Protein AF-0000000080793550 (afdb_homodimer)

Organism: Encephalitozoon cuniculi (strain GB-M1) (NCBI:txid284813)

Radius of gyration: 29.86 Å; Cα contacts (8 Å, |Δi|>4): 762; chains: 2; bounding box: 80×101×61 Å

Solvent-accessible surface area (backbone atoms only — not comparable to full-atom values): 30898 Å² total; per-residue (Å²): 129,78,79,80,76,72,80,84,44,70,44,79,40,63,68,41,71,84,81,93,56,104,58,54,62,43,81,74,90,67,87,82,67,72,38,84,38,52,70,83,48,65,35,28,35,36,32,70,45,67,51,52,70,49,45,45,42,59,48,53,38,42,45,35,63,32,45,26,49,96,50,50,42,25,36,36,28,29,36,32,57,68,62,39,40,73,71,38,14,65,70,92,50,53,50,68,57,29,48,48,37,46,66,44,30,57,50,50,72,42,78,40,72,68,26,67,93,57,79,48,72,66,57,37,58,74,68,58,48,61,32,38,43,43,58,75,69,74,43,70,47,96,90,34,73,33,54,56,48,69,44,47,72,70,69,26,52,42,72,45,52,51,39,57,95,56,46,60,67,55,51,52,49,51,53,45,50,52,50,50,51,51,54,47,52,49,50,50,44,44,58,62,43,66,51,62,50,46,55,50,45,51,55,39,52,67,58,50,72,59,82,84,80,53,58,69,57,42,56,55,45,48,50,46,48,51,48,48,37,51,48,47,50,51,48,46,56,45,38,63,68,40,41,62,54,50,50,49,41,46,52,44,25,37,44,60,59,47,77,65,69,59,59,44,56,47,54,56,47,50,64,50,53,52,58,69,74,96,128,78,79,78,75,70,81,84,44,69,44,79,42,63,69,40,70,84,81,91,56,103,58,56,62,43,79,76,91,68,88,82,65,73,38,83,38,51,71,83,49,64,35,28,36,34,34,70,46,66,51,52,71,46,45,44,43,58,49,51,39,43,44,37,62,32,46,27,50,94,48,49,42,25,37,37,27,30,36,30,58,67,61,38,40,74,72,37,13,64,71,94,50,54,51,67,57,29,49,46,37,44,65,44,28,58,50,47,73,39,77,37,70,69,26,68,94,57,78,47,71,66,57,36,59,74,67,59,48,62,31,37,42,43,59,74,69,73,42,71,46,97,90,36,72,34,56,56,46,70,44,47,73,69,68,27,52,42,73,44,52,50,39,58,94,56,47,60,67,53,52,52,49,52,53,46,49,52,49,50,50,50,53,47,52,48,51,51,54,43,52,38,60,69,59,51,46,47,56,49,46,50,54,42,54,66,56,53,71,59,79,83,80,53,57,69,57,42,54,55,44,49,51,46,48,50,48,47,34,51,48,47,51,52,48,47,55,46,38,64,68,40,44,61,55,51,51,51,42,47,53,43,26,35,43,60,60,47,77,64,70,59,58,46,55,48,55,54,48,50,61,49,52,52,58,70,76,97

InterPro domains:
  IPR004821 Cytidyltransferase-like domain [PF01467] (46-173)
  IPR004821 Cytidyltransferase-like domain [TIGR00125] (44-111)
  IPR014729 Rossmann-like alpha/beta/alpha sandwich fold [G3DSA:3.40.50.620] (17-256)
  IPR041723 CTP:phosphocholine cytidylyltransferase domain [cd02174] (41-190)
  IPR045049 Choline-phosphate cytidylyltransferase Pcy1-like [PTHR10739] (30-257)

Secondary structure (DSSP, 8-state):
---------EEEEPPP-----SSPBPPP-S----EEEESSS-EEEEEEE--TT--HHHHHHHHHHHTSSSSEEEEEEEE-HHHHHHHT---SS-HHHHHHHHHTBTT-SEEEEEE-SS--HHHHHHTT--EEEEESS----SS-S-TTHHHHHTT-EEEEPPBTT--HHHHHHHHHHHHHHHHHHHHHHHHH-THHHHHHHHHHHHHHTS-TTHHHHHHHHHHHHHHHHHHHHHHHHHHHHHHHHHHHHHHHHHHH----THHHHHHHHHHHHHHHH-/---------EEEEPPP-----SSPBPPP-S----EEEESSS-EEEEEEE--TT--HHHHHHHHHHHTSSSSEEEEEEEE-HHHHHHHT---SS-HHHHHHHHHTBTT-SEEEEEE-SS--HHHHHHTT--EEEEESS----SS-S-TTHHHHHTT-EEEEPPBTT--HHHHHHHHHHHHHHHHHHHHHHHHSHHHHHHHHHHHHHHHHTS-TTHHHHHHHHHHHHHHHHHHHHHHHHHHHHHHHHHHHHHHHHHHH----THHHHHHHHHHHHHHHH-

Sequence (556 aa):
MKKDDASEEYRMMMPSYPDRNAFEYEDMTTDVGMYRVPVNRPVRIYCDGVYDLFHYGHARSLKQAKNLFPNVYLLVGVTDDDITVRLKGNLVMDENERAEGLIHCRYVDEVITSAPWELTLEFLQKHKIDFVAHDDIPYKGEDKDDIYKFVKDMGMFIPIRRTKGISTSGIITSIVKNYDMYVRRNLERGVSAKDLNISFLQMKRIKMSKKMNEMIKNVDIQREIDDIRREIRIAMRYWERVSNEIISGFIENFYHGKSSNRFIDRLVGLVKLKKENAMKKDDASEEYRMMMPSYPDRNAFEYEDMTTDVGMYRVPVNRPVRIYCDGVYDLFHYGHARSLKQAKNLFPNVYLLVGVTDDDITVRLKGNLVMDENERAEGLIHCRYVDEVITSAPWELTLEFLQKHKIDFVAHDDIPYKGEDKDDIYKFVKDMGMFIPIRRTKGISTSGIITSIVKNYDMYVRRNLERGVSAKDLNISFLQMKRIKMSKKMNEMIKNVDIQREIDDIRREIRIAMRYWERVSNEIISGFIENFYHGKSSNRFIDRLVGLVKLKKENA

pLDDT: mean 75.78, std 22.55, range [22.06, 98.88]

Nearest PDB structures (foldseek):
  4mvc-assembly1_A  TM=9.647E-01  e=3.412E-22  Rattus norvegicus
  4mvc-assembly1_B  TM=9.618E-01  e=1.988E-21  Rattus norvegicus
  3hl4-assembly1_A  TM=9.773E-01  e=3.378E-20  Rattus norvegicus
  4mvd-assembly2_G  TM=6.885E-01  e=7.071E-23  Rattus norvegicus
  4mvd-assembly1_C  TM=6.907E-01  e=9.096E-23  Rattus norvegicus

Foldseek 3Di:
DPDCPPDFDWDWDFFDFDDDDPFDWDDAPDDTGTDIATDVAAAEEEEEDQCAPPDVQNLNQLVSRLRGDDGHAYEYEHAAQVVQCVAWRAGPDHQVVSQVSQVPRPRHNYYHYNDDPADDPVNCVVVVHQAYEEAPDADDDPPDRHSCVVRVVVVRYDYTTTTPPDDPLNVLLVVLVVVLVVVLVVLLCVLPDCVCVVVVVVVCVVVPVDDDVSVVVVVVVVVVSNVVSVVSVVVSVVCVVCVVVVSVQVSCCRTRVDNPPVSVVVVVVVVVVVVVVD/DPPPPPPFDWDWDFFDFDDDDPFDWDDAPDDTGTDIATDVAAAEEEEEDQCAPPDVQNLNQLVSRLRGDDGHAYEYEHAAQVVQCVAWRAGPDHQVVSQVSQVPRPRHNYYHYNDDPADDPVNCVVVVHQAYEEAPDADDDPPDRHSCVVRVVVVRYDYTTTTPPDDPLNVQLVVLVVVLVVVLVVLLVVLDPDPCCVVVVVVCVVVVVDDDVVVVVVVVVVVVSNVVSVVSVVVSVVCVVCVVVVSVQVSCCRTRVDNPPVSVVVVVVVVVVVVVVD

Structure (mmCIF, N/CA/C/O backbone):
data_AF-0000000080793550-model_v1
#
loop_
_entity.id
_entity.type
_entity.pdbx_description
1 polymer 'choline-phosphate cytidylyltransferase'
#
loop_
_atom_site.group_PDB
_atom_site.id
_atom_site.type_symbol
_atom_site.label_atom_id
_atom_site.label_alt_id
_atom_site.label_comp_id
_atom_site.label_asym_id
_atom_site.label_entity_id
_atom_site.label_seq_id
_atom_site.pdbx_PDB_ins_code
_atom_site.Cartn_x
_atom_site.Cartn_y
_atom_site.Cartn_z
_atom_site.occupancy
_atom_site.B_iso_or_equiv
_atom_site.auth_seq_id
_atom_site.auth_comp_id
_atom_site.auth_asym_id
_atom_site.auth_atom_id
_atom_site.pdbx_PDB_model_num
ATOM 1 N N . MET A 1 1 ? -39.062 -19.312 -25.266 1 22.06 1 MET A N 1
ATOM 2 C CA . MET A 1 1 ? -38.688 -20.172 -24.141 1 22.06 1 MET A CA 1
ATOM 3 C C . MET A 1 1 ? -38.156 -19.344 -22.984 1 22.06 1 MET A C 1
ATOM 5 O O . MET A 1 1 ? -37.156 -18.641 -23.109 1 22.06 1 MET A O 1
ATOM 9 N N . LYS A 1 2 ? -39.062 -18.844 -22.094 1 32.66 2 LYS A N 1
ATOM 10 C CA . LYS A 1 2 ? -38.75 -18 -20.953 1 32.66 2 LYS A CA 1
ATOM 11 C C . LYS A 1 2 ? -37.562 -18.562 -20.188 1 32.66 2 LYS A C 1
ATOM 13 O O . LYS A 1 2 ? -37.406 -19.781 -20.031 1 32.66 2 LYS A O 1
ATOM 18 N N . LYS A 1 3 ? -36.438 -17.891 -20.188 1 36.5 3 LYS A N 1
ATOM 19 C CA . LYS A 1 3 ? -35.188 -18.25 -19.547 1 36.5 3 LYS A CA 1
ATOM 20 C C . LYS A 1 3 ? -35.438 -19.016 -18.25 1 36.5 3 LYS A C 1
ATOM 22 O O . LYS A 1 3 ? -36.25 -18.594 -17.422 1 36.5 3 LYS A O 1
ATOM 27 N N . ASP A 1 4 ? -35.406 -20.219 -18.062 1 37.62 4 ASP A N 1
ATOM 28 C CA . ASP A 1 4 ? -35.562 -21.203 -16.984 1 37.62 4 ASP A CA 1
ATOM 29 C C . ASP A 1 4 ? -34.906 -20.719 -15.703 1 37.62 4 ASP A C 1
ATOM 31 O O . ASP A 1 4 ? -33.688 -20.641 -15.617 1 37.62 4 ASP A O 1
ATOM 35 N N . ASP A 1 5 ? -35.312 -19.688 -14.945 1 44.94 5 ASP A N 1
ATOM 36 C CA . ASP A 1 5 ? -34.969 -19.141 -13.641 1 44.94 5 ASP A CA 1
ATOM 37 C C . ASP A 1 5 ? -34.781 -20.234 -12.602 1 44.94 5 ASP A C 1
ATOM 39 O O . ASP A 1 5 ? -35.781 -20.844 -12.148 1 44.94 5 ASP A O 1
ATOM 43 N N . ALA A 1 6 ? -34 -21.141 -12.758 1 48.94 6 ALA A N 1
ATOM 44 C CA . ALA A 1 6 ? -33.688 -22.203 -11.812 1 48.94 6 ALA A CA 1
ATOM 45 C C . ALA A 1 6 ? -33.875 -21.734 -10.375 1 48.94 6 ALA A C 1
ATOM 47 O O . ALA A 1 6 ? -33.469 -20.641 -10 1 48.94 6 ALA A O 1
ATOM 48 N N . SER A 1 7 ? -34.844 -22.234 -9.633 1 70.38 7 SER A N 1
ATOM 49 C CA . SER A 1 7 ? -35.25 -21.922 -8.273 1 70.38 7 SER A CA 1
ATOM 50 C C . SER A 1 7 ? -34.062 -21.875 -7.324 1 70.38 7 SER A C 1
ATOM 52 O O . SER A 1 7 ? -33.219 -22.797 -7.32 1 70.38 7 SER A O 1
ATOM 54 N N . GLU A 1 8 ? -33.625 -20.656 -6.906 1 81.19 8 GLU A N 1
ATOM 55 C CA . GLU A 1 8 ? -32.531 -20.484 -5.965 1 81.19 8 GLU A CA 1
ATOM 56 C C . GLU A 1 8 ? -32.812 -21.219 -4.656 1 81.19 8 GLU A C 1
ATOM 58 O O . GLU A 1 8 ? -33.906 -21.141 -4.117 1 81.19 8 GLU A O 1
ATOM 63 N N . GLU A 1 9 ? -31.922 -22.156 -4.371 1 92.25 9 GLU A N 1
ATOM 64 C CA . GLU A 1 9 ? -31.938 -22.844 -3.082 1 92.25 9 GLU A CA 1
ATOM 65 C C . GLU A 1 9 ? -31.094 -22.094 -2.047 1 92.25 9 GLU A C 1
ATOM 67 O O . GLU A 1 9 ? -30.031 -21.562 -2.371 1 92.25 9 GLU A O 1
ATOM 72 N N . TYR A 1 10 ? -31.672 -22.016 -0.861 1 94.81 10 TYR A N 1
ATOM 73 C CA . TYR A 1 10 ? -30.984 -21.281 0.202 1 94.81 10 TYR A CA 1
ATOM 74 C C . TYR A 1 10 ? -30.781 -22.172 1.423 1 94.81 10 TYR A C 1
ATOM 76 O O . TYR A 1 10 ? -31.531 -23.141 1.638 1 94.81 10 TYR A O 1
ATOM 84 N N . ARG A 1 11 ? -29.766 -21.875 2.168 1 95.88 11 ARG A N 1
ATOM 85 C CA . ARG A 1 11 ? -29.469 -22.469 3.465 1 95.88 11 ARG A CA 1
ATOM 86 C C . ARG A 1 11 ? -29.062 -21.406 4.48 1 95.88 11 ARG A C 1
ATOM 88 O O . ARG A 1 11 ? -28.406 -20.422 4.121 1 95.88 11 ARG A O 1
ATOM 95 N N . MET A 1 12 ? -29.453 -21.656 5.738 1 96.5 12 MET A N 1
ATOM 96 C CA . MET A 1 12 ? -28.969 -20.797 6.812 1 96.5 12 MET A CA 1
ATOM 97 C C . MET A 1 12 ? -27.547 -21.172 7.211 1 96.5 12 MET A C 1
ATOM 99 O O . MET A 1 12 ? -27.25 -22.344 7.484 1 96.5 12 MET A O 1
ATOM 103 N N . MET A 1 13 ? -26.656 -20.156 7.156 1 96.12 13 MET A N 1
ATOM 104 C CA . MET A 1 13 ? -25.25 -20.406 7.473 1 96.12 13 MET A CA 1
ATOM 105 C C . MET A 1 13 ? -24.688 -19.328 8.398 1 96.12 13 MET A C 1
ATOM 107 O O . MET A 1 13 ? -25.109 -18.172 8.32 1 96.12 13 MET A O 1
ATOM 111 N N . MET A 1 14 ? -23.781 -19.781 9.25 1 95.25 14 MET A N 1
ATOM 112 C CA . MET A 1 14 ? -23 -18.828 10.039 1 95.25 14 MET A CA 1
ATOM 113 C C . MET A 1 14 ? -21.734 -18.422 9.289 1 95.25 14 MET A C 1
ATOM 115 O O . MET A 1 14 ? -21.062 -19.266 8.695 1 95.25 14 MET A O 1
ATOM 119 N N . PRO A 1 15 ? -21.484 -17.156 9.297 1 95 15 PRO A N 1
ATOM 120 C CA . PRO A 1 15 ? -20.219 -16.766 8.672 1 95 15 PRO A CA 1
ATOM 121 C C . PRO A 1 15 ? -19 -17.375 9.344 1 95 15 PRO A C 1
ATOM 123 O O . PRO A 1 15 ? -19.031 -17.641 10.555 1 95 15 PRO A O 1
ATOM 126 N N . SER A 1 16 ? -17.969 -17.625 8.484 1 91.88 16 SER A N 1
ATOM 127 C CA . SER A 1 16 ? -16.703 -18.125 8.984 1 91.88 16 SER A CA 1
ATOM 128 C C . SER A 1 16 ? -15.641 -17.031 9.023 1 91.88 16 SER A C 1
ATOM 130 O O . SER A 1 16 ? -15.43 -16.328 8.039 1 91.88 16 SER A O 1
ATOM 132 N N . TYR A 1 17 ? -15.055 -16.797 10.188 1 87.88 17 TYR A N 1
ATOM 133 C CA . TYR A 1 17 ? -14.008 -15.789 10.336 1 87.88 17 TYR A CA 1
ATOM 134 C C . TYR A 1 17 ? -12.641 -16.453 10.492 1 87.88 17 TYR A C 1
ATOM 136 O O . TYR A 1 17 ? -12.508 -17.453 11.195 1 87.88 17 TYR A O 1
ATOM 144 N N . PRO A 1 18 ? -11.742 -15.914 9.68 1 75.06 18 PRO A N 1
ATOM 145 C CA . PRO A 1 18 ? -10.414 -16.516 9.766 1 75.06 18 PRO A CA 1
ATOM 146 C C . PRO A 1 18 ? -9.82 -16.453 11.172 1 75.06 18 PRO A C 1
ATOM 148 O O . PRO A 1 18 ? -10.047 -15.469 11.891 1 75.06 18 PRO A O 1
ATOM 151 N N . ASP A 1 19 ? -9.281 -17.594 11.805 1 62.88 19 ASP A N 1
ATOM 152 C CA . ASP A 1 19 ? -8.688 -17.703 13.133 1 62.88 19 ASP A CA 1
ATOM 153 C C . ASP A 1 19 ? -7.258 -17.156 13.141 1 62.88 19 ASP A C 1
ATOM 155 O O . ASP A 1 19 ? -6.883 -16.406 14.047 1 62.88 19 ASP A O 1
ATOM 159 N N . ARG A 1 20 ? -6.273 -17.969 12.438 1 58.53 20 ARG A N 1
ATOM 160 C CA . ARG A 1 20 ? -4.832 -17.859 12.633 1 58.53 20 ARG A CA 1
ATOM 161 C C . ARG A 1 20 ? -4.227 -16.844 11.672 1 58.53 20 ARG A C 1
ATOM 163 O O . ARG A 1 20 ? -4.441 -16.922 10.461 1 58.53 20 ARG A O 1
ATOM 170 N N . ASN A 1 21 ? -4.086 -15.375 12.219 1 63.06 21 ASN A N 1
ATOM 171 C CA . ASN A 1 21 ? -3.379 -14.531 11.266 1 63.06 21 ASN A CA 1
ATOM 172 C C . ASN A 1 21 ? -2.199 -13.812 11.914 1 63.06 21 ASN A C 1
ATOM 174 O O . ASN A 1 21 ? -2.105 -13.758 13.148 1 63.06 21 ASN A O 1
ATOM 178 N N . ALA A 1 22 ? -1.074 -13.766 11.18 1 69.56 22 ALA A N 1
ATOM 179 C CA . ALA A 1 22 ? 0.143 -13.07 11.586 1 69.56 22 ALA A CA 1
ATOM 180 C C . ALA A 1 22 ? -0.186 -11.773 12.328 1 69.56 22 ALA A C 1
ATOM 182 O O . ALA A 1 22 ? 0.624 -11.281 13.117 1 69.56 22 ALA A O 1
ATOM 183 N N . PHE A 1 23 ? -1.443 -11.258 12.227 1 83.88 23 PHE A N 1
ATOM 184 C CA . PHE A 1 23 ? -1.835 -10.008 12.852 1 83.88 23 PHE A CA 1
ATOM 185 C C . PHE A 1 23 ? -3.176 -10.148 13.562 1 83.88 23 PHE A C 1
ATOM 187 O O . PHE A 1 23 ? -4.016 -10.961 13.156 1 83.88 23 PHE A O 1
ATOM 194 N N . GLU A 1 24 ? -3.32 -9.383 14.609 1 84.31 24 GLU A N 1
ATOM 195 C CA . GLU A 1 24 ? -4.547 -9.438 15.398 1 84.31 24 GLU A CA 1
ATOM 196 C C . GLU A 1 24 ? -5.641 -8.57 14.781 1 84.31 24 GLU A C 1
ATOM 198 O O . GLU A 1 24 ? -5.352 -7.555 14.148 1 84.31 24 GLU A O 1
ATOM 203 N N . TYR A 1 25 ? -6.867 -9.117 14.914 1 85.69 25 TYR A N 1
ATOM 204 C CA . TYR A 1 25 ? -8.023 -8.32 14.523 1 85.69 25 TYR A CA 1
ATOM 205 C C . TYR A 1 25 ? -8.594 -7.555 15.711 1 85.69 25 TYR A C 1
ATOM 207 O O . TYR A 1 25 ? -8.422 -7.965 16.859 1 85.69 25 TYR A O 1
ATOM 215 N N . GLU A 1 26 ? -9.203 -6.434 15.383 1 82.75 26 GLU A N 1
ATOM 216 C CA . GLU A 1 26 ? -9.984 -5.738 16.406 1 82.75 26 GLU A CA 1
ATOM 217 C C . GLU A 1 26 ? -11.211 -6.547 16.812 1 82.75 26 GLU A C 1
ATOM 219 O O . GLU A 1 26 ? -11.703 -7.371 16.031 1 82.75 26 GLU A O 1
ATOM 224 N N . ASP A 1 27 ? -11.648 -6.34 17.984 1 79.5 27 ASP A N 1
ATOM 225 C CA . ASP A 1 27 ? -12.805 -7.074 18.484 1 79.5 27 ASP A CA 1
ATOM 226 C C . ASP A 1 27 ? -14.078 -6.668 17.75 1 79.5 27 ASP A C 1
ATOM 228 O O . ASP A 1 27 ? -14.242 -5.504 17.375 1 79.5 27 ASP A O 1
ATOM 232 N N . MET A 1 28 ? -14.906 -7.734 17.594 1 79.38 28 MET A N 1
ATOM 233 C CA . MET A 1 28 ? -16.219 -7.438 17 1 79.38 28 MET A CA 1
ATOM 234 C C . MET A 1 28 ? -17.156 -6.859 18.047 1 79.38 28 MET A C 1
ATOM 236 O O . MET A 1 28 ? -17.188 -7.32 19.188 1 79.38 28 MET A O 1
ATOM 240 N N . THR A 1 29 ? -17.859 -5.84 17.656 1 72.81 29 THR A N 1
ATOM 241 C CA . THR A 1 29 ? -18.766 -5.203 18.609 1 72.81 29 THR A CA 1
ATOM 242 C C . THR A 1 29 ? -20.172 -5.781 18.484 1 72.81 29 THR A C 1
ATOM 244 O O . THR A 1 29 ? -21 -5.594 19.375 1 72.81 29 THR A O 1
ATOM 247 N N . THR A 1 30 ? -20.438 -6.457 17.406 1 77.56 30 THR A N 1
ATOM 248 C CA . THR A 1 30 ? -21.797 -6.949 17.172 1 77.56 30 THR A CA 1
ATOM 249 C C . THR A 1 30 ? -21.812 -8.469 17.094 1 77.56 30 THR A C 1
ATOM 251 O O . THR A 1 30 ? -20.859 -9.078 16.578 1 77.56 30 THR A O 1
ATOM 254 N N . ASP A 1 31 ? -22.922 -9.062 17.562 1 79.75 31 ASP A N 1
ATOM 255 C CA . ASP A 1 31 ? -23.125 -10.508 17.422 1 79.75 31 ASP A CA 1
ATOM 256 C C . ASP A 1 31 ? -23.531 -10.875 16 1 79.75 31 ASP A C 1
ATOM 258 O O . ASP A 1 31 ? -24.297 -10.148 15.359 1 79.75 31 ASP A O 1
ATOM 262 N N . VAL A 1 32 ? -22.875 -11.922 15.602 1 86.81 32 VAL A N 1
ATOM 263 C CA . VAL A 1 32 ? -23.156 -12.383 14.242 1 86.81 32 VAL A CA 1
ATOM 264 C C . VAL A 1 32 ? -24.141 -13.547 14.289 1 86.81 32 VAL A C 1
ATOM 266 O O . VAL A 1 32 ? -24 -14.461 15.102 1 86.81 32 VAL A O 1
ATOM 269 N N . GLY A 1 33 ? -25.25 -13.445 13.523 1 89 33 GLY A N 1
ATOM 270 C CA . GLY A 1 33 ? -26.25 -14.508 13.445 1 89 33 GLY A CA 1
ATOM 271 C C . GLY A 1 33 ? -26.125 -15.336 12.18 1 89 33 GLY A C 1
ATOM 272 O O . GLY A 1 33 ? -25.047 -15.422 11.586 1 89 33 GLY A O 1
ATOM 273 N N . MET A 1 34 ? -27.188 -16.094 11.914 1 95.12 34 MET A N 1
ATOM 274 C CA . MET A 1 34 ? -27.25 -16.906 10.695 1 95.12 34 MET A CA 1
ATOM 275 C C . MET A 1 34 ? -27.766 -16.078 9.523 1 95.12 34 MET A C 1
ATOM 277 O O . MET A 1 34 ? -28.609 -15.195 9.703 1 95.12 34 MET A O 1
ATOM 281 N N . TYR A 1 35 ? -27.234 -16.422 8.414 1 96.56 35 TYR A N 1
ATOM 282 C CA . TYR A 1 35 ? -27.641 -15.727 7.191 1 96.56 35 TYR A CA 1
ATOM 283 C C . TYR A 1 35 ? -28.203 -16.703 6.172 1 96.56 35 TYR A C 1
ATOM 285 O O . TYR A 1 35 ? -27.812 -17.875 6.137 1 96.56 35 TYR A O 1
ATOM 293 N N . ARG A 1 36 ? -29.156 -16.203 5.41 1 96.12 36 ARG A N 1
ATOM 294 C CA . ARG A 1 36 ? -29.719 -16.984 4.316 1 96.12 36 ARG A CA 1
ATOM 295 C C . ARG A 1 36 ? -28.828 -16.922 3.082 1 96.12 36 ARG A C 1
ATOM 297 O O . ARG A 1 36 ? -28.797 -15.914 2.377 1 96.12 36 ARG A O 1
ATOM 304 N N . VAL A 1 37 ? -28.156 -18.047 2.76 1 97 37 VAL A N 1
ATOM 305 C CA . VAL A 1 37 ? -27.109 -18.047 1.742 1 97 37 VAL A CA 1
ATOM 306 C C . VAL A 1 37 ? -27.547 -18.922 0.567 1 97 37 VAL A C 1
ATOM 308 O O . VAL A 1 37 ? -28 -20.062 0.761 1 97 37 VAL A O 1
ATOM 311 N N . PRO A 1 38 ? -27.422 -18.406 -0.646 1 95.88 38 PRO A N 1
ATOM 312 C CA . PRO A 1 38 ? -27.672 -19.266 -1.797 1 95.88 38 PRO A CA 1
ATOM 313 C C . PRO A 1 38 ? -26.656 -20.406 -1.926 1 95.88 38 PRO A C 1
ATOM 315 O O . PRO A 1 38 ? -25.469 -20.188 -1.679 1 95.88 38 PRO A O 1
ATOM 318 N N . VAL A 1 39 ? -27.109 -21.578 -2.396 1 92.44 39 VAL A N 1
ATOM 319 C CA . VAL A 1 39 ? -26.188 -22.719 -2.426 1 92.44 39 VAL A CA 1
ATOM 320 C C . VAL A 1 39 ? -25.969 -23.172 -3.867 1 92.44 39 VAL A C 1
ATOM 322 O O . VAL A 1 39 ? -25.016 -23.906 -4.156 1 92.44 39 VAL A O 1
ATOM 325 N N . ASN A 1 40 ? -26.719 -22.781 -4.777 1 93.44 40 ASN A N 1
ATOM 326 C CA . ASN A 1 40 ? -26.562 -23.203 -6.164 1 93.44 40 ASN A CA 1
ATOM 327 C C . ASN A 1 40 ? -25.844 -22.156 -7 1 93.44 40 ASN A C 1
ATOM 329 O O . ASN A 1 40 ? -25.797 -22.25 -8.227 1 93.44 40 ASN A O 1
ATOM 333 N N . ARG A 1 41 ? -25.469 -21.141 -6.391 1 95.5 41 ARG A N 1
ATOM 334 C CA . ARG A 1 41 ? -24.656 -20.094 -6.996 1 95.5 41 ARG A CA 1
ATOM 335 C C . ARG A 1 41 ? -23.75 -19.453 -5.961 1 95.5 41 ARG A C 1
ATOM 337 O O . ARG A 1 41 ? -23.984 -19.562 -4.758 1 95.5 41 ARG A O 1
ATOM 344 N N . PRO A 1 42 ? -22.734 -18.75 -6.453 1 97.31 42 PRO A N 1
ATOM 345 C CA . PRO A 1 42 ? -21.906 -18 -5.496 1 97.31 42 PRO A CA 1
ATOM 346 C C . PRO A 1 42 ? -22.672 -16.906 -4.777 1 97.31 42 PRO A C 1
ATOM 348 O O . PRO A 1 42 ? -23.531 -16.25 -5.383 1 97.31 42 PRO A O 1
ATOM 351 N N . VAL A 1 43 ? -22.453 -16.859 -3.49 1 97.94 43 VAL A N 1
ATOM 352 C CA . VAL A 1 43 ? -23 -15.727 -2.738 1 97.94 43 VAL A CA 1
ATOM 353 C C . VAL A 1 43 ? -22.234 -14.453 -3.098 1 97.94 43 VAL A C 1
ATOM 355 O O . VAL A 1 43 ? -21 -14.438 -3.109 1 97.94 43 VAL A O 1
ATOM 358 N N . ARG A 1 44 ? -22.922 -13.383 -3.455 1 98.62 44 ARG A N 1
ATOM 359 C CA . ARG A 1 44 ? -22.312 -12.125 -3.863 1 98.62 44 ARG A CA 1
ATOM 360 C C . ARG A 1 44 ? -22.203 -11.156 -2.686 1 98.62 44 ARG A C 1
ATOM 362 O O . ARG A 1 44 ? -23.219 -10.672 -2.184 1 98.62 44 ARG A O 1
ATOM 369 N N . ILE A 1 45 ? -21 -10.93 -2.256 1 98.81 45 ILE A N 1
ATOM 370 C CA . ILE A 1 45 ? -20.719 -10.047 -1.131 1 98.81 45 ILE A CA 1
ATOM 371 C C . ILE A 1 45 ? -20.016 -8.781 -1.628 1 98.81 45 ILE A C 1
ATOM 373 O O . ILE A 1 45 ? -19.109 -8.859 -2.453 1 98.81 45 ILE A O 1
ATOM 377 N N . TYR A 1 46 ? -20.516 -7.652 -1.119 1 98.81 46 TYR A N 1
ATOM 378 C CA . TYR A 1 46 ? -19.984 -6.355 -1.524 1 98.81 46 TYR A CA 1
ATOM 379 C C . TYR A 1 46 ? -19.266 -5.672 -0.367 1 98.81 46 TYR A C 1
ATOM 381 O O . TYR A 1 46 ? -19.781 -5.633 0.754 1 98.81 46 TYR A O 1
ATOM 389 N N . CYS A 1 47 ? -18.031 -5.238 -0.64 1 98.56 47 CYS A N 1
ATOM 390 C CA . CYS A 1 47 ? -17.281 -4.359 0.24 1 98.56 47 CYS A CA 1
ATOM 391 C C . CYS A 1 47 ? -17 -3.023 -0.435 1 98.56 47 CYS A C 1
ATOM 393 O O . CYS A 1 47 ? -16.719 -2.975 -1.636 1 98.56 47 CYS A O 1
ATOM 395 N N . ASP A 1 48 ? -17.094 -1.978 0.337 1 97.25 48 ASP A N 1
ATOM 396 C CA . ASP A 1 48 ? -16.719 -0.688 -0.24 1 97.25 48 ASP A CA 1
ATOM 397 C C . ASP A 1 48 ? -15.773 0.073 0.677 1 97.25 48 ASP A C 1
ATOM 399 O O . ASP A 1 48 ? -15.625 -0.267 1.854 1 97.25 48 ASP A O 1
ATOM 403 N N . GLY A 1 49 ? -15.102 1.023 0.085 1 95.69 49 GLY A N 1
ATOM 404 C CA . GLY A 1 49 ? -14.172 1.87 0.811 1 95.69 49 GLY A CA 1
ATOM 405 C C . GLY A 1 49 ? -13.359 2.779 -0.094 1 95.69 49 GLY A C 1
ATOM 406 O O . GLY A 1 49 ? -13.57 2.799 -1.31 1 95.69 49 GLY A O 1
ATOM 407 N N . VAL A 1 50 ? -12.57 3.537 0.556 1 95.31 50 VAL A N 1
ATOM 408 C CA . VAL A 1 50 ? -11.656 4.414 -0.17 1 95.31 50 VAL A CA 1
ATOM 409 C C . VAL A 1 50 ? -10.461 3.615 -0.674 1 95.31 50 VAL A C 1
ATOM 411 O O . VAL A 1 50 ? -10.07 3.729 -1.841 1 95.31 50 VAL A O 1
ATOM 414 N N . TYR A 1 51 ? -9.898 2.803 0.218 1 97.25 51 TYR A N 1
ATOM 415 C CA . TYR A 1 51 ? -8.789 1.909 -0.077 1 97.25 51 TYR A CA 1
ATOM 416 C C . TYR A 1 51 ? -7.566 2.693 -0.547 1 97.25 51 TYR A C 1
ATOM 418 O O . TYR A 1 51 ? -6.891 2.291 -1.497 1 97.25 51 TYR A O 1
ATOM 426 N N . ASP A 1 52 ? -7.406 3.875 0.091 1 95.69 52 ASP A N 1
ATOM 427 C CA . ASP A 1 52 ? -6.199 4.656 -0.174 1 95.69 52 ASP A CA 1
ATOM 428 C C . ASP A 1 52 ? -4.961 3.959 0.382 1 95.69 52 ASP A C 1
ATOM 430 O O . ASP A 1 52 ? -4.992 3.422 1.491 1 95.69 52 ASP A O 1
ATOM 434 N N . LEU A 1 53 ? -3.855 4.012 -0.454 1 95.44 53 LEU A N 1
ATOM 435 C CA . LEU A 1 53 ? -2.656 3.285 -0.044 1 95.44 53 LEU A CA 1
ATOM 436 C C . LEU A 1 53 ? -3 1.859 0.372 1 95.44 53 LEU A C 1
ATOM 438 O O . LEU A 1 53 ? -2.746 1.461 1.511 1 95.44 53 LEU A O 1
ATOM 442 N N . PHE A 1 54 ? -3.566 1.146 -0.616 1 97.5 54 PHE A N 1
ATOM 443 C CA . PHE A 1 54 ? -3.973 -0.229 -0.348 1 97.5 54 PHE A CA 1
ATOM 444 C C . PHE A 1 54 ? -2.889 -0.971 0.426 1 97.5 54 PHE A C 1
ATOM 446 O O . PHE A 1 54 ? -1.725 -0.98 0.02 1 97.5 54 PHE A O 1
ATOM 453 N N . HIS A 1 55 ? -3.201 -1.544 1.567 1 96.25 55 HIS A N 1
ATOM 454 C CA . HIS A 1 55 ? -2.25 -2.221 2.441 1 96.25 55 HIS A CA 1
ATOM 455 C C . HIS A 1 55 ? -2.824 -3.529 2.973 1 96.25 55 HIS A C 1
ATOM 457 O O . HIS A 1 55 ? -3.977 -3.865 2.693 1 96.25 55 HIS A O 1
ATOM 463 N N . TYR A 1 56 ? -2.014 -4.246 3.773 1 95.56 56 TYR A N 1
ATOM 464 C CA . TYR A 1 56 ? -2.391 -5.594 4.184 1 95.56 56 TYR A CA 1
ATOM 465 C C . TYR A 1 56 ? -3.605 -5.562 5.102 1 95.56 56 TYR A C 1
ATOM 467 O O . TYR A 1 56 ? -4.34 -6.551 5.203 1 95.56 56 TYR A O 1
ATOM 475 N N . GLY A 1 57 ? -3.854 -4.441 5.844 1 94.94 57 GLY A N 1
ATOM 476 C CA . GLY A 1 57 ? -5.086 -4.309 6.602 1 94.94 57 GLY A CA 1
ATOM 477 C C . GLY A 1 57 ? -6.332 -4.43 5.746 1 94.94 57 GLY A C 1
ATOM 478 O O . GLY A 1 57 ? -7.285 -5.113 6.121 1 94.94 57 GLY A O 1
ATOM 479 N N . HIS A 1 58 ? -6.309 -3.686 4.613 1 97.19 58 HIS A N 1
ATOM 480 C CA . HIS A 1 58 ? -7.398 -3.801 3.65 1 97.19 58 HIS A CA 1
ATOM 481 C C . HIS A 1 58 ? -7.523 -5.227 3.129 1 97.19 58 HIS A C 1
ATOM 483 O O . HIS A 1 58 ? -8.625 -5.781 3.088 1 97.19 58 HIS A O 1
ATOM 489 N N . ALA A 1 59 ? -6.422 -5.82 2.768 1 96.75 59 ALA A N 1
ATOM 490 C CA . ALA A 1 59 ? -6.418 -7.16 2.191 1 96.75 59 ALA A CA 1
ATOM 491 C C . ALA A 1 59 ? -6.98 -8.18 3.178 1 96.75 59 ALA A C 1
ATOM 493 O O . ALA A 1 59 ? -7.734 -9.078 2.789 1 96.75 59 ALA A O 1
ATOM 494 N N . ARG A 1 60 ? -6.617 -8.047 4.387 1 95.38 60 ARG A N 1
ATOM 495 C CA . ARG A 1 60 ? -7.086 -8.969 5.414 1 95.38 60 ARG A CA 1
ATOM 496 C C . ARG A 1 60 ? -8.594 -8.844 5.621 1 95.38 60 ARG A C 1
ATOM 498 O O . ARG A 1 60 ? -9.273 -9.836 5.883 1 95.38 60 ARG A O 1
ATOM 505 N N . SER A 1 61 ? -9.047 -7.637 5.555 1 95.38 61 SER A N 1
ATOM 506 C CA . SER A 1 61 ? -10.492 -7.434 5.609 1 95.38 61 SER A CA 1
ATOM 507 C C . SER A 1 61 ? -11.195 -8.117 4.441 1 95.38 61 SER A C 1
ATOM 509 O O . SER A 1 61 ? -12.219 -8.781 4.625 1 95.38 61 SER A O 1
ATOM 511 N N . LEU A 1 62 ? -10.641 -8.016 3.277 1 97.31 62 LEU A N 1
ATOM 512 C CA . LEU A 1 62 ? -11.219 -8.617 2.08 1 97.31 62 LEU A CA 1
ATOM 513 C C . LEU A 1 62 ? -11.094 -10.133 2.123 1 97.31 62 LEU A C 1
ATOM 515 O O . LEU A 1 62 ? -11.969 -10.844 1.622 1 97.31 62 LEU A O 1
ATOM 519 N N . LYS A 1 63 ? -10.039 -10.602 2.738 1 96.38 63 LYS A N 1
ATOM 520 C CA . LYS A 1 63 ? -9.898 -12.039 2.973 1 96.38 63 LYS A CA 1
ATOM 521 C C . LYS A 1 63 ? -11.047 -12.57 3.828 1 96.38 63 LYS A C 1
ATOM 523 O O . LYS A 1 63 ? -11.617 -13.617 3.525 1 96.38 63 LYS A O 1
ATOM 528 N N . GLN A 1 64 ? -11.328 -11.828 4.871 1 95.88 64 GLN A N 1
ATOM 529 C CA . GLN A 1 64 ? -12.461 -12.211 5.703 1 95.88 64 GLN A CA 1
ATOM 530 C C . GLN A 1 64 ? -13.742 -12.289 4.879 1 95.88 64 GLN A C 1
ATOM 532 O O . GLN A 1 64 ? -14.461 -13.289 4.926 1 95.88 64 GLN A O 1
ATOM 537 N N . ALA A 1 65 ? -13.992 -11.266 4.105 1 97.5 65 ALA A N 1
ATOM 538 C CA . ALA A 1 65 ? -15.219 -11.188 3.314 1 97.5 65 ALA A CA 1
ATOM 539 C C . ALA A 1 65 ? -15.32 -12.352 2.336 1 97.5 65 ALA A C 1
ATOM 541 O O . ALA A 1 65 ? -16.391 -12.945 2.18 1 97.5 65 ALA A O 1
ATOM 542 N N . LYS A 1 66 ? -14.227 -12.688 1.741 1 97.69 66 LYS A N 1
ATOM 543 C CA . LYS A 1 66 ? -14.18 -13.75 0.745 1 97.69 66 LYS A CA 1
ATOM 544 C C . LYS A 1 66 ? -14.43 -15.117 1.384 1 97.69 66 LYS A C 1
ATOM 546 O O . LYS A 1 66 ? -14.945 -16.031 0.732 1 97.69 66 LYS A O 1
ATOM 551 N N . ASN A 1 67 ? -14.148 -15.227 2.635 1 96 67 ASN A N 1
ATOM 552 C CA . ASN A 1 67 ? -14.18 -16.531 3.285 1 96 67 ASN A CA 1
ATOM 553 C C . ASN A 1 67 ? -15.352 -16.656 4.254 1 96 67 ASN A C 1
ATOM 555 O O . ASN A 1 67 ? -15.414 -17.578 5.055 1 96 67 ASN A O 1
ATOM 559 N N . LEU A 1 68 ? -16.203 -15.727 4.211 1 96.75 68 LEU A N 1
ATOM 560 C CA . LEU A 1 68 ? -17.344 -15.75 5.109 1 96.75 68 LEU A CA 1
ATOM 561 C C . LEU A 1 68 ? -18.203 -16.984 4.859 1 96.75 68 LEU A C 1
ATOM 563 O O . LEU A 1 68 ? -18.781 -17.547 5.797 1 96.75 68 LEU A O 1
ATOM 567 N N . PHE A 1 69 ? -18.312 -17.375 3.594 1 97.25 69 PHE A N 1
ATOM 568 C CA . PHE A 1 69 ? -19.078 -18.547 3.18 1 97.25 69 PHE A CA 1
ATOM 569 C C . PHE A 1 69 ? -18.281 -19.375 2.17 1 97.25 69 PHE A C 1
ATOM 571 O O . PHE A 1 69 ? -17.266 -18.906 1.634 1 97.25 69 PHE A O 1
ATOM 578 N N . PRO A 1 70 ? -18.609 -20.594 1.835 1 95.06 70 PRO A N 1
ATOM 579 C CA . PRO A 1 70 ? -17.797 -21.484 1.009 1 95.06 70 PRO A CA 1
ATOM 580 C C . PRO A 1 70 ? -17.656 -21 -0.43 1 95.06 70 PRO A C 1
ATOM 582 O O . PRO A 1 70 ? -16.641 -21.25 -1.073 1 95.06 70 PRO A O 1
ATOM 585 N N . ASN A 1 71 ? -18.625 -20.406 -0.979 1 96.69 71 ASN A N 1
ATOM 586 C CA . ASN A 1 71 ? -18.609 -19.953 -2.367 1 96.69 71 ASN A CA 1
ATOM 587 C C . ASN A 1 71 ? -19.031 -18.5 -2.488 1 96.69 71 ASN A C 1
ATOM 589 O O . ASN A 1 71 ? -20.203 -18.203 -2.736 1 96.69 71 ASN A O 1
ATOM 593 N N . VAL A 1 72 ? -17.969 -17.656 -2.428 1 98.19 72 VAL A N 1
ATOM 594 C CA . VAL A 1 72 ? -18.266 -16.219 -2.398 1 98.19 72 VAL A CA 1
ATOM 595 C C . VAL A 1 72 ? -17.734 -15.562 -3.664 1 98.19 72 VAL A C 1
ATOM 597 O O . VAL A 1 72 ? -16.609 -15.828 -4.086 1 98.19 72 VAL A O 1
ATOM 600 N N . TYR A 1 73 ? -18.516 -14.82 -4.312 1 98.75 73 TYR A N 1
ATOM 601 C CA . TYR A 1 73 ? -18.094 -13.836 -5.309 1 98.75 73 TYR A CA 1
ATOM 602 C C . TYR A 1 73 ? -17.969 -12.453 -4.688 1 98.75 73 TYR A C 1
ATOM 604 O O . TYR A 1 73 ? -18.984 -11.82 -4.348 1 98.75 73 TYR A O 1
ATOM 612 N N . LEU A 1 74 ? -16.719 -11.922 -4.566 1 98.81 74 LEU A N 1
ATOM 613 C CA . LEU A 1 74 ? -16.484 -10.695 -3.809 1 98.81 74 LEU A CA 1
ATOM 614 C C . LEU A 1 74 ? -16.359 -9.5 -4.738 1 98.81 74 LEU A C 1
ATOM 616 O O . LEU A 1 74 ? -15.445 -9.422 -5.555 1 98.81 74 LEU A O 1
ATOM 620 N N . LEU A 1 75 ? -17.344 -8.562 -4.633 1 98.81 75 LEU A N 1
ATOM 621 C CA . LEU A 1 75 ? -17.297 -7.262 -5.289 1 98.81 75 LEU A CA 1
ATOM 622 C C . LEU A 1 75 ? -16.75 -6.191 -4.348 1 98.81 75 LEU A C 1
ATOM 624 O O . LEU A 1 75 ? -17.125 -6.145 -3.174 1 98.81 75 LEU A O 1
ATOM 628 N N . VAL A 1 76 ? -15.828 -5.441 -4.887 1 98.88 76 VAL A N 1
ATOM 629 C CA . VAL A 1 76 ? -15.266 -4.379 -4.062 1 98.88 76 VAL A CA 1
ATOM 630 C C . VAL A 1 76 ? -15.43 -3.035 -4.77 1 98.88 76 VAL A C 1
ATOM 632 O O . VAL A 1 76 ? -14.977 -2.863 -5.902 1 98.88 76 VAL A O 1
ATOM 635 N N . GLY A 1 77 ? -16.094 -2.129 -4.09 1 98.5 77 GLY A N 1
ATOM 636 C CA . GLY A 1 77 ? -16.297 -0.792 -4.629 1 98.5 77 GLY A CA 1
ATOM 637 C C . GLY A 1 77 ? -15.305 0.221 -4.105 1 98.5 77 GLY A C 1
ATOM 638 O O . GLY A 1 77 ? -15.062 0.298 -2.898 1 98.5 77 GLY A O 1
ATOM 639 N N . VAL A 1 78 ? -14.727 0.962 -5 1 97.81 78 VAL A N 1
ATOM 640 C CA . VAL A 1 78 ? -13.859 2.082 -4.652 1 97.81 78 VAL A CA 1
ATOM 641 C C . VAL A 1 78 ? -14.586 3.4 -4.91 1 97.81 78 VAL A C 1
ATOM 643 O O . VAL A 1 78 ? -15.086 3.639 -6.012 1 97.81 78 VAL A O 1
ATOM 646 N N . THR A 1 79 ? -14.648 4.25 -3.91 1 95.31 79 THR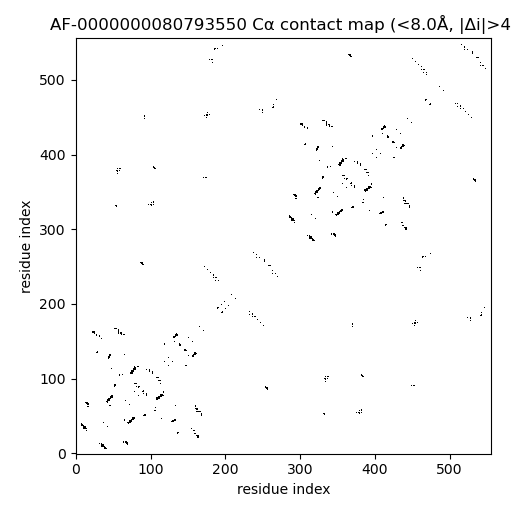 A N 1
ATOM 647 C CA . THR A 1 79 ? -15.398 5.5 -4.027 1 95.31 79 THR A CA 1
ATOM 648 C C . THR A 1 79 ? -14.695 6.461 -4.98 1 95.31 79 THR A C 1
ATOM 650 O O . THR A 1 79 ? -13.461 6.453 -5.082 1 95.31 79 THR A O 1
ATOM 653 N N . ASP A 1 80 ? -15.453 7.238 -5.586 1 93.44 80 ASP A N 1
ATOM 654 C CA . ASP A 1 80 ? -14.914 8.195 -6.547 1 93.44 80 ASP A CA 1
ATOM 655 C C . ASP A 1 80 ? -14.07 9.258 -5.844 1 93.44 80 ASP A C 1
ATOM 657 O O . ASP A 1 80 ? -14.258 9.523 -4.656 1 93.44 80 ASP A O 1
ATOM 661 N N . ASP A 1 81 ? -13.133 9.922 -6.648 1 93.38 81 ASP A N 1
ATOM 662 C CA . ASP A 1 81 ? -12.211 10.906 -6.09 1 93.38 81 ASP A CA 1
ATOM 663 C C . ASP A 1 81 ? -12.969 12.125 -5.559 1 93.38 81 ASP A C 1
ATOM 665 O O . ASP A 1 81 ? -12.711 12.586 -4.441 1 93.38 81 ASP A O 1
ATOM 669 N N . ASP A 1 82 ? -13.875 12.594 -6.324 1 91.31 82 ASP A N 1
ATOM 670 C CA . ASP A 1 82 ? -14.555 13.844 -6 1 91.31 82 ASP A CA 1
ATOM 671 C C . ASP A 1 82 ? -15.344 13.719 -4.703 1 91.31 82 ASP A C 1
ATOM 673 O O . ASP A 1 82 ? -15.211 14.547 -3.801 1 91.31 82 ASP A O 1
ATOM 677 N N . ILE A 1 83 ? -16.141 12.672 -4.633 1 88.31 83 ILE A N 1
ATOM 678 C CA . ILE A 1 83 ? -16.984 12.484 -3.455 1 88.31 83 ILE A CA 1
ATOM 679 C C . ILE A 1 83 ? -16.094 12.219 -2.234 1 88.31 83 ILE A C 1
ATOM 681 O O . ILE A 1 83 ? -16.406 12.664 -1.128 1 88.31 83 ILE A O 1
ATOM 685 N N . THR A 1 84 ? -15.023 11.477 -2.398 1 89.44 84 THR A N 1
ATOM 686 C CA . THR A 1 84 ? -14.125 11.125 -1.303 1 89.44 84 THR A CA 1
ATOM 687 C C . THR A 1 84 ? -13.445 12.375 -0.749 1 89.44 84 THR A C 1
ATOM 689 O O . THR A 1 84 ? -13.391 12.57 0.467 1 89.44 84 THR A O 1
ATOM 692 N N . VAL A 1 85 ? -12.992 13.18 -1.646 1 87.12 85 VAL A N 1
ATOM 693 C CA . VAL A 1 85 ? -12.328 14.406 -1.228 1 87.12 85 VAL A CA 1
ATOM 694 C C . VAL A 1 85 ? -13.32 15.305 -0.498 1 87.12 85 VAL A C 1
ATOM 696 O O . VAL A 1 85 ? -12.992 15.906 0.529 1 87.12 85 VAL A O 1
ATOM 699 N N . ARG A 1 86 ? -14.516 15.352 -0.983 1 84.56 86 ARG A N 1
ATOM 700 C CA . ARG A 1 86 ? -15.539 16.219 -0.417 1 84.56 86 ARG A CA 1
ATOM 701 C C . ARG A 1 86 ? -15.953 15.742 0.97 1 84.56 86 ARG A C 1
ATOM 703 O O . ARG A 1 86 ? -16.141 16.562 1.88 1 84.56 86 ARG A O 1
ATOM 710 N N . LEU A 1 87 ? -16.062 14.469 1.129 1 80.75 87 LEU A N 1
ATOM 711 C CA . LEU A 1 87 ? -16.703 13.953 2.334 1 80.75 87 LEU A CA 1
ATOM 712 C C . LEU A 1 87 ? -15.664 13.484 3.346 1 80.75 87 LEU A C 1
ATOM 714 O O . LEU A 1 87 ? -15.922 13.469 4.551 1 80.75 87 LEU A O 1
ATOM 718 N N . LYS A 1 88 ? -14.562 13.008 2.928 1 79.5 88 LYS A N 1
ATOM 719 C CA . LYS A 1 88 ? -13.562 12.461 3.834 1 79.5 88 LYS A CA 1
ATOM 720 C C . LYS A 1 88 ? -12.32 13.344 3.885 1 79.5 88 LYS A C 1
ATOM 722 O O . LYS A 1 88 ? -11.82 13.656 4.969 1 79.5 88 LYS A O 1
ATOM 727 N N . GLY A 1 89 ? -11.867 13.688 2.768 1 80.38 89 GLY A N 1
ATOM 728 C CA . GLY A 1 89 ? -10.648 14.469 2.734 1 80.38 89 GLY A CA 1
ATOM 729 C C . GLY A 1 89 ? -9.719 14.078 1.6 1 80.38 89 GLY A C 1
ATOM 730 O O . GLY A 1 89 ? -10.133 13.406 0.652 1 80.38 89 GLY A O 1
ATOM 731 N N . ASN A 1 90 ? -8.461 14.492 1.717 1 84.06 90 ASN A N 1
ATOM 732 C CA . ASN A 1 90 ? -7.516 14.359 0.616 1 84.06 90 ASN A CA 1
ATOM 733 C C . ASN A 1 90 ? -7.125 12.898 0.382 1 84.06 90 ASN A C 1
ATOM 735 O O . ASN A 1 90 ? -7.359 12.047 1.237 1 84.06 90 ASN A O 1
ATOM 739 N N . LEU A 1 91 ? -6.629 12.672 -0.787 1 91 91 LEU A N 1
ATOM 740 C CA . LEU A 1 91 ? -6.23 11.344 -1.243 1 91 91 LEU A CA 1
ATOM 741 C C . LEU A 1 91 ? -4.75 11.32 -1.609 1 91 91 LEU A C 1
ATOM 743 O O . LEU A 1 91 ? -4.23 12.281 -2.18 1 91 91 LEU A O 1
ATOM 747 N N . VAL A 1 92 ? -4.102 10.227 -1.218 1 91.12 92 VAL A N 1
ATOM 748 C CA . VAL A 1 92 ? -2.725 10.023 -1.659 1 91.12 92 VAL A CA 1
ATOM 749 C C . VAL A 1 92 ? -2.717 9.469 -3.084 1 91.12 92 VAL A C 1
ATOM 751 O O . VAL A 1 92 ? -1.879 9.859 -3.902 1 91.12 92 VAL A O 1
ATOM 754 N N . MET A 1 93 ? -3.648 8.594 -3.438 1 94.12 93 MET A N 1
ATOM 755 C CA . MET A 1 93 ? -3.746 7.941 -4.742 1 94.12 93 MET A CA 1
ATOM 756 C C . MET A 1 93 ? -5.09 8.242 -5.398 1 94.12 93 MET A C 1
ATOM 758 O O . MET A 1 93 ? -6.109 8.344 -4.715 1 94.12 93 MET A O 1
ATOM 762 N N . ASP A 1 94 ? -5.047 8.328 -6.688 1 94.44 94 ASP A N 1
ATOM 763 C CA . ASP A 1 94 ? -6.316 8.578 -7.363 1 94.44 94 ASP A CA 1
ATOM 764 C C . ASP A 1 94 ? -7.129 7.297 -7.508 1 94.44 94 ASP A C 1
ATOM 766 O O . ASP A 1 94 ? -6.668 6.219 -7.125 1 94.44 94 ASP A O 1
ATOM 770 N N . GLU A 1 95 ? -8.312 7.422 -8.062 1 96.19 95 GLU A N 1
ATOM 771 C CA . GLU A 1 95 ? -9.258 6.316 -8.109 1 96.19 95 GLU A CA 1
ATOM 772 C C . GLU A 1 95 ? -8.703 5.145 -8.914 1 96.19 95 GLU A C 1
ATOM 774 O O . GLU A 1 95 ? -8.844 3.986 -8.508 1 96.19 95 GLU A O 1
ATOM 779 N N . ASN A 1 96 ? -8.094 5.445 -10 1 95 96 ASN A N 1
ATOM 780 C CA . ASN A 1 96 ? -7.547 4.387 -10.852 1 95 96 ASN A CA 1
ATOM 781 C C . ASN A 1 96 ? -6.438 3.619 -10.141 1 95 96 ASN A C 1
ATOM 783 O O . ASN A 1 96 ? -6.359 2.395 -10.242 1 95 96 ASN A O 1
ATOM 787 N N . GLU A 1 97 ? -5.598 4.344 -9.477 1 95.19 97 GLU A N 1
ATOM 788 C CA . GLU A 1 97 ? -4.523 3.725 -8.711 1 95.19 97 GLU A CA 1
ATOM 789 C C . GLU A 1 97 ? -5.074 2.863 -7.578 1 95.19 97 GLU A C 1
ATOM 791 O O . GLU A 1 97 ? -4.586 1.758 -7.336 1 95.19 97 GLU A O 1
ATOM 796 N N . ARG A 1 98 ? -6.055 3.393 -6.93 1 97.06 98 ARG A N 1
ATOM 797 C CA . ARG A 1 98 ? -6.668 2.648 -5.836 1 97.06 98 ARG A CA 1
ATOM 798 C C . ARG A 1 98 ? -7.355 1.388 -6.352 1 97.06 98 ARG A C 1
ATOM 800 O O . ARG A 1 98 ? -7.23 0.316 -5.758 1 97.06 98 ARG A O 1
ATOM 807 N N . ALA A 1 99 ? -8.039 1.496 -7.48 1 97.12 99 ALA A N 1
ATOM 808 C CA . ALA A 1 99 ? -8.688 0.345 -8.102 1 97.12 99 ALA A CA 1
ATOM 809 C C . ALA A 1 99 ? -7.664 -0.71 -8.508 1 97.12 99 ALA A C 1
ATOM 811 O O . ALA A 1 99 ? -7.895 -1.908 -8.32 1 97.12 99 ALA A O 1
ATOM 812 N N . GLU A 1 100 ? -6.602 -0.218 -9 1 95.19 100 GLU A N 1
ATOM 813 C CA . GLU A 1 100 ? -5.551 -1.139 -9.43 1 95.19 100 GLU A CA 1
ATOM 814 C C . GLU A 1 100 ? -5 -1.927 -8.242 1 95.19 100 GLU A C 1
ATOM 816 O O . GLU A 1 100 ? -4.672 -3.109 -8.375 1 95.19 100 GLU A O 1
ATOM 821 N N . GLY A 1 101 ? -4.855 -1.265 -7.129 1 95 101 GLY A N 1
ATOM 822 C CA . GLY A 1 101 ? -4.43 -1.966 -5.93 1 95 101 GLY A CA 1
ATOM 823 C C . GLY A 1 101 ? -5.348 -3.113 -5.551 1 95 101 GLY A C 1
ATOM 824 O O . GLY A 1 101 ? -4.879 -4.168 -5.113 1 95 101 GLY A O 1
ATOM 825 N N . LEU A 1 102 ? -6.566 -2.996 -5.809 1 97.62 102 LEU A N 1
ATOM 826 C CA . LEU A 1 102 ? -7.578 -3.982 -5.441 1 97.62 102 LEU A CA 1
ATOM 827 C C . LEU A 1 102 ? -7.578 -5.152 -6.422 1 97.62 102 LEU A C 1
ATOM 829 O O . LEU A 1 102 ? -7.773 -6.301 -6.023 1 97.62 102 LEU A O 1
ATOM 833 N N . ILE A 1 103 ? -7.352 -4.855 -7.66 1 96.56 103 ILE A N 1
ATOM 834 C CA . ILE A 1 103 ? -7.441 -5.844 -8.734 1 96.56 103 ILE A CA 1
ATOM 835 C C . ILE A 1 103 ? -6.461 -6.984 -8.461 1 96.56 103 ILE A C 1
ATOM 837 O O . ILE A 1 103 ? -6.746 -8.141 -8.773 1 96.56 103 ILE A O 1
ATOM 841 N N . HIS A 1 104 ? -5.438 -6.66 -7.84 1 96.44 104 HIS A N 1
ATOM 842 C CA . HIS A 1 104 ? -4.367 -7.641 -7.668 1 96.44 104 HIS A CA 1
ATOM 843 C C . HIS A 1 104 ? -4.52 -8.398 -6.355 1 96.44 104 HIS A C 1
ATOM 845 O O . HIS A 1 104 ? -3.75 -9.32 -6.07 1 96.44 104 HIS A O 1
ATOM 851 N N . CYS A 1 105 ? -5.438 -8.047 -5.559 1 97.62 105 CYS A N 1
ATOM 852 C CA . CYS A 1 105 ? -5.727 -8.766 -4.324 1 97.62 105 CYS A CA 1
ATOM 853 C C . CYS A 1 105 ? -6.371 -10.117 -4.621 1 97.62 105 CYS A C 1
ATOM 855 O O . CYS A 1 105 ? -7.352 -10.188 -5.363 1 97.62 105 CYS A O 1
ATOM 857 N N . ARG A 1 106 ? -5.953 -11.188 -4.043 1 97.31 106 ARG A N 1
ATOM 858 C C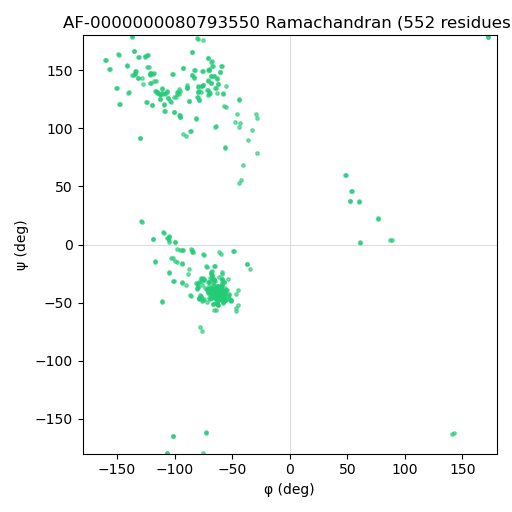A . ARG A 1 106 ? -6.305 -12.562 -4.363 1 97.31 106 ARG A CA 1
ATOM 859 C C . ARG A 1 106 ? -7.781 -12.828 -4.094 1 97.31 106 ARG A C 1
ATOM 861 O O . ARG A 1 106 ? -8.375 -13.734 -4.688 1 97.31 106 ARG A O 1
ATOM 868 N N . TYR A 1 107 ? -8.383 -12 -3.312 1 97.56 107 TYR A N 1
ATOM 869 C CA . TYR A 1 107 ? -9.727 -12.305 -2.832 1 97.56 107 TYR A CA 1
ATOM 870 C C . TYR A 1 107 ? -10.781 -11.555 -3.648 1 97.56 107 TYR A C 1
ATOM 872 O O . TYR A 1 107 ? -11.969 -11.883 -3.584 1 97.56 107 TYR A O 1
ATOM 880 N N . VAL A 1 108 ? -10.352 -10.578 -4.41 1 98.62 108 VAL A N 1
ATOM 881 C CA . VAL A 1 108 ? -11.266 -9.695 -5.117 1 98.62 108 VAL A CA 1
ATOM 882 C C . VAL A 1 108 ? -11.625 -10.297 -6.473 1 98.62 108 VAL A C 1
ATOM 884 O O . VAL A 1 108 ? -10.742 -10.602 -7.277 1 98.62 108 VAL A O 1
ATOM 887 N N . ASP A 1 109 ? -12.922 -10.484 -6.719 1 98.62 109 ASP A N 1
ATOM 888 C CA . ASP A 1 109 ? -13.367 -11.031 -7.992 1 98.62 109 ASP A CA 1
ATOM 889 C C . ASP A 1 109 ? -13.711 -9.922 -8.984 1 98.62 109 ASP A C 1
ATOM 891 O O . ASP A 1 109 ? -13.57 -10.094 -10.195 1 98.62 109 ASP A O 1
ATOM 895 N N . GLU A 1 110 ? -14.195 -8.852 -8.43 1 98.44 110 GLU A N 1
ATOM 896 C CA . GLU A 1 110 ? -14.633 -7.738 -9.266 1 98.44 110 GLU A CA 1
ATOM 897 C C . GLU A 1 110 ? -14.461 -6.406 -8.547 1 98.44 110 GLU A C 1
ATOM 899 O O . GLU A 1 110 ? -14.773 -6.293 -7.355 1 98.44 110 GLU A O 1
ATOM 904 N N . VAL A 1 111 ? -13.914 -5.438 -9.281 1 98.25 111 VAL A N 1
ATOM 905 C CA . VAL A 1 111 ? -13.766 -4.094 -8.734 1 98.25 111 VAL A CA 1
ATOM 906 C C . VAL A 1 111 ? -14.766 -3.15 -9.406 1 98.25 111 VAL A C 1
ATOM 908 O O . VAL A 1 111 ? -14.891 -3.143 -10.633 1 98.25 111 VAL A O 1
ATOM 911 N N . ILE A 1 112 ? -15.469 -2.42 -8.602 1 98 112 ILE A N 1
ATOM 912 C CA . ILE A 1 112 ? -16.406 -1.418 -9.086 1 98 112 ILE A CA 1
ATOM 913 C C . ILE A 1 112 ? -15.875 -0.018 -8.797 1 98 112 ILE A C 1
ATOM 915 O O . ILE A 1 112 ? -15.742 0.372 -7.637 1 98 112 ILE A O 1
ATOM 919 N N . THR A 1 113 ? -15.57 0.734 -9.82 1 96.81 113 THR A N 1
ATOM 920 C CA . THR A 1 113 ? -15.133 2.115 -9.648 1 96.81 113 THR A CA 1
ATOM 921 C C . THR A 1 113 ? -16.328 3.055 -9.547 1 96.81 113 THR A C 1
ATOM 923 O O . THR A 1 113 ? -17.469 2.656 -9.82 1 96.81 113 THR A O 1
ATOM 926 N N . SER A 1 114 ? -16.094 4.273 -9.109 1 96.12 114 SER A N 1
ATOM 927 C CA . SER A 1 114 ? -17.125 5.277 -8.898 1 96.12 114 SER A CA 1
ATOM 928 C C . SER A 1 114 ? -18.25 4.734 -8.016 1 96.12 114 SER A C 1
ATOM 930 O O . SER A 1 114 ? -19.438 4.918 -8.32 1 96.12 114 SER A O 1
ATOM 932 N N . ALA A 1 115 ? -17.875 3.945 -7.055 1 96.56 115 ALA A N 1
ATOM 933 C CA . ALA A 1 115 ? -18.844 3.426 -6.098 1 96.56 115 ALA A CA 1
ATOM 934 C C . ALA A 1 115 ? -19.484 4.555 -5.293 1 96.56 115 ALA A C 1
ATOM 936 O O . ALA A 1 115 ? -18.812 5.535 -4.953 1 96.56 115 ALA A O 1
ATOM 937 N N . PRO A 1 116 ? -20.734 4.422 -5.012 1 93.5 116 PRO A N 1
ATOM 938 C CA . PRO A 1 116 ? -21.406 5.469 -4.246 1 93.5 116 PRO A CA 1
ATOM 939 C C . PRO A 1 116 ? -20.953 5.52 -2.789 1 93.5 116 PRO A C 1
ATOM 941 O O . PRO A 1 116 ? -20.547 4.496 -2.227 1 93.5 116 PRO A O 1
ATOM 944 N N . TRP A 1 117 ? -21 6.707 -2.215 1 90.88 117 TRP A N 1
ATOM 945 C CA . TRP A 1 117 ? -20.672 6.871 -0.8 1 90.88 117 TRP A CA 1
ATOM 946 C C . TRP A 1 117 ? -21.719 6.176 0.076 1 90.88 117 TRP A C 1
ATOM 948 O O . TRP A 1 117 ? -21.375 5.562 1.087 1 90.88 117 TRP A O 1
ATOM 958 N N . GLU A 1 118 ? -22.938 6.32 -0.322 1 92.38 118 GLU A N 1
ATOM 959 C CA . GLU A 1 118 ? -24.062 5.66 0.338 1 92.38 118 GLU A CA 1
ATOM 960 C C . GLU A 1 118 ? -24.75 4.672 -0.599 1 92.38 118 GLU A C 1
ATOM 962 O O . GLU A 1 118 ? -25.078 5.012 -1.738 1 92.38 118 GLU A O 1
ATOM 967 N N . LEU A 1 119 ? -24.953 3.535 -0.085 1 94.75 119 LEU A N 1
ATOM 968 C CA . LEU A 1 119 ? -25.578 2.492 -0.897 1 94.75 119 LEU A CA 1
ATOM 969 C C . LEU A 1 119 ? -27.078 2.742 -1.053 1 94.75 119 LEU A C 1
ATOM 971 O O . LEU A 1 119 ? -27.703 3.312 -0.163 1 94.75 119 LEU A O 1
ATOM 975 N N . THR A 1 120 ? -27.609 2.299 -2.203 1 94.56 120 THR A N 1
ATOM 976 C CA . THR A 1 120 ? -29.047 2.334 -2.48 1 94.56 120 THR A CA 1
ATOM 977 C C . THR A 1 120 ? -29.562 0.948 -2.869 1 94.56 120 THR A C 1
ATOM 979 O O . THR A 1 120 ? -28.766 0.073 -3.238 1 94.56 120 THR A O 1
ATOM 982 N N . LEU A 1 121 ? -30.844 0.825 -2.766 1 95.19 121 LEU A N 1
ATOM 983 C CA . LEU A 1 121 ? -31.453 -0.431 -3.191 1 95.19 121 LEU A CA 1
ATOM 984 C C . LEU A 1 121 ? -31.203 -0.684 -4.672 1 95.19 121 LEU A C 1
ATOM 986 O O . LEU A 1 121 ? -30.953 -1.824 -5.082 1 95.19 121 LEU A O 1
ATOM 990 N N . GLU A 1 122 ? -31.203 0.362 -5.422 1 96.44 122 GLU A N 1
ATOM 991 C CA . GLU A 1 122 ? -30.953 0.256 -6.855 1 96.44 122 GLU A CA 1
ATOM 992 C C . GLU A 1 122 ? -29.547 -0.289 -7.125 1 96.44 122 GLU A C 1
ATOM 994 O O . GLU A 1 122 ? -29.359 -1.123 -8.008 1 96.44 122 GLU A O 1
ATOM 999 N N . PHE A 1 123 ? -28.609 0.203 -6.371 1 97.31 123 PHE A N 1
ATOM 1000 C CA . PHE A 1 123 ? -27.234 -0.25 -6.523 1 97.31 123 PHE A CA 1
ATOM 1001 C C . PHE A 1 123 ? -27.109 -1.729 -6.176 1 97.31 123 PHE A C 1
ATOM 1003 O O . PHE A 1 123 ? -26.469 -2.49 -6.906 1 97.31 123 PHE A O 1
ATOM 1010 N N . LEU A 1 124 ? -27.734 -2.164 -5.098 1 97.75 124 LEU A N 1
ATOM 1011 C CA . LEU A 1 124 ? -27.672 -3.551 -4.648 1 97.75 124 LEU A CA 1
ATOM 1012 C C . LEU A 1 124 ? -28.297 -4.484 -5.676 1 97.75 124 LEU A C 1
ATOM 1014 O O . LEU A 1 124 ? -27.75 -5.551 -5.969 1 97.75 124 LEU A O 1
ATOM 1018 N N . GLN A 1 125 ? -29.391 -4.035 -6.246 1 96.94 125 GLN A N 1
ATOM 1019 C CA . GLN A 1 125 ? -30.094 -4.84 -7.238 1 96.94 125 GLN A CA 1
ATOM 1020 C C . GLN A 1 125 ? -29.312 -4.918 -8.547 1 96.94 125 GLN A C 1
ATOM 1022 O O . GLN A 1 125 ? -29.188 -5.992 -9.133 1 96.94 125 GLN A O 1
ATOM 1027 N N . LYS A 1 126 ? -28.766 -3.795 -8.906 1 97.5 126 LYS A N 1
ATOM 1028 C CA . LYS A 1 126 ? -28.016 -3.717 -10.156 1 97.5 126 LYS A CA 1
ATOM 1029 C C . LYS A 1 126 ? -26.844 -4.699 -10.156 1 97.5 126 LYS A C 1
ATOM 1031 O O . LYS A 1 126 ? -26.562 -5.34 -11.172 1 97.5 126 LYS A O 1
ATOM 1036 N N . HIS A 1 127 ? -26.25 -4.855 -9.008 1 97.88 127 HIS A N 1
ATOM 1037 C CA . HIS A 1 127 ? -25.062 -5.68 -8.922 1 97.88 127 HIS A CA 1
ATOM 1038 C C . HIS A 1 127 ? -25.359 -7.031 -8.273 1 97.88 127 HIS A C 1
ATOM 1040 O O . HIS A 1 127 ? -24.453 -7.797 -7.973 1 97.88 127 HIS A O 1
ATOM 1046 N N . LYS A 1 128 ? -26.688 -7.289 -8.039 1 97.44 128 LYS A N 1
ATOM 1047 C CA . LYS A 1 128 ? -27.156 -8.562 -7.492 1 97.44 128 LYS A CA 1
ATOM 1048 C C . LYS A 1 128 ? -26.422 -8.898 -6.199 1 97.44 128 LYS A C 1
ATOM 1050 O O . LYS A 1 128 ? -25.922 -10.016 -6.039 1 97.44 128 LYS A O 1
ATOM 1055 N N . ILE A 1 129 ? -26.312 -7.938 -5.324 1 98.31 129 ILE A N 1
ATOM 1056 C CA . ILE A 1 129 ? -25.578 -8.094 -4.07 1 98.31 129 ILE A CA 1
ATOM 1057 C C . ILE A 1 129 ? -26.453 -8.812 -3.051 1 98.31 129 ILE A C 1
ATOM 1059 O O . ILE A 1 129 ? -27.594 -8.422 -2.816 1 98.31 129 ILE A O 1
ATOM 1063 N N . ASP A 1 130 ? -25.938 -9.867 -2.494 1 98.19 130 ASP A N 1
ATOM 1064 C CA . ASP A 1 130 ? -26.641 -10.586 -1.444 1 98.19 130 ASP A CA 1
ATOM 1065 C C . ASP A 1 130 ? -26.375 -9.969 -0.073 1 98.19 130 ASP A C 1
ATOM 1067 O O . ASP A 1 130 ? -27.281 -9.828 0.741 1 98.19 130 ASP A O 1
ATOM 1071 N N . PHE A 1 131 ? -25.094 -9.633 0.193 1 98.25 131 PHE A N 1
ATOM 1072 C CA . PHE A 1 131 ? -24.703 -9.078 1.483 1 98.25 131 PHE A CA 1
ATOM 1073 C C . PHE A 1 131 ? -23.656 -7.98 1.306 1 98.25 131 PHE A C 1
ATOM 1075 O O . PHE A 1 131 ? -22.922 -7.965 0.31 1 98.25 131 PHE A O 1
ATOM 1082 N N . VAL A 1 132 ? -23.625 -7.078 2.281 1 98.19 132 VAL A N 1
ATOM 1083 C CA . VAL A 1 132 ? -22.594 -6.051 2.408 1 98.19 132 VAL A CA 1
ATOM 1084 C C . VAL A 1 132 ? -21.75 -6.316 3.65 1 98.19 132 VAL A C 1
ATOM 1086 O O . VAL A 1 132 ? -22.281 -6.508 4.746 1 98.19 132 VAL A O 1
ATOM 1089 N N . ALA A 1 133 ? -20.469 -6.406 3.434 1 97.38 133 ALA A N 1
ATOM 1090 C CA . ALA A 1 133 ? -19.578 -6.645 4.559 1 97.38 133 ALA A CA 1
ATOM 1091 C C . ALA A 1 133 ? -18.719 -5.414 4.852 1 97.38 133 ALA A C 1
ATOM 1093 O O . ALA A 1 133 ? -18.125 -4.836 3.941 1 97.38 133 ALA A O 1
ATOM 1094 N N . HIS A 1 134 ? -18.672 -4.977 6.051 1 95.56 134 HIS A N 1
ATOM 1095 C CA . HIS A 1 134 ? -17.922 -3.822 6.527 1 95.56 134 HIS A CA 1
ATOM 1096 C C . HIS A 1 134 ? -17.688 -3.893 8.031 1 95.56 134 HIS A C 1
ATOM 1098 O O . HIS A 1 134 ? -18.297 -4.719 8.719 1 95.56 134 HIS A O 1
ATOM 1104 N N . ASP A 1 135 ? -16.703 -3.186 8.477 1 90.81 135 ASP A N 1
ATOM 1105 C CA . ASP A 1 135 ? -16.562 -3.15 9.93 1 90.81 135 ASP A CA 1
ATOM 1106 C C . ASP A 1 135 ? -17.828 -2.6 10.594 1 90.81 135 ASP A C 1
ATOM 1108 O O . ASP A 1 135 ? -18.547 -1.802 9.992 1 90.81 135 ASP A O 1
ATOM 1112 N N . ASP A 1 136 ? -18.141 -2.914 11.758 1 84.94 136 ASP A N 1
ATOM 1113 C CA . ASP A 1 136 ? -19.453 -2.713 12.375 1 84.94 136 ASP A CA 1
ATOM 1114 C C . ASP A 1 136 ? -19.562 -1.308 12.961 1 84.94 136 ASP A C 1
ATOM 1116 O O . ASP A 1 136 ? -20.641 -0.893 13.383 1 84.94 136 ASP A O 1
ATOM 1120 N N . ILE A 1 137 ? -18.625 -0.535 12.961 1 82.56 137 ILE A N 1
ATOM 1121 C CA . ILE A 1 137 ? -18.688 0.815 13.508 1 82.56 137 ILE A CA 1
ATOM 1122 C C . ILE A 1 137 ? -19.578 1.69 12.625 1 82.56 137 ILE A C 1
ATOM 1124 O O . ILE A 1 137 ? -19.438 1.668 11.398 1 82.56 137 ILE A O 1
ATOM 1128 N N . PRO A 1 138 ? -20.5 2.379 13.281 1 81.38 138 PRO A N 1
ATOM 1129 C CA . PRO A 1 138 ? -21.359 3.248 12.477 1 81.38 138 PRO A CA 1
ATOM 1130 C C . PRO A 1 138 ? -20.562 4.348 11.758 1 81.38 138 PRO A C 1
ATOM 1132 O O . PRO A 1 138 ? -19.641 4.922 12.336 1 81.38 138 PRO A O 1
ATOM 1135 N N . TYR A 1 139 ? -20.938 4.535 10.547 1 80.75 139 TYR A N 1
ATOM 1136 C CA . TYR A 1 139 ? -20.359 5.598 9.734 1 80.75 139 TYR A CA 1
ATOM 1137 C C . TYR A 1 139 ? -21.359 6.723 9.5 1 80.75 139 TYR A C 1
ATOM 1139 O O . TYR A 1 139 ? -22.406 6.512 8.883 1 80.75 139 TYR A O 1
ATOM 1147 N N . LYS A 1 140 ? -20.922 7.898 9.984 1 78 140 LYS A N 1
ATOM 1148 C CA . LYS A 1 140 ? -21.828 9.039 9.906 1 78 140 LYS A CA 1
ATOM 1149 C C . LYS A 1 140 ? -21.875 9.617 8.5 1 78 140 LYS A C 1
ATOM 1151 O O . LYS A 1 140 ? -20.844 9.688 7.82 1 78 140 LYS A O 1
ATOM 1156 N N . GLY A 1 141 ? -23.016 9.812 8.023 1 75.44 141 GLY A N 1
ATOM 1157 C CA . GLY A 1 141 ? -23.219 10.539 6.777 1 75.44 141 GLY A CA 1
ATOM 1158 C C . GLY A 1 141 ? -23.781 11.93 6.984 1 75.44 141 GLY A C 1
ATOM 1159 O O . GLY A 1 141 ? -23.828 12.422 8.117 1 75.44 141 GLY A O 1
ATOM 1160 N N . GLU A 1 142 ? -24.047 12.734 5.922 1 71.62 142 GLU A N 1
ATOM 1161 C CA . GLU A 1 142 ? -24.594 14.078 6.016 1 71.62 142 GLU A CA 1
ATOM 1162 C C . GLU A 1 142 ? -25.844 14.109 6.875 1 71.62 142 GLU A C 1
ATOM 1164 O O . GLU A 1 142 ? -25.969 14.93 7.789 1 71.62 142 GLU A O 1
ATOM 1169 N N . ASP A 1 143 ? -26.812 13.211 6.684 1 74.31 143 ASP A N 1
ATOM 1170 C CA . ASP A 1 143 ? -28.062 13.234 7.426 1 74.31 143 ASP A CA 1
ATOM 1171 C C . ASP A 1 143 ? -28.375 11.867 8.039 1 74.31 143 ASP A C 1
ATOM 1173 O O . ASP A 1 143 ? -29.531 11.531 8.273 1 74.31 143 ASP A O 1
ATOM 1177 N N . LYS A 1 144 ? -27.344 11.125 8.133 1 82.12 144 LYS A N 1
ATOM 1178 C CA . LYS A 1 144 ? -27.547 9.781 8.656 1 82.12 144 LYS A CA 1
ATOM 1179 C C . LYS A 1 144 ? -26.516 9.453 9.742 1 82.12 144 LYS A C 1
ATOM 1181 O O . LYS A 1 144 ? -25.359 9.836 9.633 1 82.12 144 LYS A O 1
ATOM 1186 N N . ASP A 1 145 ? -27 8.719 10.727 1 83.56 145 ASP A N 1
ATOM 1187 C CA . ASP A 1 145 ? -26.109 8.281 11.797 1 83.56 145 ASP A CA 1
ATOM 1188 C C . ASP A 1 145 ? -25.234 7.117 11.336 1 83.56 145 ASP A C 1
ATOM 1190 O O . ASP A 1 145 ? -24.125 6.922 11.852 1 83.56 145 ASP A O 1
ATOM 1194 N N . ASP A 1 146 ? -25.828 6.387 10.422 1 90 146 ASP A N 1
ATOM 1195 C CA . ASP A 1 146 ? -25.125 5.242 9.859 1 90 146 ASP A CA 1
ATOM 1196 C C . ASP A 1 146 ? -25.531 5.02 8.398 1 90 146 ASP A C 1
ATOM 1198 O O . ASP A 1 146 ? -26.672 4.699 8.109 1 90 146 ASP A O 1
ATOM 1202 N N . ILE A 1 147 ? -24.547 5.082 7.555 1 89.81 147 ILE A N 1
ATOM 1203 C CA . ILE A 1 147 ? -24.828 5.012 6.125 1 89.81 147 ILE A CA 1
ATOM 1204 C C . ILE A 1 147 ? -25.172 3.576 5.738 1 89.81 147 ILE A C 1
ATOM 1206 O O . ILE A 1 147 ? -25.672 3.326 4.645 1 89.81 147 ILE A O 1
ATOM 1210 N N . TYR A 1 148 ? -24.984 2.611 6.652 1 93.06 148 TYR A N 1
ATOM 1211 C CA . TYR A 1 148 ? -25.297 1.213 6.367 1 93.06 148 TYR A CA 1
ATOM 1212 C C . TYR A 1 148 ? -26.562 0.778 7.078 1 93.06 148 TYR A C 1
ATOM 1214 O O . TYR A 1 148 ? -26.922 -0.405 7.07 1 93.06 148 TYR A O 1
ATOM 1222 N N . LYS A 1 149 ? -27.266 1.662 7.738 1 91.38 149 LYS A N 1
ATOM 1223 C CA . LYS A 1 149 ? -28.422 1.324 8.562 1 91.38 149 LYS A CA 1
ATOM 1224 C C . LYS A 1 149 ? -29.469 0.56 7.762 1 91.38 149 LYS A C 1
ATOM 1226 O O . LYS A 1 149 ? -30 -0.446 8.227 1 91.38 149 LYS A O 1
ATOM 1231 N N . PHE A 1 150 ? -29.812 1.034 6.59 1 91.94 150 PHE A N 1
ATOM 1232 C CA . PHE A 1 150 ? -30.859 0.395 5.801 1 91.94 150 PHE A CA 1
ATOM 1233 C C . PHE A 1 150 ? -30.453 -1.022 5.41 1 91.94 150 PHE A C 1
ATOM 1235 O O . PHE A 1 150 ? -31.297 -1.924 5.371 1 91.94 150 PHE A O 1
ATOM 1242 N N . VAL A 1 151 ? -29.156 -1.263 5.113 1 94.75 151 VAL A N 1
ATOM 1243 C CA . VAL A 1 151 ? -28.656 -2.59 4.789 1 94.75 151 VAL A CA 1
ATOM 1244 C C . VAL A 1 151 ? -28.734 -3.494 6.016 1 94.75 151 VAL A C 1
ATOM 1246 O O . VAL A 1 151 ? -29.078 -4.672 5.906 1 94.75 151 VAL A O 1
ATOM 1249 N N . LYS A 1 152 ? -28.391 -2.959 7.152 1 92.25 152 LYS A N 1
ATOM 1250 C CA . LYS A 1 152 ? -28.5 -3.676 8.422 1 92.25 152 LYS A CA 1
ATOM 1251 C C . LYS A 1 152 ? -29.938 -4.059 8.711 1 92.25 152 LYS A C 1
ATOM 1253 O O . LYS A 1 152 ? -30.219 -5.191 9.109 1 92.25 152 LYS A O 1
ATOM 1258 N N . ASP A 1 153 ? -30.828 -3.131 8.398 1 93.25 153 ASP A N 1
ATOM 1259 C CA . ASP A 1 153 ? -32.25 -3.35 8.656 1 93.25 153 ASP A CA 1
ATOM 1260 C C . ASP A 1 153 ? -32.812 -4.465 7.77 1 93.25 153 ASP A C 1
ATOM 1262 O O . ASP A 1 153 ? -33.719 -5.195 8.172 1 93.25 153 ASP A O 1
ATOM 1266 N N . MET A 1 154 ? -32.25 -4.602 6.66 1 94.88 154 MET A N 1
ATOM 1267 C CA . MET A 1 154 ? -32.688 -5.613 5.707 1 94.88 154 MET A CA 1
ATOM 1268 C C . MET A 1 154 ? -32.031 -6.965 6.016 1 94.88 154 MET A C 1
ATOM 1270 O O . MET A 1 154 ? -32.312 -7.957 5.348 1 94.88 154 MET A O 1
ATOM 1274 N N . GLY A 1 155 ? -31.094 -7 6.965 1 93.31 155 GLY A N 1
ATOM 1275 C CA . GLY A 1 155 ? -30.406 -8.234 7.312 1 93.31 155 GLY A CA 1
ATOM 1276 C C . GLY A 1 155 ? -29.344 -8.625 6.309 1 93.31 155 GLY A C 1
ATOM 1277 O O . GLY A 1 155 ? -28.984 -9.797 6.203 1 93.31 155 GLY A O 1
ATOM 1278 N N . MET A 1 156 ? -28.875 -7.641 5.578 1 96.06 156 MET A N 1
ATOM 1279 C CA . MET A 1 156 ? -27.922 -7.914 4.504 1 96.06 156 MET A CA 1
ATOM 1280 C C . MET A 1 156 ? -26.516 -7.504 4.91 1 96.06 156 MET A C 1
ATOM 1282 O O . MET A 1 156 ? -25.578 -7.602 4.113 1 96.06 156 MET A O 1
ATOM 1286 N N . PHE A 1 157 ? -26.359 -7.023 6.16 1 96.06 157 PHE A N 1
ATOM 1287 C CA . PHE A 1 157 ? -25.047 -6.543 6.617 1 96.06 157 PHE A CA 1
ATOM 1288 C C . PHE A 1 157 ? -24.312 -7.629 7.391 1 96.06 157 PHE A C 1
ATOM 1290 O O . PHE A 1 157 ? -24.891 -8.258 8.289 1 96.06 157 PHE A O 1
ATOM 1297 N N . ILE A 1 158 ? -23.125 -7.875 7.043 1 96.31 158 ILE A N 1
ATOM 1298 C CA . ILE A 1 158 ? -22.266 -8.812 7.758 1 96.31 158 ILE A CA 1
ATOM 1299 C C . ILE A 1 158 ? -21.031 -8.086 8.289 1 96.31 158 ILE A C 1
ATOM 1301 O O . ILE A 1 158 ? -20.234 -7.566 7.516 1 96.31 158 ILE A O 1
ATOM 1305 N N . PRO A 1 159 ? -20.812 -8.07 9.594 1 94.69 159 PRO A N 1
ATOM 1306 C CA . PRO A 1 159 ? -19.656 -7.371 10.156 1 94.69 159 PRO A CA 1
ATOM 1307 C C . PRO A 1 159 ? -18.344 -8.125 9.938 1 94.69 159 PRO A C 1
ATOM 1309 O O . PRO A 1 159 ? -18.312 -9.359 10.016 1 94.69 159 PRO A O 1
ATOM 1312 N N . ILE A 1 160 ? -17.328 -7.402 9.578 1 94.19 160 ILE A N 1
ATOM 1313 C CA . ILE A 1 160 ? -15.969 -7.934 9.523 1 94.19 160 ILE A CA 1
ATOM 1314 C C . ILE A 1 160 ? -15.047 -7.082 10.398 1 94.19 160 ILE A C 1
ATOM 1316 O O . ILE A 1 160 ? -15.398 -5.957 10.766 1 94.19 160 ILE A O 1
ATOM 1320 N N . ARG A 1 161 ? -13.898 -7.668 10.688 1 90.88 161 ARG A N 1
ATOM 1321 C CA . ARG A 1 161 ? -13.031 -7.035 11.672 1 90.88 161 ARG A CA 1
ATOM 1322 C C . ARG A 1 161 ? -11.883 -6.293 10.992 1 90.88 161 ARG A C 1
ATOM 1324 O O . ARG A 1 161 ? -11.336 -6.766 9.992 1 90.88 161 ARG A O 1
ATOM 1331 N N . ARG A 1 162 ? -11.477 -5.184 11.625 1 90.56 162 ARG A N 1
ATOM 1332 C CA . ARG A 1 162 ? -10.297 -4.449 11.18 1 90.56 162 ARG A CA 1
ATOM 1333 C C . ARG A 1 162 ? -9.016 -5.07 11.734 1 90.56 162 ARG A C 1
ATOM 1335 O O . ARG A 1 162 ? -9.039 -5.68 12.805 1 90.56 162 ARG A O 1
ATOM 1342 N N . THR A 1 163 ? -8.008 -4.926 11.016 1 91.44 163 THR A N 1
ATOM 1343 C CA . THR A 1 163 ? -6.703 -5.391 11.477 1 91.44 163 THR A CA 1
ATOM 1344 C C . THR A 1 163 ? -6.086 -4.391 12.445 1 91.44 163 THR A C 1
ATOM 1346 O O . THR A 1 163 ? -6.066 -3.186 12.18 1 91.44 163 THR A O 1
ATOM 1349 N N . LYS A 1 164 ? -5.617 -4.844 13.547 1 88.94 164 LYS A N 1
ATOM 1350 C CA . LYS A 1 164 ? -5.004 -3.953 14.523 1 88.94 164 LYS A CA 1
ATOM 1351 C C . LYS A 1 164 ? -3.654 -3.439 14.039 1 88.94 164 LYS A C 1
ATOM 1353 O O . LYS A 1 164 ? -2.879 -4.188 13.438 1 88.94 164 LYS A O 1
ATOM 1358 N N . GLY A 1 165 ? -3.4 -2.154 14.32 1 86.38 165 GLY A N 1
ATOM 1359 C CA . GLY A 1 165 ? -2.047 -1.642 14.18 1 86.38 165 GLY A CA 1
ATOM 1360 C C . GLY A 1 165 ? -1.747 -1.119 12.789 1 86.38 165 GLY A C 1
ATOM 1361 O O . GLY A 1 165 ? -0.595 -0.82 12.469 1 86.38 165 GLY A O 1
ATOM 1362 N N . ILE A 1 166 ? -2.734 -1.118 11.922 1 91.75 166 ILE A N 1
ATOM 1363 C CA . ILE A 1 166 ? -2.469 -0.634 10.57 1 91.75 166 ILE A CA 1
ATOM 1364 C C . ILE A 1 166 ? -3.652 0.196 10.078 1 91.75 166 ILE A C 1
ATOM 1366 O O . ILE A 1 166 ? -4.809 -0.156 10.32 1 91.75 166 ILE A O 1
ATOM 1370 N N . SER A 1 167 ? -3.387 1.344 9.562 1 91.06 167 SER A N 1
ATOM 1371 C CA . SER A 1 167 ? -4.348 2.24 8.93 1 91.06 167 SER A CA 1
ATOM 1372 C C . SER A 1 167 ? -3.652 3.197 7.961 1 91.06 167 SER A C 1
ATOM 1374 O O . SER A 1 167 ? -2.443 3.42 8.062 1 91.06 167 SER A O 1
ATOM 1376 N N . THR A 1 168 ? -4.359 3.615 6.941 1 92.75 168 THR A N 1
ATOM 1377 C CA . THR A 1 168 ? -3.811 4.613 6.031 1 92.75 168 THR A CA 1
ATOM 1378 C C . THR A 1 168 ? -3.279 5.816 6.805 1 92.75 168 THR A C 1
ATOM 1380 O O . THR A 1 168 ? -2.148 6.254 6.582 1 92.75 168 THR A O 1
ATOM 1383 N N . SER A 1 169 ? -4.082 6.355 7.75 1 86.75 169 SER A N 1
ATOM 1384 C CA . SER A 1 169 ? -3.664 7.484 8.578 1 86.75 169 SER A CA 1
ATOM 1385 C C . SER A 1 169 ? -2.404 7.148 9.367 1 86.75 169 SER A C 1
ATOM 1387 O O . SER A 1 169 ? -1.523 7.996 9.531 1 86.75 169 SER A O 1
ATOM 1389 N N . GLY A 1 170 ? -2.4 5.93 9.844 1 88.31 170 GLY A N 1
ATOM 1390 C CA . GLY A 1 170 ? -1.216 5.504 10.57 1 88.31 170 GLY A CA 1
ATOM 1391 C C . GLY A 1 170 ? 0.037 5.492 9.711 1 88.31 170 GLY A C 1
ATOM 1392 O O . GLY A 1 170 ? 1.11 5.891 10.172 1 88.31 170 GLY A O 1
ATOM 1393 N N . ILE A 1 171 ? -0.011 5.062 8.516 1 93.06 171 ILE A N 1
ATOM 1394 C CA . ILE A 1 171 ? 1.104 5.02 7.574 1 93.06 171 ILE A CA 1
ATOM 1395 C C . ILE A 1 171 ? 1.589 6.438 7.281 1 93.06 171 ILE A C 1
ATOM 1397 O O . ILE A 1 171 ? 2.785 6.723 7.367 1 93.06 171 ILE A O 1
ATOM 1401 N N . ILE A 1 172 ? 0.66 7.281 6.922 1 90.25 172 ILE A N 1
ATOM 1402 C CA . ILE A 1 172 ? 0.979 8.672 6.602 1 90.25 172 ILE A CA 1
ATOM 1403 C C . ILE A 1 172 ? 1.65 9.336 7.805 1 90.25 172 ILE A C 1
ATOM 1405 O O . ILE A 1 172 ? 2.668 10.016 7.656 1 90.25 172 ILE A O 1
ATOM 1409 N N . THR A 1 173 ? 1.05 9.117 8.992 1 86.62 173 THR A N 1
ATOM 1410 C CA . THR A 1 173 ? 1.594 9.68 10.219 1 86.62 173 THR A CA 1
ATOM 1411 C C . THR A 1 173 ? 3.041 9.242 10.422 1 86.62 173 THR A C 1
ATOM 1413 O O . THR A 1 173 ? 3.904 10.062 10.75 1 86.62 173 THR A O 1
ATOM 1416 N N . SER A 1 174 ? 3.256 7.996 10.227 1 88.38 174 SER A N 1
ATOM 1417 C CA . SER A 1 174 ? 4.602 7.461 10.406 1 88.38 174 SER A CA 1
ATOM 1418 C C . SER A 1 174 ? 5.59 8.117 9.453 1 88.38 174 SER A C 1
ATOM 1420 O O . SER A 1 174 ? 6.688 8.516 9.859 1 88.38 174 SER A O 1
ATOM 1422 N N . ILE A 1 175 ? 5.254 8.258 8.234 1 90.19 175 ILE A N 1
ATOM 1423 C CA . ILE A 1 175 ? 6.105 8.852 7.207 1 90.19 175 ILE A CA 1
ATOM 1424 C C . ILE A 1 175 ? 6.387 10.312 7.551 1 90.19 175 ILE A C 1
ATOM 1426 O O . ILE A 1 175 ? 7.535 10.758 7.5 1 90.19 175 ILE A O 1
ATOM 1430 N N . VAL A 1 176 ? 5.379 11.016 7.922 1 86.88 176 VAL A N 1
ATOM 1431 C CA . VAL A 1 176 ? 5.496 12.445 8.219 1 86.88 176 VAL A CA 1
ATOM 1432 C C . VAL A 1 176 ? 6.344 12.641 9.477 1 86.88 176 VAL A C 1
ATOM 1434 O O . VAL A 1 176 ? 7.133 13.578 9.562 1 86.88 176 VAL A O 1
ATOM 1437 N N . LYS A 1 177 ? 6.113 11.789 10.438 1 83.75 177 LYS A N 1
ATOM 1438 C CA . LYS A 1 177 ? 6.918 11.859 11.656 1 83.75 177 LYS A CA 1
ATOM 1439 C C . LYS A 1 177 ? 8.398 11.664 11.352 1 83.75 177 LYS A C 1
ATOM 1441 O O . LYS A 1 177 ? 9.25 12.367 11.906 1 83.75 177 LYS A O 1
ATOM 1446 N N . ASN A 1 178 ? 8.703 10.703 10.539 1 82.62 178 ASN A N 1
ATOM 1447 C CA . ASN A 1 178 ? 10.086 10.461 10.141 1 82.62 178 ASN A CA 1
ATOM 1448 C C . ASN A 1 178 ? 10.672 11.664 9.414 1 82.62 178 ASN A C 1
ATOM 1450 O O . ASN A 1 178 ? 11.828 12.023 9.633 1 82.62 178 ASN A O 1
ATOM 1454 N N . TYR A 1 179 ? 9.867 12.203 8.57 1 82.94 179 TYR A N 1
ATOM 1455 C CA . TYR A 1 179 ? 10.297 13.398 7.848 1 82.94 179 TYR A CA 1
ATOM 1456 C C . TYR A 1 179 ? 10.57 14.547 8.812 1 82.94 179 TYR A C 1
ATOM 1458 O O . TYR A 1 179 ? 11.578 15.242 8.68 1 82.94 179 TYR A O 1
ATOM 1466 N N . ASP A 1 180 ? 9.672 14.703 9.695 1 76.88 180 ASP A N 1
ATOM 1467 C CA . ASP A 1 180 ? 9.812 15.758 10.688 1 76.88 180 ASP A CA 1
ATOM 1468 C C . ASP A 1 180 ? 11.094 15.594 11.5 1 76.88 180 ASP A C 1
ATOM 1470 O O . ASP A 1 180 ? 11.812 16.562 11.742 1 76.88 180 ASP A O 1
ATOM 1474 N N . MET A 1 181 ? 11.344 14.43 11.906 1 76 181 MET A N 1
ATOM 1475 C CA . MET A 1 181 ? 12.547 14.133 12.672 1 76 181 MET A CA 1
ATOM 1476 C C . MET A 1 181 ? 13.797 14.422 11.852 1 76 181 MET A C 1
ATOM 1478 O O . MET A 1 181 ? 14.781 14.961 12.375 1 76 181 MET A O 1
ATOM 1482 N N . TYR A 1 182 ? 13.812 14.078 10.664 1 77.25 182 TYR A N 1
ATOM 1483 C CA . TYR A 1 182 ? 14.914 14.352 9.742 1 77.25 182 TYR A CA 1
ATOM 1484 C C . TYR A 1 182 ? 15.18 15.852 9.648 1 77.25 182 TYR A C 1
ATOM 1486 O O . TYR A 1 182 ? 16.328 16.281 9.719 1 77.25 182 TYR A O 1
ATOM 1494 N N . VAL A 1 183 ? 14.109 16.594 9.422 1 72.81 183 VAL A N 1
ATOM 1495 C CA . VAL A 1 183 ? 14.219 18.031 9.289 1 72.81 183 VAL A CA 1
ATOM 1496 C C . VAL A 1 183 ? 14.797 18.625 10.578 1 72.81 183 VAL A C 1
ATOM 1498 O O . VAL A 1 183 ? 15.703 19.453 10.531 1 72.81 183 VAL A O 1
ATOM 1501 N N . ARG A 1 184 ? 14.352 18.125 11.617 1 68.88 184 ARG A N 1
ATOM 1502 C CA . ARG A 1 184 ? 14.789 18.625 12.914 1 68.88 184 ARG A CA 1
ATOM 1503 C C . ARG A 1 184 ? 16.266 18.312 13.148 1 68.88 184 ARG A C 1
ATOM 1505 O O . ARG A 1 184 ? 17.031 19.188 13.586 1 68.88 184 ARG A O 1
ATOM 1512 N N . ARG A 1 185 ? 16.594 17.109 12.969 1 68.31 185 ARG A N 1
ATOM 1513 C CA . ARG A 1 185 ? 17.969 16.688 13.172 1 68.31 185 ARG A CA 1
ATOM 1514 C C . ARG A 1 185 ? 18.922 17.5 12.297 1 68.31 185 ARG A C 1
ATOM 1516 O O . ARG A 1 185 ? 20.016 17.875 12.734 1 68.31 185 ARG A O 1
ATOM 1523 N N . ASN A 1 186 ? 18.562 17.75 11.078 1 64.06 186 ASN A N 1
ATOM 1524 C CA . ASN A 1 186 ? 19.391 18.5 10.156 1 64.06 186 ASN A CA 1
ATOM 1525 C C . ASN A 1 186 ? 19.484 19.969 10.562 1 64.06 186 ASN A C 1
ATOM 1527 O O . ASN A 1 186 ? 20.531 20.609 10.406 1 64.06 186 ASN A O 1
ATOM 1531 N N . LEU A 1 187 ? 18.359 20.453 11.055 1 62.31 187 LEU A N 1
ATOM 1532 C CA . LEU A 1 187 ? 18.359 21.828 11.547 1 62.31 187 LEU A CA 1
ATOM 1533 C C . LEU A 1 187 ? 19.234 21.953 12.789 1 62.31 187 LEU A C 1
ATOM 1535 O O . LEU A 1 187 ? 19.953 22.938 12.953 1 62.31 187 LEU A O 1
ATOM 1539 N N . GLU A 1 188 ? 19.094 20.969 13.656 1 61.69 188 GLU A N 1
ATOM 1540 C CA . GLU A 1 188 ? 19.891 20.953 14.883 1 61.69 188 GLU A CA 1
ATOM 1541 C C . GLU A 1 188 ? 21.391 20.844 14.562 1 61.69 188 GLU A C 1
ATOM 1543 O O . GLU A 1 188 ? 22.219 21.484 15.211 1 61.69 188 GLU A O 1
ATOM 1548 N N . ARG A 1 189 ? 21.703 19.938 13.688 1 57.94 189 ARG A N 1
ATOM 1549 C CA . ARG A 1 189 ? 23.094 19.75 13.273 1 57.94 189 ARG A CA 1
ATOM 1550 C C . ARG A 1 189 ? 23.641 21.016 12.617 1 57.94 189 ARG A C 1
ATOM 1552 O O . ARG A 1 189 ? 24.812 21.344 12.766 1 57.94 189 ARG A O 1
ATOM 1559 N N . GLY A 1 190 ? 22.812 21.484 11.719 1 50.38 190 GLY A N 1
ATOM 1560 C CA . GLY A 1 190 ? 23.219 22.734 11.102 1 50.38 190 GLY A CA 1
ATOM 1561 C C . GLY A 1 190 ? 23.469 23.844 12.109 1 50.38 190 GLY A C 1
ATOM 1562 O O . GLY A 1 190 ? 24.312 24.719 11.898 1 50.38 190 GLY A O 1
ATOM 1563 N N . VAL A 1 191 ? 22.609 23.828 13.141 1 50.06 191 VAL A N 1
ATOM 1564 C CA . VAL A 1 191 ? 22.781 24.828 14.18 1 50.06 191 VAL A CA 1
ATOM 1565 C C . VAL A 1 191 ? 24.031 24.531 14.992 1 50.06 191 VAL A C 1
ATOM 1567 O O . VAL A 1 191 ? 24.75 25.438 15.422 1 50.06 191 VAL A O 1
ATOM 1570 N N . SER A 1 192 ? 24.172 23.203 15.195 1 43.97 192 SER A N 1
ATOM 1571 C CA . SER A 1 192 ? 25.359 22.844 15.977 1 43.97 192 SER A CA 1
ATOM 1572 C C . SER A 1 192 ? 26.625 23.031 15.164 1 43.97 192 SER A C 1
ATOM 1574 O O . SER A 1 192 ? 27.734 23.062 15.719 1 43.97 192 SER A O 1
ATOM 1576 N N . ALA A 1 193 ? 26.609 22.469 13.93 1 39.12 193 ALA A N 1
ATOM 1577 C CA . ALA A 1 193 ? 27.906 22.453 13.258 1 39.12 193 ALA A CA 1
ATOM 1578 C C . ALA A 1 193 ? 28.5 23.859 13.172 1 39.12 193 ALA A C 1
ATOM 1580 O O . ALA A 1 193 ? 27.797 24.812 12.859 1 39.12 193 ALA A O 1
ATOM 1581 N N . LYS A 1 194 ? 29.844 23.969 13.469 1 39.75 194 LYS A N 1
ATOM 1582 C CA . LYS A 1 194 ? 31.047 24.734 13.148 1 39.75 194 LYS A CA 1
ATOM 1583 C C . LYS A 1 194 ? 31.047 25.156 11.68 1 39.75 194 LYS A C 1
ATOM 1585 O O . LYS A 1 194 ? 31.828 26.016 11.281 1 39.75 194 LYS A O 1
ATOM 1590 N N . ASP A 1 195 ? 30.375 24.562 10.922 1 37.5 195 ASP A N 1
ATOM 1591 C CA . ASP A 1 195 ? 30.375 24.656 9.461 1 37.5 195 ASP A CA 1
ATOM 1592 C C . ASP A 1 195 ? 29.656 25.922 8.984 1 37.5 195 ASP A C 1
ATOM 1594 O O . ASP A 1 195 ? 29.938 26.406 7.895 1 37.5 195 ASP A O 1
ATOM 1598 N N . LEU A 1 196 ? 28.625 26.344 9.656 1 39 196 LEU A N 1
ATOM 1599 C CA . LEU A 1 196 ? 28.312 27.734 9.375 1 39 196 LEU A CA 1
ATOM 1600 C C . LEU A 1 196 ? 29.531 28.625 9.578 1 39 196 LEU A C 1
ATOM 1602 O O . LEU A 1 196 ? 29.703 29.609 8.859 1 39 196 LEU A O 1
ATOM 1606 N N . ASN A 1 197 ? 30.328 28.188 10.461 1 38.25 197 ASN A N 1
ATOM 1607 C CA . ASN A 1 197 ? 31.578 28.906 10.664 1 38.25 197 ASN A CA 1
ATOM 1608 C C . ASN A 1 197 ? 32.531 28.75 9.477 1 38.25 197 ASN A C 1
ATOM 1610 O O . ASN A 1 197 ? 33.156 29.703 9.062 1 38.25 197 ASN A O 1
ATOM 1614 N N . ILE A 1 198 ? 32.656 27.531 8.953 1 38.28 198 ILE A N 1
ATOM 1615 C CA . ILE A 1 198 ? 33.688 27.312 7.922 1 38.28 198 ILE A CA 1
ATOM 1616 C C . ILE A 1 198 ? 33.188 27.906 6.598 1 38.28 198 ILE A C 1
ATOM 1618 O O . ILE A 1 198 ? 33.969 28.594 5.906 1 38.28 198 ILE A O 1
ATOM 1622 N N . SER A 1 199 ? 32 27.625 6.176 1 37.97 199 SER A N 1
ATOM 1623 C CA . SER A 1 199 ? 31.562 28.172 4.898 1 37.97 199 SER A CA 1
ATOM 1624 C C . SER A 1 199 ? 31.391 29.688 4.969 1 37.97 199 SER A C 1
ATOM 1626 O O . SER A 1 199 ? 31.766 30.391 4.039 1 37.97 199 SER A O 1
ATOM 1628 N N . PHE A 1 200 ? 30.906 30.188 6.062 1 37.41 200 PHE A N 1
ATOM 1629 C CA . PHE A 1 200 ? 30.922 31.625 6.277 1 37.41 200 PHE A CA 1
ATOM 1630 C C . PHE A 1 200 ? 32.344 32.156 6.363 1 37.41 200 PHE A C 1
ATOM 1632 O O . PHE A 1 200 ? 32.688 33.188 5.777 1 37.41 200 PHE A O 1
ATOM 1639 N N . LEU A 1 201 ? 33.156 31.375 7.062 1 37.59 201 LEU A N 1
ATOM 1640 C CA . LEU A 1 201 ? 34.562 31.781 7.129 1 37.59 201 LEU A CA 1
ATOM 1641 C C . LEU A 1 201 ? 35.219 31.688 5.762 1 37.59 201 LEU A C 1
ATOM 1643 O O . LEU A 1 201 ? 36 32.562 5.383 1 37.59 201 LEU A O 1
ATOM 1647 N N . GLN A 1 202 ? 34.938 30.641 4.996 1 39.34 202 GLN A N 1
ATOM 1648 C CA . GLN A 1 202 ? 35.531 30.531 3.664 1 39.34 202 GLN A CA 1
ATOM 1649 C C . GLN A 1 202 ? 34.969 31.594 2.727 1 39.34 202 GLN A C 1
ATOM 1651 O O . GLN A 1 202 ? 35.688 32.188 1.943 1 39.34 202 GLN A O 1
ATOM 1656 N N . MET A 1 203 ? 33.656 31.812 2.805 1 36.75 203 MET A N 1
ATOM 1657 C CA . MET A 1 203 ? 33.094 32.906 2.008 1 36.75 203 MET A CA 1
ATOM 1658 C C . MET A 1 203 ? 33.656 34.25 2.438 1 36.75 203 MET A C 1
ATOM 1660 O O . MET A 1 203 ? 33.938 35.094 1.596 1 36.75 203 MET A O 1
ATOM 1664 N N . LYS A 1 204 ? 33.812 34.312 3.701 1 35.72 204 LYS A N 1
ATOM 1665 C CA . LYS A 1 204 ? 34.406 35.562 4.191 1 35.72 204 LYS A CA 1
ATOM 1666 C C . LYS A 1 204 ? 35.875 35.656 3.826 1 35.72 204 LYS A C 1
ATOM 1668 O O . LYS A 1 204 ? 36.375 36.75 3.514 1 35.72 204 LYS A O 1
ATOM 1673 N N . ARG A 1 205 ? 36.625 34.562 3.871 1 37.22 205 ARG A N 1
ATOM 1674 C CA . ARG A 1 205 ? 38 34.625 3.457 1 37.22 205 ARG A CA 1
ATOM 1675 C C . ARG A 1 205 ? 38.125 35.125 2.021 1 37.22 205 ARG A C 1
ATOM 1677 O O . ARG A 1 205 ? 39 35.938 1.711 1 37.22 205 ARG A O 1
ATOM 1684 N N . ILE A 1 206 ? 37.312 34.656 1.18 1 38.66 206 ILE A N 1
ATOM 1685 C CA . ILE A 1 206 ? 37.406 35.125 -0.197 1 38.66 206 ILE A CA 1
ATOM 1686 C C . ILE A 1 206 ? 37.062 36.594 -0.266 1 38.66 206 ILE A C 1
ATOM 1688 O O . ILE A 1 206 ? 37.781 37.375 -0.937 1 38.66 206 ILE A O 1
ATOM 1692 N N . LYS A 1 207 ? 36.062 36.938 0.534 1 35.09 207 LYS A N 1
ATOM 1693 C CA . LYS A 1 207 ? 35.75 38.375 0.424 1 35.09 207 LYS A CA 1
ATOM 1694 C C . LYS A 1 207 ? 36.75 39.219 1.241 1 35.09 207 LYS A C 1
ATOM 1696 O O . LYS A 1 207 ? 36.906 40.406 0.988 1 35.09 207 LYS A O 1
ATOM 1701 N N . MET A 1 208 ? 37.188 38.656 2.32 1 36.25 208 MET A N 1
ATOM 1702 C CA . MET A 1 208 ? 38.094 39.438 3.145 1 36.25 208 MET A CA 1
ATOM 1703 C C . MET A 1 208 ? 39.375 39.781 2.377 1 36.25 208 MET A C 1
ATOM 1705 O O . MET A 1 208 ? 40.219 40.562 2.857 1 36.25 208 MET A O 1
ATOM 1709 N N . SER A 1 209 ? 39.844 39.125 1.484 1 36.22 209 SER A N 1
ATOM 1710 C CA . SER A 1 209 ? 41.031 39.781 0.982 1 36.22 209 SER A CA 1
ATOM 1711 C C . SER A 1 209 ? 40.812 41.281 0.792 1 36.22 209 SER A C 1
ATOM 1713 O O . SER A 1 209 ? 41.781 42.062 0.749 1 36.22 209 SER A O 1
ATOM 1715 N N . LYS A 1 210 ? 39.719 41.844 0.333 1 36.78 210 LYS A N 1
ATOM 1716 C CA . LYS A 1 210 ? 39.812 43.281 0.147 1 36.78 210 LYS A CA 1
ATOM 1717 C C . LYS A 1 210 ? 39.812 44 1.487 1 36.78 210 LYS A C 1
ATOM 1719 O O . LYS A 1 210 ? 39.375 43.438 2.496 1 36.78 210 LYS A O 1
ATOM 1724 N N . LYS A 1 211 ? 39.531 45.438 1.934 1 36.34 211 LYS A N 1
ATOM 1725 C CA . LYS A 1 211 ? 40 46.5 2.809 1 36.34 211 LYS A CA 1
ATOM 1726 C C . LYS A 1 211 ? 39.625 46.219 4.266 1 36.34 211 LYS A C 1
ATOM 1728 O O . LYS A 1 211 ? 38.719 45.438 4.543 1 36.34 211 LYS A O 1
ATOM 1733 N N . MET A 1 212 ? 39.969 47.188 5.461 1 36.53 212 MET A N 1
ATOM 1734 C CA . MET A 1 212 ? 39.969 47.625 6.855 1 36.53 212 MET A CA 1
ATOM 1735 C C . MET A 1 212 ? 38.562 47.5 7.469 1 36.53 212 MET A C 1
ATOM 1737 O O . MET A 1 212 ? 38.438 47.062 8.602 1 36.53 212 MET A O 1
ATOM 1741 N N . ASN A 1 213 ? 37.531 48.125 6.82 1 34.22 213 ASN A N 1
ATOM 1742 C CA . ASN A 1 213 ? 36.156 48.344 7.266 1 34.22 213 ASN A CA 1
ATOM 1743 C C . ASN A 1 213 ? 35.406 47.062 7.512 1 34.22 213 ASN A C 1
ATOM 1745 O O . ASN A 1 213 ? 34.25 47.062 7.938 1 34.22 213 ASN A O 1
ATOM 1749 N N . GLU A 1 214 ? 35.812 45.875 7.266 1 37.41 214 GLU A N 1
ATOM 1750 C CA . GLU A 1 214 ? 35.219 44.562 7.121 1 37.41 214 GLU A CA 1
ATOM 1751 C C . GLU A 1 214 ? 35.125 43.844 8.469 1 37.41 214 GLU A C 1
ATOM 1753 O O . GLU A 1 214 ? 34.344 42.906 8.625 1 37.41 214 GLU A O 1
ATOM 1758 N N . MET A 1 215 ? 35.938 44.156 9.43 1 38.06 215 MET A N 1
ATOM 1759 C CA . MET A 1 215 ? 35.906 43.562 10.758 1 38.06 215 MET A CA 1
ATOM 1760 C C . MET A 1 215 ? 34.625 43.875 11.492 1 38.06 215 MET A C 1
ATOM 1762 O O . MET A 1 215 ? 34.062 43.031 12.203 1 38.06 215 MET A O 1
ATOM 1766 N N . ILE A 1 216 ? 34.312 45.188 11.641 1 37.91 216 ILE A N 1
ATOM 1767 C CA . ILE A 1 216 ? 33.125 45.625 12.367 1 37.91 216 ILE A CA 1
ATOM 1768 C C . ILE A 1 216 ? 31.875 44.906 11.82 1 37.91 216 ILE A C 1
ATOM 1770 O O . ILE A 1 216 ? 31.031 44.469 12.586 1 37.91 216 ILE A O 1
ATOM 1774 N N . LYS A 1 217 ? 31.812 44.812 10.547 1 42.34 217 LYS A N 1
ATOM 1775 C CA . LYS A 1 217 ? 30.656 44.219 9.891 1 42.34 217 LYS A CA 1
ATOM 1776 C C . LYS A 1 217 ? 30.594 42.719 10.172 1 42.34 217 LYS A C 1
ATOM 1778 O O . LYS A 1 217 ? 29.5 42.156 10.289 1 42.34 217 LYS A O 1
ATOM 1783 N N . ASN A 1 218 ? 31.719 42.125 10.484 1 43.47 218 ASN A N 1
ATOM 1784 C CA . ASN A 1 218 ? 31.797 40.688 10.742 1 43.47 218 ASN A CA 1
ATOM 1785 C C . ASN A 1 218 ? 31.203 40.344 12.102 1 43.47 218 ASN A C 1
ATOM 1787 O O . ASN A 1 218 ? 30.531 39.312 12.25 1 43.47 218 ASN A O 1
ATOM 1791 N N . VAL A 1 219 ? 31.609 41.125 13.133 1 48.19 219 VAL A N 1
ATOM 1792 C CA . VAL A 1 219 ? 31.094 40.875 14.469 1 48.19 219 VAL A CA 1
ATOM 1793 C C . VAL A 1 219 ? 29.562 40.969 14.461 1 48.19 219 VAL A C 1
ATOM 1795 O O . VAL A 1 219 ? 28.891 40.125 15.078 1 48.19 219 VAL A O 1
ATOM 1798 N N . ASP A 1 220 ? 29.062 41.969 13.734 1 48.5 220 ASP A N 1
ATOM 1799 C CA . ASP A 1 220 ? 27.625 42.125 13.641 1 48.5 220 ASP A CA 1
ATOM 1800 C C . ASP A 1 220 ? 26.969 40.969 12.906 1 48.5 220 ASP A C 1
ATOM 1802 O O . ASP A 1 220 ? 25.922 40.469 13.32 1 48.5 220 ASP A O 1
ATOM 1806 N N . ILE A 1 221 ? 27.812 40.469 11.992 1 47.75 221 ILE A N 1
ATOM 1807 C CA . ILE A 1 221 ? 27.25 39.375 11.211 1 47.75 221 ILE A CA 1
ATOM 1808 C C . ILE A 1 221 ? 27.281 38.094 12.039 1 47.75 221 ILE A C 1
ATOM 1810 O O . ILE A 1 221 ? 26.312 37.312 12.047 1 47.75 221 ILE A O 1
ATOM 1814 N N . GLN A 1 222 ? 28.453 37.875 12.734 1 49.06 222 GLN A N 1
ATOM 1815 C CA . GLN A 1 222 ? 28.531 36.719 13.594 1 49.06 222 GLN A CA 1
ATOM 1816 C C . GLN A 1 222 ? 27.453 36.719 14.672 1 49.06 222 GLN A C 1
ATOM 1818 O O . GLN A 1 222 ? 26.859 35.688 14.969 1 49.06 222 GLN A O 1
ATOM 1823 N N . ARG A 1 223 ? 27.328 37.875 15.281 1 51.81 223 ARG A N 1
ATOM 1824 C CA . ARG A 1 223 ? 26.281 38 16.281 1 51.81 223 ARG A CA 1
ATOM 1825 C C . ARG A 1 223 ? 24.906 37.719 15.68 1 51.81 223 ARG A C 1
ATOM 1827 O O . ARG A 1 223 ? 24.062 37.062 16.312 1 51.81 223 ARG A O 1
ATOM 1834 N N . GLU A 1 224 ? 24.797 38.188 14.531 1 48.41 224 GLU A N 1
ATOM 1835 C CA . GLU A 1 224 ? 23.516 37.969 13.852 1 48.41 224 GLU A CA 1
ATOM 1836 C C . GLU A 1 224 ? 23.312 36.469 13.547 1 48.41 224 GLU A C 1
ATOM 1838 O O . GLU A 1 224 ? 22.203 35.969 13.719 1 48.41 224 GLU A O 1
ATOM 1843 N N . ILE A 1 225 ? 24.406 35.938 13.141 1 50.09 225 ILE A N 1
ATOM 1844 C CA . ILE A 1 225 ? 24.344 34.5 12.859 1 50.09 225 ILE A CA 1
ATOM 1845 C C . ILE A 1 225 ? 24.047 33.75 14.141 1 50.09 225 ILE A C 1
ATOM 1847 O O . ILE A 1 225 ? 23.219 32.812 14.148 1 50.09 225 ILE A O 1
ATOM 1851 N N . ASP A 1 226 ? 24.766 34.125 15.156 1 51.72 226 ASP A N 1
ATOM 1852 C CA . ASP A 1 226 ? 24.531 33.469 16.438 1 51.72 226 ASP A CA 1
ATOM 1853 C C . ASP A 1 226 ? 23.094 33.656 16.891 1 51.72 226 ASP A C 1
ATOM 1855 O O . ASP A 1 226 ? 22.484 32.75 17.469 1 51.72 226 ASP A O 1
ATOM 1859 N N . ASP A 1 227 ? 22.609 34.812 16.672 1 50 227 ASP A N 1
ATOM 1860 C CA . ASP A 1 227 ? 21.234 35.094 17.031 1 50 227 ASP A CA 1
ATOM 1861 C C . ASP A 1 227 ? 20.266 34.219 16.203 1 50 227 ASP A C 1
ATOM 1863 O O . ASP A 1 227 ? 19.297 33.688 16.734 1 50 227 ASP A O 1
ATOM 1867 N N . ILE A 1 228 ? 20.656 34.125 15.008 1 49.12 228 ILE A N 1
ATOM 1868 C CA . ILE A 1 228 ? 19.812 33.344 14.117 1 49.12 228 ILE A CA 1
ATOM 1869 C C . ILE A 1 228 ? 19.844 31.875 14.555 1 49.12 228 ILE A C 1
ATOM 1871 O O . ILE A 1 228 ? 18.797 31.219 14.625 1 49.12 228 ILE A O 1
ATOM 1875 N N . ARG A 1 229 ? 21 31.531 14.922 1 52.28 229 ARG A N 1
ATOM 1876 C CA . ARG A 1 229 ? 21.156 30.156 15.406 1 52.28 229 ARG A CA 1
ATOM 1877 C C . ARG A 1 229 ? 20.297 29.922 16.656 1 52.28 229 ARG A C 1
ATOM 1879 O O . ARG A 1 229 ? 19.672 28.875 16.781 1 52.28 229 ARG A O 1
ATOM 1886 N N . ARG A 1 230 ? 20.516 30.812 17.516 1 52.16 230 ARG A N 1
ATOM 1887 C CA . ARG A 1 230 ? 19.75 30.688 18.75 1 52.16 230 ARG A CA 1
ATOM 1888 C C . ARG A 1 230 ? 18.25 30.641 18.453 1 52.16 230 ARG A C 1
ATOM 1890 O O . ARG A 1 230 ? 17.516 29.859 19.047 1 52.16 230 ARG A O 1
ATOM 1897 N N . GLU A 1 231 ? 17.984 31.438 17.531 1 47.78 231 GLU A N 1
ATOM 1898 C CA . GLU A 1 231 ? 16.562 31.5 17.188 1 47.78 231 GLU A CA 1
ATOM 1899 C C . GLU A 1 231 ? 16.094 30.219 16.531 1 47.78 231 GLU A C 1
ATOM 1901 O O . GLU A 1 231 ? 14.992 29.734 16.812 1 47.78 231 GLU A O 1
ATOM 1906 N N . ILE A 1 232 ? 16.906 29.719 15.742 1 51.19 232 ILE A N 1
ATOM 1907 C CA . ILE A 1 232 ? 16.547 28.469 15.07 1 51.19 232 ILE A CA 1
ATOM 1908 C C . ILE A 1 232 ? 16.438 27.344 16.094 1 51.19 232 ILE A C 1
ATOM 1910 O O . ILE A 1 232 ? 15.523 26.516 16.016 1 51.19 232 ILE A O 1
ATOM 1914 N N . ARG A 1 233 ? 17.375 27.391 16.984 1 54.59 233 ARG A N 1
ATOM 1915 C CA . ARG A 1 233 ? 17.344 26.375 18.031 1 54.59 233 ARG A CA 1
ATOM 1916 C C . ARG A 1 233 ? 16.0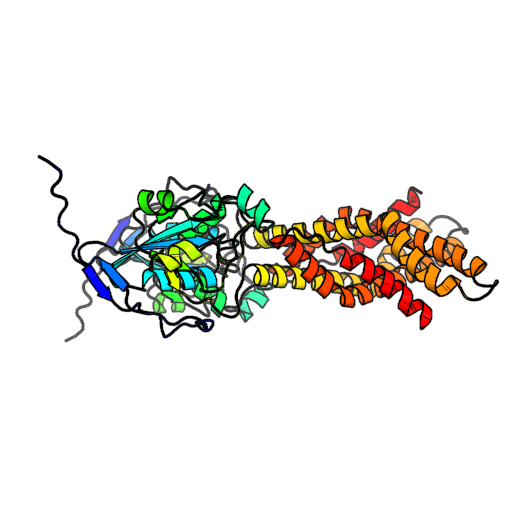47 26.453 18.828 1 54.59 233 ARG A C 1
ATOM 1918 O O . ARG A 1 233 ? 15.453 25.422 19.156 1 54.59 233 ARG A O 1
ATOM 1925 N N . ILE A 1 234 ? 15.719 27.703 19.125 1 49 234 ILE A N 1
ATOM 1926 C CA . ILE A 1 234 ? 14.477 27.891 19.875 1 49 234 ILE A CA 1
ATOM 1927 C C . ILE A 1 234 ? 13.289 27.406 19.031 1 49 234 ILE A C 1
ATOM 1929 O O . ILE A 1 234 ? 12.414 26.703 19.547 1 49 234 ILE A O 1
ATOM 1933 N N . ALA A 1 235 ? 13.383 27.734 17.828 1 51.12 235 ALA A N 1
ATOM 1934 C CA . ALA A 1 235 ? 12.305 27.328 16.922 1 51.12 235 ALA A CA 1
ATOM 1935 C C . ALA A 1 235 ? 12.219 25.812 16.812 1 51.12 235 ALA A C 1
ATOM 1937 O O . ALA A 1 235 ? 11.125 25.25 16.797 1 51.12 235 ALA A O 1
ATOM 1938 N N . MET A 1 236 ? 13.32 25.281 16.812 1 55.81 236 MET A N 1
ATOM 1939 C CA . MET A 1 236 ? 13.383 23.828 16.688 1 55.81 236 MET A CA 1
ATOM 1940 C C . MET A 1 236 ? 12.836 23.156 17.938 1 55.81 236 MET A C 1
ATOM 1942 O O . MET A 1 236 ? 12.164 22.125 17.859 1 55.81 236 MET A O 1
ATOM 1946 N N . ARG A 1 237 ? 13.273 23.672 19.062 1 55.25 237 ARG A N 1
ATOM 1947 C CA . ARG A 1 237 ? 12.75 23.141 20.312 1 55.25 237 ARG A CA 1
ATOM 1948 C C . ARG A 1 237 ? 11.227 23.234 20.344 1 55.25 237 ARG A C 1
ATOM 1950 O O . ARG A 1 237 ? 10.555 22.297 20.797 1 55.25 237 ARG A O 1
ATOM 1957 N N . TYR A 1 238 ? 10.844 24.297 19.844 1 50.25 238 TYR A N 1
ATOM 1958 C CA . TYR A 1 238 ? 9.398 24.484 19.781 1 50.25 238 TYR A CA 1
ATOM 1959 C C . TYR A 1 238 ? 8.766 23.531 18.781 1 50.25 238 TYR A C 1
ATOM 1961 O O . TYR A 1 238 ? 7.707 22.953 19.047 1 50.25 238 TYR A O 1
ATOM 1969 N N . TRP A 1 239 ? 9.422 23.391 17.781 1 57.78 239 TRP A N 1
ATOM 1970 C CA . TRP A 1 239 ? 8.938 22.484 16.75 1 57.78 239 TRP A CA 1
ATOM 1971 C C . TRP A 1 239 ? 8.766 21.078 17.312 1 57.78 239 TRP A C 1
ATOM 1973 O O . TRP A 1 239 ? 7.77 20.406 17.047 1 57.78 239 TRP A O 1
ATOM 1983 N N . GLU A 1 240 ? 9.711 20.781 18.094 1 60.44 240 GLU A N 1
ATOM 1984 C CA . GLU A 1 240 ? 9.648 19.469 18.703 1 60.44 240 GLU A CA 1
ATOM 1985 C C . GLU A 1 240 ? 8.375 19.297 19.547 1 60.44 240 GLU A C 1
ATOM 1987 O O . GLU A 1 240 ? 7.766 18.234 19.547 1 60.44 240 GLU A O 1
ATOM 1992 N N . ARG A 1 241 ? 8.062 20.438 20.172 1 55.59 241 ARG A N 1
ATOM 1993 C CA . ARG A 1 241 ? 6.891 20.406 21.031 1 55.59 241 ARG A CA 1
ATOM 1994 C C . ARG A 1 241 ? 5.602 20.391 20.219 1 55.59 241 ARG A C 1
ATOM 1996 O O . ARG A 1 241 ? 4.641 19.703 20.578 1 55.59 241 ARG A O 1
ATOM 2003 N N . VAL A 1 242 ? 5.758 21.016 19.078 1 57.78 242 VAL A N 1
ATOM 2004 C CA . VAL A 1 242 ? 4.508 21.234 18.344 1 57.78 242 VAL A CA 1
ATOM 2005 C C . VAL A 1 242 ? 4.391 20.234 17.203 1 57.78 242 VAL A C 1
ATOM 2007 O O . VAL A 1 242 ? 3.307 20.031 16.656 1 57.78 242 VAL A O 1
ATOM 2010 N N . SER A 1 243 ? 5.449 19.578 16.953 1 64.88 243 SER A N 1
ATOM 2011 C CA . SER A 1 243 ? 5.492 18.672 15.812 1 64.88 243 SER A CA 1
ATOM 2012 C C . SER A 1 243 ? 4.336 17.672 15.844 1 64.88 243 SER A C 1
ATOM 2014 O O . SER A 1 243 ? 3.674 17.453 14.828 1 64.88 243 SER A O 1
ATOM 2016 N N . ASN A 1 244 ? 4.125 17.141 17.016 1 68.88 244 ASN A N 1
ATOM 2017 C CA . ASN A 1 244 ? 3.039 16.172 17.125 1 68.88 244 ASN A CA 1
ATOM 2018 C C . ASN A 1 244 ? 1.688 16.812 16.812 1 68.88 244 ASN A C 1
ATOM 2020 O O . ASN A 1 244 ? 0.823 16.172 16.203 1 68.88 244 ASN A O 1
ATOM 2024 N N . GLU A 1 245 ? 1.607 18.016 17.234 1 68.5 245 GLU A N 1
ATOM 2025 C CA . GLU A 1 245 ? 0.364 18.734 16.969 1 68.5 245 GLU A CA 1
ATOM 2026 C C . GLU A 1 245 ? 0.21 19.047 15.484 1 68.5 245 GLU A C 1
ATOM 2028 O O . GLU A 1 245 ? -0.887 18.938 14.938 1 68.5 245 GLU A O 1
ATOM 2033 N N . ILE A 1 246 ? 1.286 19.422 14.906 1 68 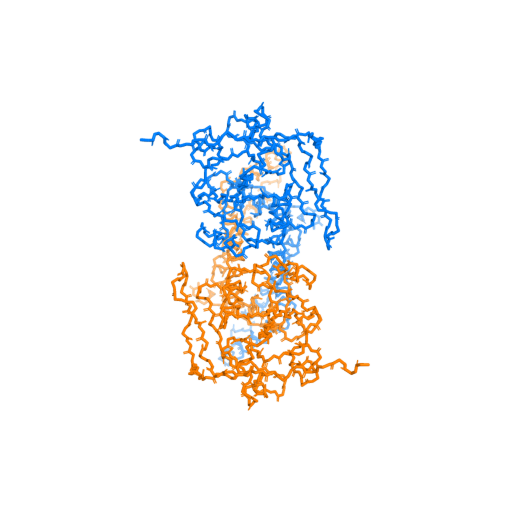246 ILE A N 1
ATOM 2034 C CA . ILE A 1 246 ? 1.273 19.719 13.484 1 68 246 ILE A CA 1
ATOM 2035 C C . ILE A 1 246 ? 0.945 18.469 12.68 1 68 246 ILE A C 1
ATOM 2037 O O . ILE A 1 246 ? 0.104 18.5 11.781 1 68 246 ILE A O 1
ATOM 2041 N N . ILE A 1 247 ? 1.54 17.453 13.062 1 71.62 247 ILE A N 1
ATOM 2042 C CA . ILE A 1 247 ? 1.324 16.188 12.367 1 71.62 247 ILE A CA 1
ATOM 2043 C C . ILE A 1 247 ? -0.126 15.75 12.539 1 71.62 247 ILE A C 1
ATOM 2045 O O . ILE A 1 247 ? -0.775 15.336 11.578 1 71.62 247 ILE A O 1
ATOM 2049 N N . SER A 1 248 ? -0.596 15.859 13.773 1 72.69 248 SER A N 1
ATOM 2050 C CA . SER A 1 248 ? -1.992 15.516 14.023 1 72.69 248 SER A CA 1
ATOM 2051 C C . SER A 1 248 ? -2.932 16.406 13.211 1 72.69 248 SER A C 1
ATOM 2053 O O . SER A 1 248 ? -3.924 15.914 12.656 1 72.69 248 SER A O 1
ATOM 2055 N N . GLY A 1 249 ? -2.617 17.703 13.211 1 73.25 249 GLY A N 1
ATOM 2056 C CA . GLY A 1 249 ? -3.396 18.641 12.406 1 73.25 249 GLY A CA 1
ATOM 2057 C C . GLY A 1 249 ? -3.387 18.297 10.93 1 73.25 249 GLY A C 1
ATOM 2058 O O . GLY A 1 249 ? -4.414 18.406 10.25 1 73.25 249 GLY A O 1
ATOM 2059 N N . PHE A 1 250 ? -2.266 17.922 10.539 1 74.31 250 PHE A N 1
ATOM 2060 C CA . PHE A 1 250 ? -2.135 17.516 9.141 1 74.31 250 PHE A CA 1
ATOM 2061 C C . PHE A 1 250 ? -3.016 16.312 8.836 1 74.31 250 PHE A C 1
ATOM 2063 O O . PHE A 1 250 ? -3.752 16.312 7.848 1 74.31 250 PHE A O 1
ATOM 2070 N N . ILE A 1 251 ? -2.965 15.328 9.664 1 74.69 251 ILE A N 1
ATOM 2071 C CA . ILE A 1 251 ? -3.727 14.102 9.445 1 74.69 251 ILE A CA 1
ATOM 2072 C C . ILE A 1 251 ? -5.223 14.414 9.469 1 74.69 251 ILE A C 1
ATOM 2074 O O . ILE A 1 251 ? -5.98 13.906 8.648 1 74.69 251 ILE A O 1
ATOM 2078 N N . GLU A 1 252 ? -5.602 15.227 10.43 1 72.88 252 GLU A N 1
ATOM 2079 C CA . GLU A 1 252 ? -7 15.633 10.516 1 72.88 252 GLU A CA 1
ATOM 2080 C C . GLU A 1 252 ? -7.438 16.375 9.258 1 72.88 252 GLU A C 1
ATOM 2082 O O . GLU A 1 252 ? -8.516 16.125 8.727 1 72.88 252 GLU A O 1
ATOM 2087 N N . ASN A 1 253 ? -6.578 17.297 8.875 1 70.19 253 ASN A N 1
ATOM 2088 C CA . ASN A 1 253 ? -6.855 18.062 7.664 1 70.19 253 ASN A CA 1
ATOM 2089 C C . ASN A 1 253 ? -6.887 17.156 6.43 1 70.19 253 ASN A C 1
ATOM 2091 O O . ASN A 1 253 ? -7.711 17.359 5.535 1 70.19 253 ASN A O 1
ATOM 2095 N N . PHE A 1 254 ? -6.016 16.344 6.457 1 68.19 254 PHE A N 1
ATOM 2096 C CA . PHE A 1 254 ? -5.906 15.422 5.328 1 68.19 254 PHE A CA 1
ATOM 2097 C C . PHE A 1 254 ? -7.168 14.578 5.188 1 68.19 254 PHE A C 1
ATOM 2099 O O . PHE A 1 254 ? -7.668 14.383 4.082 1 68.19 254 PHE A O 1
ATOM 2106 N N . TYR A 1 255 ? -7.77 14.125 6.223 1 67.62 255 TYR A N 1
ATOM 2107 C CA . TYR A 1 255 ? -8.883 13.188 6.133 1 67.62 255 TYR A CA 1
ATOM 2108 C C . TYR A 1 255 ? -10.211 13.891 6.418 1 67.62 255 TYR A C 1
ATOM 2110 O O . TYR A 1 255 ? -11.273 13.375 6.078 1 67.62 255 TYR A O 1
ATOM 2118 N N . HIS A 1 256 ? -10.18 14.984 7.129 1 64.56 256 HIS A N 1
ATOM 2119 C CA . HIS A 1 256 ? -11.461 15.594 7.469 1 64.56 256 HIS A CA 1
ATOM 2120 C C . HIS A 1 256 ? -11.57 17 6.887 1 64.56 256 HIS A C 1
ATOM 2122 O O . HIS A 1 256 ? -12.641 17.609 6.934 1 64.56 256 HIS A O 1
ATOM 2128 N N . GLY A 1 257 ? -10.625 17.406 6.148 1 55.22 257 GLY A N 1
ATOM 2129 C CA . GLY A 1 257 ? -10.672 18.719 5.523 1 55.22 257 GLY A CA 1
ATOM 2130 C C . GLY A 1 257 ? -10.742 19.859 6.523 1 55.22 257 GLY A C 1
ATOM 2131 O O . GLY A 1 257 ? -11.062 21 6.164 1 55.22 257 GLY A O 1
ATOM 2132 N N . LYS A 1 258 ? -10.734 19.641 7.887 1 51.25 258 LYS A N 1
ATOM 2133 C CA . LYS A 1 258 ? -10.93 20.672 8.898 1 51.25 258 LYS A CA 1
ATOM 2134 C C . LYS A 1 258 ? -9.609 21.375 9.234 1 51.25 258 LYS A C 1
ATOM 2136 O O . LYS A 1 258 ? -8.594 20.703 9.445 1 51.25 258 LYS A O 1
ATOM 2141 N N . SER A 1 259 ? -9.383 22.422 8.68 1 47.97 259 SER A N 1
ATOM 2142 C CA . SER A 1 259 ? -8.211 23.25 8.992 1 47.97 259 SER A CA 1
ATOM 2143 C C . SER A 1 259 ? -8.172 23.609 10.469 1 47.97 259 SER A C 1
ATOM 2145 O O . SER A 1 259 ? -9.125 24.188 10.992 1 47.97 259 SER A O 1
ATOM 2147 N N . SER A 1 260 ? -7.672 22.781 11.328 1 44.41 260 SER A N 1
ATOM 2148 C CA . SER A 1 260 ? -7.641 23.172 12.734 1 44.41 260 SER A CA 1
ATOM 2149 C C . SER A 1 260 ? -6.73 24.375 12.945 1 44.41 260 SER A C 1
ATOM 2151 O O . SER A 1 260 ? -5.566 24.359 12.555 1 44.41 260 SER A O 1
ATOM 2153 N N . ASN A 1 261 ? -7.293 25.484 13.07 1 44.69 261 ASN A N 1
ATOM 2154 C CA . ASN A 1 261 ? -6.707 26.766 13.453 1 44.69 261 ASN A CA 1
ATOM 2155 C C . ASN A 1 261 ? -5.855 26.641 14.711 1 44.69 261 ASN A C 1
ATOM 2157 O O . ASN A 1 261 ? -5.32 27.625 15.211 1 44.69 261 ASN A O 1
ATOM 2161 N N . ARG A 1 262 ? -5.891 25.516 15.25 1 47.91 262 ARG A N 1
ATOM 2162 C CA . ARG A 1 262 ? -5.344 25.406 16.594 1 47.91 262 ARG A CA 1
ATOM 2163 C C . ARG A 1 262 ? -3.822 25.516 16.578 1 47.91 262 ARG A C 1
ATOM 2165 O O . ARG A 1 262 ? -3.205 25.844 17.594 1 47.91 262 ARG A O 1
ATOM 2172 N N . PHE A 1 263 ? -3.199 25.328 15.555 1 46.75 263 PHE A N 1
ATOM 2173 C CA . PHE A 1 263 ? -1.743 25.266 15.508 1 46.75 263 PHE A CA 1
ATOM 2174 C C . PHE A 1 263 ? -1.132 26.625 15.766 1 46.75 263 PHE A C 1
ATOM 2176 O O . PHE A 1 263 ? -0.215 26.766 16.578 1 46.75 263 PHE A O 1
ATOM 2183 N N . ILE A 1 264 ? -1.617 27.578 15.148 1 44.16 264 ILE A N 1
ATOM 2184 C CA . ILE A 1 264 ? -1.067 28.922 15.281 1 44.16 264 ILE A CA 1
ATOM 2185 C C . ILE A 1 264 ? -1.299 29.438 16.703 1 44.16 264 ILE A C 1
ATOM 2187 O O . ILE A 1 264 ? -0.415 30.062 17.297 1 44.16 264 ILE A O 1
ATOM 2191 N N . ASP A 1 265 ? -2.479 29.047 17.094 1 44.69 265 ASP A N 1
ATOM 2192 C CA . ASP A 1 265 ? -2.775 29.531 18.438 1 44.69 265 ASP A CA 1
ATOM 2193 C C . ASP A 1 265 ? -1.748 29.031 19.453 1 44.69 265 ASP A C 1
ATOM 2195 O O . ASP A 1 265 ? -1.316 29.766 20.344 1 44.69 265 ASP A O 1
ATOM 2199 N N . ARG A 1 266 ? -1.346 27.906 19.188 1 45.91 266 ARG A N 1
ATOM 2200 C CA . ARG A 1 266 ? -0.421 27.312 20.141 1 45.91 266 ARG A CA 1
ATOM 2201 C C . ARG A 1 266 ? 1 27.828 19.922 1 45.91 266 ARG A C 1
ATOM 2203 O O . ARG A 1 266 ? 1.731 28.078 20.875 1 45.91 266 ARG A O 1
ATOM 2210 N N . LEU A 1 267 ? 1.297 28.062 18.688 1 45.09 267 LEU A N 1
ATOM 2211 C CA . LEU A 1 267 ? 2.611 28.625 18.391 1 45.09 267 LEU A CA 1
ATOM 2212 C C . LEU A 1 267 ? 2.76 30 19.031 1 45.09 267 LEU A C 1
ATOM 2214 O O . LEU A 1 267 ? 3.793 30.297 19.625 1 45.09 267 LEU A O 1
ATOM 2218 N N . VAL A 1 268 ? 1.742 30.766 18.953 1 43.16 268 VAL A N 1
ATOM 2219 C CA . VAL A 1 268 ? 1.733 32.094 19.531 1 43.16 268 VAL A CA 1
ATOM 2220 C C . VAL A 1 268 ? 1.777 32.031 21.047 1 43.16 268 VAL A C 1
ATOM 2222 O O . VAL A 1 268 ? 2.484 32.781 21.703 1 43.16 268 VAL A O 1
ATOM 2225 N N . GLY A 1 269 ? 0.99 31.016 21.5 1 41.72 269 GLY A N 1
ATOM 2226 C CA . GLY A 1 269 ? 0.963 30.859 22.953 1 41.72 269 GLY A CA 1
ATOM 2227 C C . GLY A 1 269 ? 2.316 30.5 23.531 1 41.72 269 GLY A C 1
ATOM 2228 O O . GLY A 1 269 ? 2.688 31 24.609 1 41.72 269 GLY A O 1
ATOM 2229 N N . LEU A 1 270 ? 2.938 29.734 22.891 1 42.5 270 LEU A N 1
ATOM 2230 C CA . LEU A 1 270 ? 4.215 29.25 23.406 1 42.5 270 LEU A CA 1
ATOM 2231 C C . LEU A 1 270 ? 5.277 30.344 23.344 1 42.5 270 LEU A C 1
ATOM 2233 O O . LEU A 1 270 ? 6.109 30.469 24.234 1 42.5 270 LEU A O 1
ATOM 2237 N N . VAL A 1 271 ? 5.242 31.109 22.281 1 40.5 271 VAL A N 1
ATOM 2238 C CA . VAL A 1 271 ? 6.137 32.25 22.219 1 40.5 271 VAL A CA 1
ATOM 2239 C C . VAL A 1 271 ? 5.879 33.188 23.391 1 40.5 271 VAL A C 1
ATOM 2241 O O . VAL A 1 271 ? 6.816 33.75 23.969 1 40.5 271 VAL A O 1
ATOM 2244 N N . LYS A 1 272 ? 4.73 33.125 23.906 1 40.47 272 LYS A N 1
ATOM 2245 C CA . LYS A 1 272 ? 4.359 33.938 25.031 1 40.47 272 LYS A CA 1
ATOM 2246 C C . LYS A 1 272 ? 4.898 33.375 26.344 1 40.47 272 LYS A C 1
ATOM 2248 O O . LYS A 1 272 ? 5.348 34.125 27.219 1 40.47 272 LYS A O 1
ATOM 2253 N N . LEU A 1 273 ? 4.734 32.125 26.516 1 39.47 273 LEU A N 1
ATOM 2254 C CA . LEU A 1 273 ? 5.105 31.531 27.797 1 39.47 273 LEU A CA 1
ATOM 2255 C C . LEU A 1 273 ? 6.602 31.672 28.047 1 39.47 273 LEU A C 1
ATOM 2257 O O . LEU A 1 273 ? 7.035 31.859 29.188 1 39.47 273 LEU A O 1
ATOM 2261 N N . LYS A 1 274 ? 7.387 31.562 27.203 1 39.91 274 LYS A N 1
ATOM 2262 C CA . LYS A 1 274 ? 8.82 31.656 27.484 1 39.91 274 LYS A CA 1
ATOM 2263 C C . LYS A 1 274 ? 9.219 33.062 27.859 1 39.91 274 LYS A C 1
ATOM 2265 O O . LYS A 1 274 ? 10.242 33.281 28.5 1 39.91 274 LYS A O 1
ATOM 2270 N N . LYS A 1 275 ? 8.539 34.062 27.375 1 39.22 275 LYS A N 1
ATOM 2271 C CA . LYS A 1 275 ? 8.914 35.406 27.797 1 39.22 275 LYS A CA 1
ATOM 2272 C C . LYS A 1 275 ? 8.617 35.625 29.281 1 39.22 275 LYS A C 1
ATOM 2274 O O . LYS A 1 275 ? 9.336 36.344 29.969 1 39.22 275 LYS A O 1
ATOM 2279 N N . GLU A 1 276 ? 7.633 34.875 29.672 1 38.97 276 GLU A N 1
ATOM 2280 C CA . GLU A 1 276 ? 7.367 35.094 31.094 1 38.97 276 GLU A CA 1
ATOM 2281 C C . GLU A 1 276 ? 8.414 34.406 31.953 1 38.97 276 GLU A C 1
ATOM 2283 O O . GLU A 1 276 ? 8.719 34.844 33.062 1 38.97 276 GLU A O 1
ATOM 2288 N N . ASN A 1 277 ? 8.914 33.312 31.469 1 37.09 277 ASN A N 1
ATOM 2289 C CA . ASN A 1 277 ? 9.844 32.625 32.344 1 37.09 277 ASN A CA 1
ATOM 2290 C C . ASN A 1 277 ? 11.289 33 32.031 1 37.09 277 ASN A C 1
ATOM 2292 O O . ASN A 1 277 ? 12.227 32.406 32.562 1 37.09 277 ASN A O 1
ATOM 2296 N N . ALA A 1 278 ? 11.547 33.781 31 1 36.72 278 ALA A N 1
ATOM 2297 C CA . ALA A 1 278 ? 12.898 34.312 30.922 1 36.72 278 ALA A CA 1
ATOM 2298 C C . ALA A 1 278 ? 12.984 35.656 31.625 1 36.72 278 ALA A C 1
ATOM 2300 O O . ALA A 1 278 ? 12.008 36.406 31.688 1 36.72 278 ALA A O 1
ATOM 2301 N N . MET B 1 1 ? 11.453 -48.5 -2.4 1 27.72 1 MET B N 1
ATOM 2302 C CA . MET B 1 1 ? 11.016 -48 -3.703 1 27.72 1 MET B CA 1
ATOM 2303 C C . MET B 1 1 ? 11.516 -46.594 -3.943 1 27.72 1 MET B C 1
ATOM 2305 O O . MET B 1 1 ? 11.227 -45.688 -3.156 1 27.72 1 MET B O 1
ATOM 2309 N N . LYS B 1 2 ? 12.742 -46.5 -4.477 1 32.38 2 LYS B N 1
ATOM 2310 C CA . LYS B 1 2 ? 13.383 -45.25 -4.84 1 32.38 2 LYS B CA 1
ATOM 2311 C C . LYS B 1 2 ? 12.414 -44.312 -5.574 1 32.38 2 LYS B C 1
ATOM 2313 O O . LYS B 1 2 ? 11.672 -44.781 -6.457 1 32.38 2 LYS B O 1
ATOM 2318 N N . LYS B 1 3 ? 11.93 -43.406 -4.906 1 42.94 3 LYS B N 1
ATOM 2319 C CA . LYS B 1 3 ? 10.984 -42.438 -5.449 1 42.94 3 LYS B CA 1
ATOM 2320 C C . LYS B 1 3 ? 11.32 -42.094 -6.902 1 42.94 3 LYS B C 1
ATOM 2322 O O . LYS B 1 3 ? 12.461 -41.781 -7.223 1 42.94 3 LYS B O 1
ATOM 2327 N N . ASP B 1 4 ? 10.836 -42.75 -7.902 1 36.47 4 ASP B N 1
ATOM 2328 C CA . ASP B 1 4 ? 10.859 -42.656 -9.359 1 36.47 4 ASP B CA 1
ATOM 2329 C C . ASP B 1 4 ? 11.016 -41.188 -9.812 1 36.47 4 ASP B C 1
ATOM 2331 O O . ASP B 1 4 ? 10.117 -40.375 -9.609 1 36.47 4 ASP B O 1
ATOM 2335 N N . ASP B 1 5 ? 12.164 -40.531 -9.82 1 45.19 5 ASP B N 1
ATOM 2336 C CA . ASP B 1 5 ? 12.586 -39.25 -10.359 1 45.19 5 ASP B CA 1
ATOM 2337 C C . ASP B 1 5 ? 12.055 -39.031 -11.781 1 45.19 5 ASP B C 1
ATOM 2339 O O . ASP B 1 5 ? 12.547 -39.656 -12.727 1 45.19 5 ASP B O 1
ATOM 2343 N N . ALA B 1 6 ? 10.836 -39.156 -12 1 50.22 6 ALA B N 1
ATOM 2344 C CA . ALA B 1 6 ? 10.211 -38.938 -13.305 1 50.22 6 ALA B CA 1
ATOM 2345 C C . ALA B 1 6 ? 10.992 -37.938 -14.141 1 50.22 6 ALA B C 1
ATOM 2347 O O . ALA B 1 6 ? 11.422 -36.906 -13.633 1 50.22 6 ALA B O 1
ATOM 2348 N N . SER B 1 7 ? 11.703 -38.312 -15.219 1 71.12 7 SER B N 1
ATOM 2349 C CA . SER B 1 7 ? 12.531 -37.562 -16.141 1 71.12 7 SER B CA 1
ATOM 2350 C C . SER B 1 7 ? 11.867 -36.25 -16.531 1 71.12 7 SER B C 1
ATOM 2352 O O . SER B 1 7 ? 10.688 -36.219 -16.891 1 71.12 7 SER B O 1
ATOM 2354 N N . GLU B 1 8 ? 12.391 -35.094 -15.945 1 81.56 8 GLU B N 1
ATOM 2355 C CA . GLU B 1 8 ? 11.883 -33.75 -16.281 1 81.56 8 GLU B CA 1
ATOM 2356 C C . GLU B 1 8 ? 11.961 -33.5 -17.781 1 81.56 8 GLU B C 1
ATOM 2358 O O . GLU B 1 8 ? 12.969 -33.812 -18.406 1 81.56 8 GLU B O 1
ATOM 2363 N N . GLU B 1 9 ? 10.812 -33.281 -18.359 1 92 9 GLU B N 1
ATOM 2364 C CA . GLU B 1 9 ? 10.727 -32.875 -19.75 1 92 9 GLU B CA 1
ATOM 2365 C C . GLU B 1 9 ? 10.781 -31.344 -19.875 1 92 9 GLU B C 1
ATOM 2367 O O . GLU B 1 9 ? 10.211 -30.625 -19.031 1 92 9 GLU B O 1
ATOM 2372 N N . TYR B 1 10 ? 11.57 -30.906 -20.828 1 94.75 10 TYR B N 1
ATOM 2373 C CA . TYR B 1 10 ? 11.742 -29.469 -21.016 1 94.75 10 TYR B CA 1
ATOM 2374 C C . TYR B 1 10 ? 11.344 -29.047 -22.422 1 94.75 10 TYR B C 1
ATOM 2376 O O . TYR B 1 10 ? 11.391 -29.859 -23.359 1 94.75 10 TYR B O 1
ATOM 2384 N N . ARG B 1 11 ? 10.938 -27.828 -22.562 1 95.81 11 ARG B N 1
ATOM 2385 C CA . ARG B 1 11 ? 10.672 -27.172 -23.844 1 95.81 11 ARG B CA 1
ATOM 2386 C C . ARG B 1 11 ? 11.227 -25.75 -23.844 1 95.81 11 ARG B C 1
ATOM 2388 O O . ARG B 1 11 ? 11.227 -25.078 -22.812 1 95.81 11 ARG B O 1
ATOM 2395 N N . MET B 1 12 ? 11.68 -25.344 -25.031 1 96.5 12 MET B N 1
ATOM 2396 C CA . MET B 1 12 ? 12.086 -23.953 -25.188 1 96.5 12 MET B CA 1
ATOM 2397 C C . MET B 1 12 ? 10.875 -23.047 -25.375 1 96.5 12 MET B C 1
ATOM 2399 O O . MET B 1 12 ? 10.023 -23.297 -26.234 1 96.5 12 MET B O 1
ATOM 2403 N N . MET B 1 13 ? 10.781 -22.031 -24.484 1 96.06 13 MET B N 1
ATOM 2404 C CA . MET B 1 13 ? 9.633 -21.125 -24.547 1 96.06 13 MET B CA 1
ATOM 2405 C C . MET B 1 13 ? 10.078 -19.672 -24.438 1 96.06 13 MET B C 1
ATOM 2407 O O . MET B 1 13 ? 11.07 -19.375 -23.766 1 96.06 13 MET B O 1
ATOM 2411 N N . MET B 1 14 ? 9.328 -18.828 -25.125 1 95.19 14 MET B N 1
ATOM 2412 C CA . MET B 1 14 ? 9.484 -17.391 -24.938 1 95.19 14 MET B CA 1
ATOM 2413 C C . MET B 1 14 ? 8.57 -16.891 -23.828 1 95.19 14 MET B C 1
ATOM 2415 O O . MET B 1 14 ? 7.406 -17.297 -23.734 1 95.19 14 MET B O 1
ATOM 2419 N N . PRO B 1 15 ? 9.148 -16.078 -22.984 1 94.88 15 PRO B N 1
ATOM 2420 C CA . PRO B 1 15 ? 8.258 -15.508 -21.969 1 94.88 15 PRO B CA 1
ATOM 2421 C C . PRO B 1 15 ? 7.121 -14.68 -22.578 1 94.88 15 PRO B C 1
ATOM 2423 O O . PRO B 1 15 ? 7.281 -14.094 -23.641 1 94.88 15 PRO B O 1
ATOM 2426 N N . SER B 1 16 ? 5.988 -14.734 -21.828 1 91.88 16 SER B N 1
ATOM 2427 C CA . SER B 1 16 ? 4.828 -13.938 -22.203 1 91.88 16 SER B CA 1
ATOM 2428 C C . SER B 1 16 ? 4.684 -12.703 -21.312 1 91.88 16 SER B C 1
ATOM 2430 O O . SER B 1 16 ? 4.699 -12.82 -20.094 1 91.88 16 SER B O 1
ATOM 2432 N N . TYR B 1 17 ? 4.672 -11.516 -21.906 1 87.94 17 TYR B N 1
ATOM 2433 C CA . TYR B 1 17 ? 4.504 -10.273 -21.141 1 87.94 17 TYR B CA 1
ATOM 2434 C C . TYR B 1 17 ? 3.111 -9.695 -21.359 1 87.94 17 TYR B C 1
ATOM 2436 O O . TYR B 1 17 ? 2.562 -9.758 -22.453 1 87.94 17 TYR B O 1
ATOM 2444 N N . PRO B 1 18 ? 2.549 -9.359 -20.188 1 75.19 18 PRO B N 1
ATOM 2445 C CA . PRO B 1 18 ? 1.192 -8.82 -20.328 1 75.19 18 PRO B CA 1
ATOM 2446 C C . PRO B 1 18 ? 1.131 -7.586 -21.219 1 75.19 18 PRO B C 1
ATOM 2448 O O . PRO B 1 18 ? 2.066 -6.781 -21.234 1 75.19 18 PRO B O 1
ATOM 2451 N N . ASP B 1 19 ? 0.209 -7.473 -22.266 1 62.44 19 ASP B N 1
ATOM 2452 C CA . ASP B 1 19 ? 0.019 -6.379 -23.219 1 62.44 19 ASP B CA 1
ATOM 2453 C C . ASP B 1 19 ? -0.702 -5.203 -22.562 1 62.44 19 ASP B C 1
ATOM 2455 O O . ASP B 1 19 ? -0.281 -4.051 -22.703 1 62.44 19 ASP B O 1
ATOM 2459 N N . ARG B 1 20 ? -2.119 -5.406 -22.344 1 58.44 20 ARG B N 1
ATOM 2460 C CA . ARG B 1 20 ? -3.068 -4.328 -22.094 1 58.44 20 ARG B CA 1
ATOM 2461 C C . ARG B 1 20 ? -3.252 -4.09 -20.609 1 58.44 20 ARG B C 1
ATOM 2463 O O . ARG B 1 20 ? -3.494 -5.035 -19.844 1 58.44 20 ARG B O 1
ATOM 2470 N N . ASN B 1 21 ? -2.367 -2.967 -19.953 1 63.06 21 ASN B N 1
ATOM 2471 C CA . ASN B 1 21 ? -2.76 -2.729 -18.562 1 63.06 21 ASN B CA 1
ATOM 2472 C C . ASN B 1 21 ? -3.025 -1.249 -18.297 1 63.06 21 ASN B C 1
ATOM 2474 O O . ASN B 1 21 ? -2.693 -0.399 -19.125 1 63.06 21 ASN B O 1
ATOM 2478 N N . ALA B 1 22 ? -4.02 -0.979 -17.469 1 69.31 22 ALA B N 1
ATOM 2479 C CA . ALA B 1 22 ? -4.434 0.356 -17.047 1 69.31 22 ALA B CA 1
ATOM 2480 C C . ALA B 1 22 ? -3.229 1.272 -16.859 1 69.31 22 ALA B C 1
ATOM 2482 O O . ALA B 1 22 ? -3.354 2.496 -16.938 1 69.31 22 ALA B O 1
ATOM 2483 N N . PHE B 1 23 ? -1.994 0.694 -16.75 1 84.06 23 PHE B N 1
ATOM 2484 C CA . PHE B 1 23 ? -0.791 1.486 -16.531 1 84.06 23 PHE B CA 1
ATOM 2485 C C . PHE B 1 23 ? 0.326 1.05 -17.469 1 84.06 23 PHE B C 1
ATOM 2487 O O . PHE B 1 23 ? 0.387 -0.114 -17.875 1 84.06 23 PHE B O 1
ATOM 2494 N N . GLU B 1 24 ? 1.148 2.01 -17.812 1 84.38 24 GLU B N 1
ATOM 2495 C CA . GLU B 1 24 ? 2.248 1.741 -18.734 1 84.38 24 GLU B CA 1
ATOM 2496 C C . GLU B 1 24 ? 3.449 1.149 -18 1 84.38 24 GLU B C 1
ATOM 2498 O O . GLU B 1 24 ? 3.674 1.448 -16.828 1 84.38 24 GLU B O 1
ATOM 2503 N N . TYR B 1 25 ? 4.105 0.224 -18.734 1 85.81 25 TYR B N 1
ATOM 2504 C CA . TYR B 1 25 ? 5.371 -0.3 -18.234 1 85.81 25 TYR B CA 1
ATOM 2505 C C . TYR B 1 25 ? 6.547 0.489 -18.781 1 85.81 25 TYR B C 1
ATOM 2507 O O . TYR B 1 25 ? 6.449 1.089 -19.859 1 85.81 25 TYR B O 1
ATOM 2515 N N . GLU B 1 26 ? 7.605 0.502 -18 1 83 26 GLU B N 1
ATOM 2516 C CA . GLU B 1 26 ? 8.859 1.024 -18.531 1 83 26 GLU B CA 1
ATOM 2517 C C . GLU B 1 26 ? 9.422 0.124 -19.625 1 83 26 GLU B C 1
ATOM 2519 O O . GLU B 1 26 ? 9.109 -1.069 -19.672 1 83 26 GLU B O 1
ATOM 2524 N N . ASP B 1 27 ? 10.172 0.69 -20.484 1 79.94 27 ASP B N 1
ATOM 2525 C CA . ASP B 1 27 ? 10.742 -0.069 -21.594 1 79.94 27 ASP B CA 1
ATOM 2526 C C . ASP B 1 27 ? 11.773 -1.073 -21.094 1 79.94 27 ASP B C 1
ATOM 2528 O O . ASP B 1 27 ? 12.508 -0.799 -20.141 1 79.94 27 ASP B O 1
ATOM 2532 N N . MET B 1 28 ? 11.742 -2.207 -21.828 1 80 28 MET B N 1
ATOM 2533 C CA . MET B 1 28 ? 12.781 -3.193 -21.531 1 80 28 MET B CA 1
ATOM 2534 C C . MET B 1 28 ? 14.102 -2.818 -22.203 1 80 28 MET B C 1
ATOM 2536 O O . MET B 1 28 ? 14.109 -2.383 -23.344 1 80 28 MET B O 1
ATOM 2540 N N . THR B 1 29 ? 15.148 -2.941 -21.453 1 72.81 29 THR B N 1
ATOM 2541 C CA . THR B 1 29 ? 16.438 -2.568 -22 1 72.81 29 THR B CA 1
ATOM 2542 C C . THR B 1 29 ? 17.141 -3.779 -22.609 1 72.81 29 THR B C 1
ATOM 2544 O O . THR B 1 29 ? 18.094 -3.629 -23.375 1 72.81 29 THR B O 1
ATOM 2547 N N . THR B 1 30 ? 16.688 -4.953 -22.266 1 77.69 30 THR B N 1
ATOM 2548 C CA . THR B 1 30 ? 17.375 -6.156 -22.719 1 77.69 30 THR B CA 1
ATOM 2549 C C . THR B 1 30 ? 16.453 -7.004 -23.594 1 77.69 30 THR B C 1
ATOM 2551 O O . THR B 1 30 ? 15.25 -7.066 -23.359 1 77.69 30 THR B O 1
ATOM 2554 N N . ASP B 1 31 ? 17.062 -7.684 -24.562 1 79.81 31 ASP B N 1
ATOM 2555 C CA . ASP B 1 31 ? 16.328 -8.633 -25.391 1 79.81 31 ASP B CA 1
ATOM 2556 C C . ASP B 1 31 ? 16.078 -9.945 -24.641 1 79.81 31 ASP B C 1
ATOM 2558 O O . ASP B 1 31 ? 16.938 -10.414 -23.906 1 79.81 31 ASP B O 1
ATOM 2562 N N . VAL B 1 32 ? 14.859 -10.344 -24.844 1 87.06 32 VAL B N 1
ATOM 2563 C CA . VAL B 1 32 ? 14.477 -11.586 -24.172 1 87.06 32 VAL B CA 1
ATOM 2564 C C . VAL B 1 32 ? 14.539 -12.75 -25.156 1 87.06 32 VAL B C 1
ATOM 2566 O O . VAL B 1 32 ? 14.078 -12.625 -26.297 1 87.06 32 VAL B O 1
ATOM 2569 N N . GLY B 1 33 ? 15.266 -13.828 -24.797 1 89.06 33 GLY B N 1
ATOM 2570 C CA . GLY B 1 33 ? 15.359 -15.016 -25.625 1 89.06 33 GLY B CA 1
ATOM 2571 C C . GLY B 1 33 ? 14.469 -16.141 -25.156 1 89.06 33 GLY B C 1
ATOM 2572 O O . GLY B 1 33 ? 13.453 -15.914 -24.5 1 89.06 33 GLY B O 1
ATOM 2573 N N . MET B 1 34 ? 14.773 -17.344 -25.703 1 95.19 34 MET B N 1
ATOM 2574 C CA . MET B 1 34 ? 14.047 -18.547 -25.297 1 95.19 34 MET B CA 1
ATOM 2575 C C . MET B 1 34 ? 14.656 -19.156 -24.031 1 95.19 34 MET B C 1
ATOM 2577 O O . MET B 1 34 ? 15.867 -19.078 -23.828 1 95.19 34 MET B O 1
ATOM 2581 N N . TYR B 1 35 ? 13.773 -19.688 -23.281 1 96.62 35 TYR B N 1
ATOM 2582 C CA . TYR B 1 35 ? 14.195 -20.312 -22.031 1 96.62 35 TYR B CA 1
ATOM 2583 C C . TYR B 1 35 ? 13.805 -21.781 -22 1 96.62 35 TYR B C 1
ATOM 2585 O O . TYR B 1 35 ? 12.789 -22.172 -22.594 1 96.62 35 TYR B O 1
ATOM 2593 N N . ARG B 1 36 ? 14.641 -22.562 -21.344 1 96.12 36 ARG B N 1
ATOM 2594 C CA . ARG B 1 36 ? 14.352 -23.969 -21.141 1 96.12 36 ARG B CA 1
ATOM 2595 C C . ARG B 1 36 ? 13.398 -24.172 -19.969 1 96.12 36 ARG B C 1
ATOM 2597 O O . ARG B 1 36 ? 13.812 -24.062 -18.812 1 96.12 36 ARG B O 1
ATOM 2604 N N . VAL B 1 37 ? 12.141 -24.547 -20.25 1 96.94 37 VAL B N 1
ATOM 2605 C CA . VAL B 1 37 ? 11.094 -24.547 -19.234 1 96.94 37 VAL B CA 1
ATOM 2606 C C . VAL B 1 37 ? 10.617 -25.984 -19 1 96.94 37 VAL B C 1
ATOM 2608 O O . VAL B 1 37 ? 10.328 -26.719 -19.953 1 96.94 37 VAL B O 1
ATOM 2611 N N . PRO B 1 38 ? 10.547 -26.375 -17.734 1 95.88 38 PRO B N 1
ATOM 2612 C CA . PRO B 1 38 ? 9.953 -27.688 -17.469 1 95.88 38 PRO B CA 1
ATOM 2613 C C . PRO B 1 38 ? 8.469 -27.75 -17.812 1 95.88 38 PRO B C 1
ATOM 2615 O O . PRO B 1 38 ? 7.738 -26.766 -17.594 1 95.88 38 PRO B O 1
ATOM 2618 N N . VAL B 1 39 ? 7.977 -28.891 -18.297 1 92.31 39 VAL B N 1
ATOM 2619 C CA . VAL B 1 39 ? 6.59 -28.953 -18.75 1 92.31 39 VAL B CA 1
ATOM 2620 C C . VAL B 1 39 ? 5.809 -29.938 -17.891 1 92.31 39 VAL B C 1
ATOM 2622 O O . VAL B 1 39 ? 4.574 -29.938 -17.906 1 92.31 39 VAL B O 1
ATOM 2625 N N . ASN B 1 40 ? 6.398 -30.75 -17.156 1 93.38 40 ASN B N 1
ATOM 2626 C CA . ASN B 1 40 ? 5.695 -31.734 -16.344 1 93.38 40 ASN B CA 1
ATOM 2627 C C . ASN B 1 40 ? 5.57 -31.281 -14.891 1 93.38 40 ASN B C 1
ATOM 2629 O O . ASN B 1 40 ? 5.184 -32.062 -14.023 1 93.38 40 ASN B O 1
ATOM 2633 N N . ARG B 1 41 ? 6.027 -30.156 -14.641 1 95.5 41 ARG B N 1
ATOM 2634 C CA . ARG B 1 41 ? 5.875 -29.516 -13.344 1 95.5 41 ARG B CA 1
ATOM 2635 C C . ARG B 1 41 ? 5.82 -28 -13.5 1 95.5 41 ARG B C 1
ATOM 2637 O O . ARG B 1 41 ? 6.23 -27.453 -14.523 1 95.5 41 ARG B O 1
ATOM 2644 N N . PRO B 1 42 ? 5.348 -27.344 -12.438 1 97.31 42 PRO B N 1
ATOM 2645 C CA . PRO B 1 42 ? 5.383 -25.875 -12.508 1 97.31 42 PRO B CA 1
ATOM 2646 C C . PRO B 1 42 ? 6.805 -25.328 -12.555 1 97.31 42 PRO B C 1
ATOM 2648 O O . PRO B 1 42 ? 7.699 -25.859 -11.891 1 97.31 42 PRO B O 1
ATOM 2651 N N . VAL B 1 43 ? 6.984 -24.391 -13.445 1 97.94 43 VAL B N 1
ATOM 2652 C CA . VAL B 1 43 ? 8.258 -23.672 -13.445 1 97.94 43 VAL B CA 1
ATOM 2653 C C . VAL B 1 43 ? 8.344 -22.781 -12.211 1 97.94 43 VAL B C 1
ATOM 2655 O O . VAL B 1 43 ? 7.406 -22.047 -11.898 1 97.94 43 VAL B O 1
ATOM 2658 N N . ARG B 1 44 ? 9.414 -22.844 -11.445 1 98.62 44 ARG B N 1
ATOM 2659 C CA . ARG B 1 44 ? 9.602 -22.078 -10.219 1 98.62 44 ARG B CA 1
ATOM 2660 C C . ARG B 1 44 ? 10.375 -20.797 -10.484 1 98.62 44 ARG B C 1
ATOM 2662 O O . ARG B 1 44 ? 11.562 -20.828 -10.805 1 98.62 44 ARG B O 1
ATOM 2669 N N . ILE B 1 45 ? 9.695 -19.688 -10.383 1 98.81 45 ILE B N 1
ATOM 2670 C CA . ILE B 1 45 ? 10.289 -18.375 -10.617 1 98.81 45 ILE B CA 1
ATOM 2671 C C . ILE B 1 45 ? 10.375 -17.609 -9.297 1 98.81 45 ILE B C 1
ATOM 2673 O O . ILE B 1 45 ? 9.43 -17.609 -8.508 1 98.81 45 ILE B O 1
ATOM 2677 N N . TYR B 1 46 ? 11.547 -17.016 -9.102 1 98.81 46 TYR B N 1
ATOM 2678 C CA . TYR B 1 46 ? 11.812 -16.281 -7.875 1 98.81 46 TYR B CA 1
ATOM 2679 C C . TYR B 1 46 ? 11.945 -14.789 -8.148 1 98.81 46 TYR B C 1
ATOM 2681 O O . TYR B 1 46 ? 12.633 -14.383 -9.086 1 98.81 46 TYR B O 1
ATOM 2689 N N . CYS B 1 47 ? 11.211 -14 -7.367 1 98.56 47 CYS B N 1
ATOM 2690 C CA . CYS B 1 47 ? 11.359 -12.547 -7.305 1 98.56 47 CYS B CA 1
ATOM 2691 C C . CYS B 1 47 ? 11.781 -12.102 -5.906 1 98.56 47 CYS B C 1
ATOM 2693 O O . CYS B 1 47 ? 11.312 -12.656 -4.91 1 98.56 47 CYS B O 1
ATOM 2695 N N . ASP B 1 48 ? 12.648 -11.148 -5.867 1 97.31 48 ASP B N 1
ATOM 2696 C CA . ASP B 1 48 ? 13 -10.617 -4.555 1 97.31 48 ASP B CA 1
ATOM 2697 C C . ASP B 1 48 ? 12.945 -9.086 -4.547 1 97.31 48 ASP B C 1
ATOM 2699 O O . ASP B 1 48 ? 12.922 -8.461 -5.609 1 97.31 48 ASP B O 1
ATOM 2703 N N . GLY B 1 49 ? 12.859 -8.555 -3.367 1 95.69 49 GLY B N 1
ATOM 2704 C CA . GLY B 1 49 ? 12.82 -7.117 -3.168 1 95.69 49 GLY B CA 1
ATOM 2705 C C . GLY B 1 49 ? 12.523 -6.719 -1.735 1 95.69 49 GLY B C 1
ATOM 2706 O O . GLY B 1 49 ? 12.398 -7.578 -0.86 1 95.69 49 GLY B O 1
ATOM 2707 N N . VAL B 1 50 ? 12.523 -5.457 -1.562 1 95.31 50 VAL B N 1
ATOM 2708 C CA . VAL B 1 50 ? 12.172 -4.906 -0.256 1 95.31 50 VAL B CA 1
ATOM 2709 C C . VAL B 1 50 ? 10.656 -4.914 -0.08 1 95.31 50 VAL B C 1
ATOM 2711 O O . VAL B 1 50 ? 10.148 -5.355 0.953 1 95.31 50 VAL B O 1
ATOM 2714 N N . TYR B 1 51 ? 9.977 -4.457 -1.116 1 97.25 51 TYR B N 1
ATOM 2715 C CA . TYR B 1 51 ? 8.516 -4.438 -1.175 1 97.25 51 TYR B CA 1
ATOM 2716 C C . TYR B 1 51 ? 7.938 -3.594 -0.046 1 97.25 51 TYR B C 1
ATOM 2718 O O . TYR B 1 51 ? 6.949 -3.984 0.584 1 97.25 51 TYR B O 1
ATOM 2726 N N . ASP B 1 52 ? 8.656 -2.492 0.246 1 95.75 52 ASP B N 1
ATOM 2727 C CA . ASP B 1 52 ? 8.141 -1.533 1.216 1 95.75 52 ASP B CA 1
ATOM 2728 C C . ASP B 1 52 ? 6.906 -0.814 0.67 1 95.75 52 ASP B C 1
ATOM 2730 O O . ASP B 1 52 ? 6.871 -0.442 -0.505 1 95.75 52 ASP B O 1
ATOM 2734 N N . LEU B 1 53 ? 5.887 -0.636 1.599 1 95.44 53 LEU B N 1
ATOM 2735 C CA . LEU B 1 53 ? 4.637 -0.047 1.134 1 95.44 53 LEU B CA 1
ATOM 2736 C C . LEU B 1 53 ? 4.152 -0.734 -0.139 1 95.44 53 LEU B C 1
ATOM 2738 O O . LEU B 1 53 ? 3.994 -0.087 -1.177 1 95.44 53 LEU B O 1
ATOM 2742 N N . PHE B 1 54 ? 3.939 -2.039 0.021 1 97.5 54 PHE B N 1
ATOM 2743 C CA . PHE B 1 54 ? 3.498 -2.828 -1.123 1 97.5 54 PHE B CA 1
ATOM 2744 C C . PHE B 1 54 ? 2.41 -2.096 -1.898 1 97.5 54 PHE B C 1
ATOM 2746 O O . PHE B 1 54 ? 1.418 -1.651 -1.317 1 97.5 54 PHE B O 1
ATOM 2753 N N . HIS B 1 55 ? 2.564 -1.869 -3.193 1 96.25 55 HIS B N 1
ATOM 2754 C CA . HIS B 1 55 ? 1.641 -1.12 -4.039 1 96.25 55 HIS B CA 1
ATOM 2755 C C . HIS B 1 55 ? 1.433 -1.816 -5.379 1 96.25 55 HIS B C 1
ATOM 2757 O O . HIS B 1 55 ? 2.051 -2.848 -5.648 1 96.25 55 HIS B O 1
ATOM 2763 N N . TYR B 1 56 ? 0.588 -1.217 -6.219 1 95.5 56 TYR B N 1
ATOM 2764 C CA . TYR B 1 56 ? 0.177 -1.887 -7.445 1 95.5 56 TYR B CA 1
ATOM 2765 C C . TYR B 1 56 ? 1.352 -2.031 -8.406 1 95.5 56 TYR B C 1
ATOM 2767 O O . TYR B 1 56 ? 1.359 -2.924 -9.258 1 95.5 56 TYR B O 1
ATOM 2775 N N . GLY B 1 57 ? 2.371 -1.142 -8.336 1 94.94 57 GLY B N 1
ATOM 2776 C CA . GLY B 1 57 ? 3.578 -1.339 -9.125 1 94.94 57 GLY B CA 1
ATOM 2777 C C . GLY B 1 57 ? 4.258 -2.668 -8.859 1 94.94 57 GLY B C 1
ATOM 2778 O O . GLY B 1 57 ? 4.672 -3.361 -9.789 1 94.94 57 GLY B O 1
ATOM 2779 N N . HIS B 1 58 ? 4.41 -2.967 -7.543 1 97.19 58 HIS B N 1
ATOM 2780 C CA . HIS B 1 58 ? 4.945 -4.266 -7.152 1 97.19 58 HIS B CA 1
ATOM 2781 C C . HIS B 1 58 ? 4.07 -5.402 -7.668 1 97.19 58 HIS B C 1
ATOM 2783 O O . HIS B 1 58 ? 4.574 -6.371 -8.242 1 97.19 58 HIS B O 1
ATOM 2789 N N . ALA B 1 59 ? 2.783 -5.273 -7.488 1 96.69 59 ALA B N 1
ATOM 2790 C CA . ALA B 1 59 ? 1.842 -6.32 -7.875 1 96.69 59 ALA B CA 1
ATOM 2791 C C . ALA B 1 59 ? 1.901 -6.578 -9.375 1 96.69 59 ALA B C 1
ATOM 2793 O O . ALA B 1 59 ? 1.853 -7.73 -9.82 1 96.69 59 ALA B O 1
ATOM 2794 N N . ARG B 1 60 ? 1.995 -5.551 -10.125 1 95.38 60 ARG B N 1
ATOM 2795 C CA . ARG B 1 60 ? 2.051 -5.68 -11.578 1 95.38 60 ARG B CA 1
ATOM 2796 C C . ARG B 1 60 ? 3.33 -6.383 -12.016 1 95.38 60 ARG B C 1
ATOM 2798 O O . ARG B 1 60 ? 3.324 -7.148 -12.984 1 95.38 60 ARG B O 1
ATOM 2805 N N . SER B 1 61 ? 4.387 -6.078 -11.336 1 95.31 61 SER B N 1
ATOM 2806 C CA . SER B 1 61 ? 5.629 -6.793 -11.602 1 95.31 61 SER B CA 1
ATOM 2807 C C . SER B 1 61 ? 5.48 -8.281 -11.312 1 95.31 61 SER B C 1
ATOM 2809 O O . SER B 1 61 ? 5.918 -9.125 -12.109 1 95.31 61 SER B O 1
ATOM 2811 N N . LEU B 1 62 ? 4.84 -8.602 -10.234 1 97.25 62 LEU B N 1
ATOM 2812 C CA . LEU B 1 62 ? 4.637 -9.992 -9.844 1 97.25 62 LEU B CA 1
ATOM 2813 C C . LEU B 1 62 ? 3.648 -10.68 -10.781 1 97.25 62 LEU B C 1
ATOM 2815 O O . LEU B 1 62 ? 3.775 -11.875 -11.055 1 97.25 62 LEU B O 1
ATOM 2819 N N . LYS B 1 63 ? 2.709 -9.93 -11.281 1 96.31 63 LYS B N 1
ATOM 2820 C CA . LYS B 1 63 ? 1.803 -10.453 -12.297 1 96.31 63 LYS B CA 1
ATOM 2821 C C . LYS B 1 63 ? 2.57 -10.883 -13.547 1 96.31 63 LYS B C 1
ATOM 2823 O O . LYS B 1 63 ? 2.311 -11.953 -14.102 1 96.31 63 LYS B O 1
ATOM 2828 N N . GLN B 1 64 ? 3.471 -10.023 -13.945 1 95.81 64 GLN B N 1
ATOM 2829 C CA . GLN B 1 64 ? 4.312 -10.391 -15.086 1 95.81 64 GLN B CA 1
ATOM 2830 C C . GLN B 1 64 ? 5.047 -11.703 -14.82 1 95.81 64 GLN B C 1
ATOM 2832 O O . GLN B 1 64 ? 5.012 -12.617 -15.641 1 95.81 64 GLN B O 1
ATOM 2837 N N . ALA B 1 65 ? 5.664 -11.789 -13.672 1 97.44 65 ALA B N 1
ATOM 2838 C CA . ALA B 1 65 ? 6.461 -12.961 -13.328 1 97.44 65 ALA B CA 1
ATOM 2839 C C . ALA B 1 65 ? 5.609 -14.227 -13.328 1 97.44 65 ALA B C 1
ATOM 2841 O O . ALA B 1 65 ? 6.031 -15.266 -13.836 1 97.44 65 ALA B O 1
ATOM 2842 N N . LYS B 1 66 ? 4.43 -14.109 -12.828 1 97.62 66 LYS B N 1
ATOM 2843 C CA . LYS B 1 66 ? 3.52 -15.25 -12.719 1 97.62 66 LYS B CA 1
ATOM 2844 C C . LYS B 1 66 ? 3.051 -15.711 -14.094 1 97.62 66 LYS B C 1
ATOM 2846 O O . LYS B 1 66 ? 2.734 -16.891 -14.289 1 97.62 66 LYS B O 1
ATOM 2851 N N . ASN B 1 67 ? 3.08 -14.828 -15.047 1 95.94 67 ASN B N 1
ATOM 2852 C CA . ASN B 1 67 ? 2.482 -15.125 -16.344 1 95.94 67 ASN B CA 1
ATOM 2853 C C . ASN B 1 67 ? 3.545 -15.289 -17.422 1 95.94 67 ASN B C 1
ATOM 2855 O O . ASN B 1 67 ? 3.225 -15.328 -18.609 1 95.94 67 ASN B O 1
ATOM 2859 N N . LEU B 1 68 ? 4.734 -15.352 -17.031 1 96.75 68 LEU B N 1
ATOM 2860 C CA . LEU B 1 68 ? 5.816 -15.492 -18 1 96.75 68 LEU B CA 1
ATOM 2861 C C . LEU B 1 68 ? 5.676 -16.797 -18.781 1 96.75 68 LEU B C 1
ATOM 2863 O O . LEU B 1 68 ? 6.016 -16.844 -19.969 1 96.75 68 LEU B O 1
ATOM 2867 N N . PHE B 1 69 ? 5.227 -17.844 -18.109 1 97.25 69 PHE B N 1
ATOM 2868 C CA . PHE B 1 69 ? 5 -19.156 -18.703 1 97.25 69 PHE B CA 1
ATOM 2869 C C . PHE B 1 69 ? 3.662 -19.734 -18.25 1 97.25 69 PHE B C 1
ATOM 2871 O O . PHE B 1 69 ? 3.039 -19.219 -17.328 1 97.25 69 PHE B O 1
ATOM 2878 N N . PRO B 1 70 ? 3.113 -20.75 -18.828 1 95 70 PRO B N 1
ATOM 2879 C CA . PRO B 1 70 ? 1.759 -21.25 -18.562 1 95 70 PRO B CA 1
ATOM 2880 C C . PRO B 1 70 ? 1.591 -21.797 -17.156 1 95 70 PRO B C 1
ATOM 2882 O O . PRO B 1 70 ? 0.5 -21.703 -16.578 1 95 70 PRO B O 1
ATOM 2885 N N . ASN B 1 71 ? 2.533 -22.391 -16.609 1 96.62 71 ASN B N 1
ATOM 2886 C CA . ASN B 1 71 ? 2.455 -23 -15.289 1 96.62 71 ASN B CA 1
ATOM 2887 C C . ASN B 1 71 ? 3.619 -22.578 -14.398 1 96.62 71 ASN B C 1
ATOM 2889 O O . ASN B 1 71 ? 4.637 -23.266 -14.328 1 96.62 71 ASN B O 1
ATOM 2893 N N . VAL B 1 72 ? 3.318 -21.469 -13.664 1 98.19 72 VAL B N 1
ATOM 2894 C CA . VAL B 1 72 ? 4.402 -20.891 -12.875 1 98.19 72 VAL B CA 1
ATOM 2895 C C . VAL B 1 72 ? 4.082 -21 -11.391 1 98.19 72 VAL B C 1
ATOM 2897 O O . VAL B 1 72 ? 2.957 -20.719 -10.969 1 98.19 72 VAL B O 1
ATOM 2900 N N . TYR B 1 73 ? 4.98 -21.484 -10.633 1 98.75 73 TYR B N 1
ATOM 2901 C CA . TYR B 1 73 ? 5.004 -21.344 -9.18 1 98.75 73 TYR B CA 1
ATOM 2902 C C . TYR B 1 73 ? 5.887 -20.172 -8.766 1 98.75 73 TYR B C 1
ATOM 2904 O O . TYR B 1 73 ? 7.113 -20.234 -8.875 1 98.75 73 TYR B O 1
ATOM 2912 N N . LEU B 1 74 ? 5.262 -19.078 -8.219 1 98.81 74 LEU B N 1
ATOM 2913 C CA . LEU B 1 74 ? 5.992 -17.844 -7.977 1 98.81 74 LEU B CA 1
ATOM 2914 C C . LEU B 1 74 ? 6.395 -17.719 -6.512 1 98.81 74 LEU B C 1
ATOM 2916 O O . LEU B 1 74 ? 5.531 -17.641 -5.633 1 98.81 74 LEU B O 1
ATOM 2920 N N . LEU B 1 75 ? 7.719 -17.75 -6.254 1 98.81 75 LEU B N 1
ATOM 2921 C CA . LEU B 1 75 ? 8.297 -17.469 -4.949 1 98.81 75 LEU B CA 1
ATOM 2922 C C . LEU B 1 75 ? 8.742 -16 -4.867 1 98.81 75 LEU B C 1
ATOM 2924 O O . 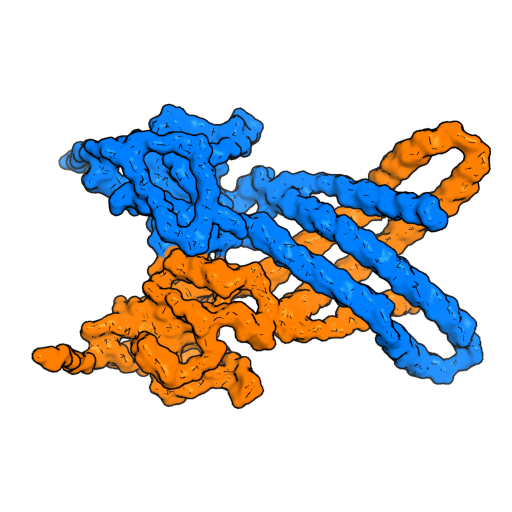LEU B 1 75 ? 9.336 -15.484 -5.809 1 98.81 75 LEU B O 1
ATOM 2928 N N . VAL B 1 76 ? 8.367 -15.398 -3.764 1 98.88 76 VAL B N 1
ATOM 2929 C CA . VAL B 1 76 ? 8.766 -14.008 -3.594 1 98.88 76 VAL B CA 1
ATOM 2930 C C . VAL B 1 76 ? 9.523 -13.844 -2.277 1 98.88 76 VAL B C 1
ATOM 2932 O O . VAL B 1 76 ? 9 -14.172 -1.21 1 98.88 76 VAL B O 1
ATOM 2935 N N . GLY B 1 77 ? 10.727 -13.359 -2.396 1 98.56 77 GLY B N 1
ATOM 2936 C CA . GLY B 1 77 ? 11.555 -13.117 -1.222 1 98.56 77 GLY B CA 1
ATOM 2937 C C . GLY B 1 77 ? 11.516 -11.672 -0.751 1 98.56 77 GLY B C 1
ATOM 2938 O O . GLY B 1 77 ? 11.664 -10.75 -1.553 1 98.56 77 GLY B O 1
ATOM 2939 N N . VAL B 1 78 ? 11.297 -11.5 0.519 1 97.81 78 VAL B N 1
ATOM 2940 C CA . VAL B 1 78 ? 11.383 -10.188 1.155 1 97.81 78 VAL B CA 1
ATOM 2941 C C . VAL B 1 78 ? 12.664 -10.094 1.979 1 97.81 78 VAL B C 1
ATOM 2943 O O . VAL B 1 78 ? 12.922 -10.945 2.832 1 97.81 78 VAL B O 1
ATOM 2946 N N . THR B 1 79 ? 13.453 -9.078 1.731 1 95.38 79 THR B N 1
ATOM 2947 C CA . THR B 1 79 ? 14.742 -8.945 2.406 1 95.38 79 THR B CA 1
ATOM 2948 C C . THR B 1 79 ? 14.547 -8.617 3.883 1 95.38 79 THR B C 1
ATOM 2950 O O . THR B 1 79 ? 13.578 -7.957 4.254 1 95.38 79 THR B O 1
ATOM 2953 N N . ASP B 1 80 ? 15.461 -9.031 4.633 1 93.56 80 ASP B N 1
ATOM 2954 C CA . ASP B 1 80 ? 15.391 -8.812 6.07 1 93.56 80 ASP B CA 1
ATOM 2955 C C . ASP B 1 80 ? 15.539 -7.324 6.402 1 93.56 80 ASP B C 1
ATOM 2957 O O . ASP B 1 80 ? 16.125 -6.566 5.633 1 93.56 80 ASP B O 1
ATOM 2961 N N . ASP B 1 81 ? 15.008 -6.93 7.637 1 93.44 81 ASP B N 1
ATOM 2962 C CA . ASP B 1 81 ? 15.023 -5.527 8.047 1 93.44 81 ASP B CA 1
ATOM 2963 C C . ASP B 1 81 ? 16.453 -5.023 8.219 1 93.44 81 ASP B C 1
ATOM 2965 O O . ASP B 1 81 ? 16.797 -3.943 7.738 1 93.44 81 ASP B O 1
ATOM 2969 N N . ASP B 1 82 ? 17.25 -5.805 8.859 1 91.31 82 ASP B N 1
ATOM 2970 C CA . ASP B 1 82 ? 18.594 -5.359 9.227 1 91.31 82 ASP B CA 1
ATOM 2971 C C . ASP B 1 82 ? 19.438 -5.102 7.98 1 91.31 82 ASP B C 1
ATOM 2973 O O . ASP B 1 82 ? 20.047 -4.039 7.852 1 91.31 82 ASP B O 1
ATOM 2977 N N . ILE B 1 83 ? 19.453 -6.059 7.102 1 88.56 83 ILE B N 1
ATOM 2978 C CA . ILE B 1 83 ? 20.266 -5.934 5.898 1 88.56 83 ILE B CA 1
ATOM 2979 C C . ILE B 1 83 ? 19.719 -4.797 5.027 1 88.56 83 ILE B C 1
ATOM 2981 O O . ILE B 1 83 ? 20.5 -4.074 4.398 1 88.56 83 ILE B O 1
ATOM 2985 N N . THR B 1 84 ? 18.422 -4.648 4.949 1 89.56 84 THR B N 1
ATOM 2986 C CA . THR B 1 84 ? 17.797 -3.613 4.133 1 89.56 84 THR B CA 1
ATOM 2987 C C . THR B 1 84 ? 18.156 -2.223 4.648 1 89.56 84 THR B C 1
ATOM 2989 O O . THR B 1 84 ? 18.531 -1.342 3.873 1 89.56 84 THR B O 1
ATOM 2992 N N . VAL B 1 85 ? 18.062 -2.102 5.926 1 87.19 85 VAL B N 1
ATOM 2993 C CA . VAL B 1 85 ? 18.391 -0.814 6.531 1 87.19 85 VAL B CA 1
ATOM 2994 C C . VAL B 1 85 ? 19.859 -0.497 6.301 1 87.19 85 VAL B C 1
ATOM 2996 O O . VAL B 1 85 ? 20.219 0.64 5.98 1 87.19 85 VAL B O 1
ATOM 2999 N N . ARG B 1 86 ? 20.688 -1.477 6.398 1 84.56 86 ARG B N 1
ATOM 3000 C CA . ARG B 1 86 ? 22.125 -1.293 6.262 1 84.56 86 ARG B CA 1
ATOM 3001 C C . ARG B 1 86 ? 22.5 -0.936 4.828 1 84.56 86 ARG B C 1
ATOM 3003 O O . ARG B 1 86 ? 23.344 -0.071 4.598 1 84.56 86 ARG B O 1
ATOM 3010 N N . LEU B 1 87 ? 21.859 -1.559 3.898 1 80.94 87 LEU B N 1
ATOM 3011 C CA . LEU B 1 87 ? 22.344 -1.468 2.523 1 80.94 87 LEU B CA 1
ATOM 3012 C C . LEU B 1 87 ? 21.516 -0.467 1.724 1 80.94 87 LEU B C 1
ATOM 3014 O O . LEU B 1 87 ? 22 0.108 0.748 1 80.94 87 LEU B O 1
ATOM 3018 N N . LYS B 1 88 ? 20.281 -0.307 2.008 1 79.44 88 LYS B N 1
ATOM 3019 C CA . LYS B 1 88 ? 19.406 0.565 1.229 1 79.44 88 LYS B CA 1
ATOM 3020 C C . LYS B 1 88 ? 19 1.796 2.033 1 79.44 88 LYS B C 1
ATOM 3022 O O . LYS B 1 88 ? 19.094 2.922 1.54 1 79.44 88 LYS B O 1
ATOM 3027 N N . GLY B 1 89 ? 18.562 1.558 3.191 1 80.38 89 GLY B N 1
ATOM 3028 C CA . GLY B 1 89 ? 18.094 2.672 3.996 1 80.38 89 GLY B CA 1
ATOM 3029 C C . GLY B 1 89 ? 16.875 2.322 4.836 1 80.38 89 GLY B C 1
ATOM 3030 O O . GLY B 1 89 ? 16.578 1.146 5.039 1 80.38 89 GLY B O 1
ATOM 3031 N N . ASN B 1 90 ? 16.188 3.35 5.285 1 84.25 90 ASN B N 1
ATOM 3032 C CA . ASN B 1 90 ? 15.117 3.176 6.262 1 84.25 90 ASN B CA 1
ATOM 3033 C C . ASN B 1 90 ? 13.898 2.506 5.641 1 84.25 90 ASN B C 1
ATOM 3035 O O . ASN B 1 90 ? 13.773 2.445 4.418 1 84.25 90 ASN B O 1
ATOM 3039 N N . LEU B 1 91 ? 13.094 1.969 6.496 1 91.06 91 LEU B N 1
ATOM 3040 C CA . LEU B 1 91 ? 11.891 1.238 6.121 1 91.06 91 LEU B CA 1
ATOM 3041 C C . LEU B 1 91 ? 10.648 1.883 6.738 1 91.06 91 LEU B C 1
ATOM 3043 O O . LEU B 1 91 ? 10.688 2.342 7.883 1 91.06 91 LEU B O 1
ATOM 3047 N N . VAL B 1 92 ? 9.594 1.945 5.93 1 91.25 92 VAL B N 1
ATOM 3048 C CA . VAL B 1 92 ? 8.312 2.387 6.469 1 91.25 92 VAL B CA 1
ATOM 3049 C C . VAL B 1 92 ? 7.633 1.229 7.199 1 91.25 92 VAL B C 1
ATOM 3051 O O . VAL B 1 92 ? 7.023 1.427 8.25 1 91.25 92 VAL B O 1
ATOM 3054 N N . MET B 1 93 ? 7.734 -0.002 6.691 1 94.19 93 MET B N 1
ATOM 3055 C CA . MET B 1 93 ? 7.105 -1.199 7.242 1 94.19 93 MET B CA 1
ATOM 3056 C C . MET B 1 93 ? 8.156 -2.25 7.594 1 94.19 93 MET B C 1
ATOM 3058 O O . MET B 1 93 ? 9.156 -2.387 6.898 1 94.19 93 MET B O 1
ATOM 3062 N N . ASP B 1 94 ? 7.863 -2.965 8.625 1 94.56 94 ASP B N 1
ATOM 3063 C CA . ASP B 1 94 ? 8.82 -4.004 8.992 1 94.56 94 ASP B CA 1
ATOM 3064 C C . ASP B 1 94 ? 8.648 -5.242 8.117 1 94.56 94 ASP B C 1
ATOM 3066 O O . ASP B 1 94 ? 7.742 -5.293 7.277 1 94.56 94 ASP B O 1
ATOM 3070 N N . GLU B 1 95 ? 9.5 -6.219 8.328 1 96.25 95 GLU B N 1
ATOM 3071 C CA . GLU B 1 95 ? 9.555 -7.387 7.457 1 96.25 95 GLU B CA 1
ATOM 3072 C C . GLU B 1 95 ? 8.234 -8.156 7.477 1 96.25 95 GLU B C 1
ATOM 3074 O O . GLU B 1 95 ? 7.754 -8.594 6.43 1 96.25 95 GLU B O 1
ATOM 3079 N N . ASN B 1 96 ? 7.684 -8.305 8.625 1 95.06 96 ASN B N 1
ATOM 3080 C CA . ASN B 1 96 ? 6.43 -9.047 8.75 1 95.06 96 ASN B CA 1
ATOM 3081 C C . ASN B 1 96 ? 5.293 -8.344 8.008 1 95.06 96 ASN B C 1
ATOM 3083 O O . ASN B 1 96 ? 4.477 -9 7.355 1 95.06 96 ASN B O 1
ATOM 3087 N N . GLU B 1 97 ? 5.242 -7.059 8.148 1 95.31 97 GLU B N 1
ATOM 3088 C CA . GLU B 1 97 ? 4.23 -6.27 7.453 1 95.31 97 GLU B CA 1
ATOM 3089 C C . GLU B 1 97 ? 4.414 -6.348 5.941 1 95.31 97 GLU B C 1
ATOM 3091 O O . GLU B 1 97 ? 3.439 -6.484 5.199 1 95.31 97 GLU B O 1
ATOM 3096 N N . ARG B 1 98 ? 5.637 -6.262 5.551 1 97.12 98 ARG B N 1
ATOM 3097 C CA . ARG B 1 98 ? 5.93 -6.344 4.121 1 97.12 98 ARG B CA 1
ATOM 3098 C C . ARG B 1 98 ? 5.578 -7.723 3.57 1 97.12 98 ARG B C 1
ATOM 3100 O O . ARG B 1 98 ? 4.984 -7.836 2.498 1 97.12 98 ARG B O 1
ATOM 3107 N N . ALA B 1 99 ? 5.898 -8.766 4.32 1 97.25 99 ALA B N 1
ATOM 3108 C CA . ALA B 1 99 ? 5.562 -10.133 3.924 1 97.25 99 ALA B CA 1
ATOM 3109 C C . ALA B 1 99 ? 4.051 -10.312 3.824 1 97.25 99 ALA B C 1
ATOM 3111 O O . ALA B 1 99 ? 3.557 -10.953 2.895 1 97.25 99 ALA B O 1
ATOM 3112 N N . GLU B 1 100 ? 3.408 -9.734 4.75 1 95.31 100 GLU B N 1
ATOM 3113 C CA . GLU B 1 100 ? 1.952 -9.844 4.754 1 95.31 100 GLU B CA 1
ATOM 3114 C C . GLU B 1 100 ? 1.345 -9.188 3.516 1 95.31 100 GLU B C 1
ATOM 3116 O O . GLU B 1 100 ? 0.357 -9.688 2.969 1 95.31 100 GLU B O 1
ATOM 3121 N N . GLY B 1 101 ? 1.896 -8.078 3.117 1 95.12 101 GLY B N 1
ATOM 3122 C CA . GLY B 1 101 ? 1.441 -7.445 1.889 1 95.12 101 GLY B CA 1
ATOM 3123 C C . GLY B 1 101 ? 1.551 -8.352 0.677 1 95.12 101 GLY B C 1
ATOM 3124 O O . GLY B 1 101 ? 0.672 -8.352 -0.188 1 95.12 101 GLY B O 1
ATOM 3125 N N . LEU B 1 102 ? 2.498 -9.18 0.651 1 97.69 102 LEU B N 1
ATOM 3126 C CA . LEU B 1 102 ? 2.771 -10.07 -0.475 1 97.69 102 LEU B CA 1
ATOM 3127 C C . LEU B 1 102 ? 1.839 -11.273 -0.455 1 97.69 102 LEU B C 1
ATOM 3129 O O . LEU B 1 102 ? 1.395 -11.734 -1.507 1 97.69 102 LEU B O 1
ATOM 3133 N N . ILE B 1 103 ? 1.551 -11.742 0.722 1 96.62 103 ILE B N 1
ATOM 3134 C CA . ILE B 1 103 ? 0.771 -12.961 0.9 1 96.62 103 ILE B CA 1
ATOM 3135 C C . ILE B 1 103 ? -0.594 -12.805 0.236 1 96.62 103 ILE B C 1
ATOM 3137 O O . ILE B 1 103 ? -1.137 -13.766 -0.319 1 96.62 103 ILE B O 1
ATOM 3141 N N . HIS B 1 104 ? -1.041 -11.648 0.205 1 96.62 104 HIS B N 1
ATOM 3142 C CA . HIS B 1 104 ? -2.4 -11.414 -0.267 1 96.62 104 HIS B CA 1
ATOM 3143 C C . HIS B 1 104 ? -2.418 -11.086 -1.758 1 96.62 104 HIS B C 1
ATOM 3145 O O . HIS B 1 104 ? -3.488 -10.93 -2.35 1 96.62 104 HIS B O 1
ATOM 3151 N N . CYS B 1 105 ? -1.31 -10.969 -2.361 1 97.69 105 CYS B N 1
ATOM 3152 C CA . CYS B 1 105 ? -1.224 -10.758 -3.801 1 97.69 105 CYS B CA 1
ATOM 3153 C C . CYS B 1 105 ? -1.6 -12.023 -4.562 1 97.69 105 CYS B C 1
ATOM 3155 O O . CYS B 1 105 ? -1.069 -13.102 -4.285 1 97.69 105 CYS B O 1
ATOM 3157 N N . ARG B 1 106 ? -2.416 -11.984 -5.543 1 97.31 106 ARG B N 1
ATOM 3158 C CA . ARG B 1 106 ? -3.041 -13.117 -6.223 1 97.31 106 ARG B CA 1
ATOM 3159 C C . ARG B 1 106 ? -2.002 -13.953 -6.957 1 97.31 106 ARG B C 1
ATOM 3161 O O . ARG B 1 106 ? -2.229 -15.141 -7.223 1 97.31 106 ARG B O 1
ATOM 3168 N N . TYR B 1 107 ? -0.875 -13.391 -7.191 1 97.5 107 TYR B N 1
ATOM 3169 C CA . TYR B 1 107 ? 0.096 -14.047 -8.062 1 97.5 107 TYR B CA 1
ATOM 3170 C C . TYR B 1 107 ? 1.147 -14.789 -7.242 1 97.5 107 TYR B C 1
ATOM 3172 O O . TYR B 1 107 ? 1.886 -15.617 -7.777 1 97.5 107 TYR B O 1
ATOM 3180 N N . VAL B 1 108 ? 1.226 -14.5 -5.961 1 98.69 108 VAL B N 1
ATOM 3181 C CA . VAL B 1 108 ? 2.287 -15.016 -5.105 1 98.69 108 VAL B CA 1
ATOM 3182 C C . VAL B 1 108 ? 1.879 -16.375 -4.543 1 98.69 108 VAL B C 1
ATOM 3184 O O . VAL B 1 108 ? 0.828 -16.5 -3.912 1 98.69 108 VAL B O 1
ATOM 3187 N N . ASP B 1 109 ? 2.701 -17.391 -4.789 1 98.62 109 ASP B N 1
ATOM 3188 C CA . ASP B 1 109 ? 2.412 -18.734 -4.277 1 98.62 109 ASP B CA 1
ATOM 3189 C C . ASP B 1 109 ? 3.1 -18.969 -2.938 1 98.62 109 ASP B C 1
ATOM 3191 O O . ASP B 1 109 ? 2.592 -19.719 -2.096 1 98.62 109 ASP B O 1
ATOM 3195 N N . GLU B 1 110 ? 4.223 -18.359 -2.814 1 98.44 110 GLU B N 1
ATOM 3196 C CA . GLU B 1 110 ? 5.02 -18.562 -1.607 1 98.44 110 GLU B CA 1
ATOM 3197 C C . GLU B 1 110 ? 5.855 -17.328 -1.29 1 98.44 110 GLU B C 1
ATOM 3199 O O . GLU B 1 110 ? 6.445 -16.719 -2.189 1 98.44 110 GLU B O 1
ATOM 3204 N N . VAL B 1 111 ? 5.836 -16.953 -0.007 1 98.31 111 VAL B N 1
ATOM 3205 C CA . VAL B 1 111 ? 6.656 -15.836 0.443 1 98.31 111 VAL B CA 1
ATOM 3206 C C . VAL B 1 111 ? 7.816 -16.344 1.288 1 98.31 111 VAL B C 1
ATOM 3208 O O . VAL B 1 111 ? 7.621 -17.172 2.188 1 98.31 111 VAL B O 1
ATOM 3211 N N . ILE B 1 112 ? 8.992 -15.906 0.957 1 98 112 ILE B N 1
ATOM 3212 C CA . ILE B 1 112 ? 10.195 -16.25 1.715 1 98 112 ILE B CA 1
ATOM 3213 C C . ILE B 1 112 ? 10.688 -15.023 2.486 1 98 112 ILE B C 1
ATOM 3215 O O . ILE B 1 112 ? 11.094 -14.031 1.889 1 98 112 ILE B O 1
ATOM 3219 N N . THR B 1 113 ? 10.648 -15.078 3.787 1 96.88 113 THR B N 1
ATOM 3220 C CA . THR B 1 113 ? 11.18 -14 4.613 1 96.88 113 THR B CA 1
ATOM 3221 C C . THR B 1 113 ? 12.68 -14.164 4.828 1 96.88 113 THR B C 1
ATOM 3223 O O . THR B 1 113 ? 13.242 -15.211 4.512 1 96.88 113 THR B O 1
ATOM 3226 N N . SER B 1 114 ? 13.328 -13.125 5.305 1 96.12 114 SER B N 1
ATOM 3227 C CA . SER B 1 114 ? 14.773 -13.102 5.512 1 96.12 114 SER B CA 1
ATOM 3228 C C . SER B 1 114 ? 15.516 -13.508 4.246 1 96.12 114 SER B C 1
ATOM 3230 O O . SER B 1 114 ? 16.453 -14.305 4.301 1 96.12 114 SER B O 1
ATOM 3232 N N . ALA B 1 115 ? 14.992 -13.094 3.137 1 96.56 115 ALA B N 1
ATOM 3233 C CA . ALA B 1 115 ? 15.656 -13.352 1.861 1 96.56 115 ALA B CA 1
ATOM 3234 C C . ALA B 1 115 ? 17.016 -12.656 1.798 1 96.56 115 ALA B C 1
ATOM 3236 O O . ALA B 1 115 ? 17.172 -11.539 2.301 1 96.56 115 ALA B O 1
ATOM 3237 N N . PRO B 1 116 ? 17.953 -13.289 1.197 1 93.5 116 PRO B N 1
ATOM 3238 C CA . PRO B 1 116 ? 19.281 -12.68 1.099 1 93.5 116 PRO B CA 1
ATOM 3239 C C . PRO B 1 116 ? 19.312 -11.492 0.145 1 93.5 116 PRO B C 1
ATOM 3241 O O . PRO B 1 116 ? 18.531 -11.438 -0.807 1 93.5 116 PRO B O 1
ATOM 3244 N N . TRP B 1 117 ? 20.203 -10.547 0.433 1 90.94 117 TRP B N 1
ATOM 3245 C CA . TRP B 1 117 ? 20.391 -9.406 -0.452 1 90.94 117 TRP B CA 1
ATOM 3246 C C . TRP B 1 117 ? 20.984 -9.844 -1.787 1 90.94 117 TRP B C 1
ATOM 3248 O O . TRP B 1 117 ? 20.594 -9.328 -2.842 1 90.94 117 TRP B O 1
ATOM 3258 N N . GLU B 1 118 ? 21.906 -10.75 -1.689 1 92.44 118 GLU B N 1
ATOM 3259 C CA . GLU B 1 118 ? 22.531 -11.359 -2.861 1 92.44 118 GLU B CA 1
ATOM 3260 C C . GLU B 1 118 ? 22.25 -12.852 -2.934 1 92.44 118 GLU B C 1
ATOM 3262 O O . GLU B 1 118 ? 22.422 -13.57 -1.948 1 92.44 118 GLU B O 1
ATOM 3267 N N . LEU B 1 119 ? 21.859 -13.25 -4.074 1 94.75 119 LEU B N 1
ATOM 3268 C CA . LEU B 1 119 ? 21.516 -14.656 -4.254 1 94.75 119 LEU B CA 1
ATOM 3269 C C . LEU B 1 119 ? 22.781 -15.516 -4.344 1 94.75 119 LEU B C 1
ATOM 3271 O O . LEU B 1 119 ? 23.812 -15.055 -4.812 1 94.75 119 LEU B O 1
ATOM 3275 N N . THR B 1 120 ? 22.625 -16.766 -3.867 1 94.56 120 THR B N 1
ATOM 3276 C CA . THR B 1 120 ? 23.688 -17.766 -3.98 1 94.56 120 THR B CA 1
ATOM 3277 C C . THR B 1 120 ? 23.156 -19.031 -4.664 1 94.56 120 THR B C 1
ATOM 3279 O O . THR B 1 120 ? 21.938 -19.25 -4.73 1 94.56 120 THR B O 1
ATOM 3282 N N . LEU B 1 121 ? 24.094 -19.797 -5.133 1 95.19 121 LEU B N 1
ATOM 3283 C CA . LEU B 1 121 ? 23.719 -21.062 -5.73 1 95.19 121 LEU B CA 1
ATOM 3284 C C . LEU B 1 121 ? 23 -21.953 -4.711 1 95.19 121 LEU B C 1
ATOM 3286 O O . LEU B 1 121 ? 22.047 -22.656 -5.051 1 95.19 121 LEU B O 1
ATOM 3290 N N . GLU B 1 122 ? 23.453 -21.875 -3.5 1 96.5 122 GLU B N 1
ATOM 3291 C CA . GLU B 1 122 ? 22.844 -22.656 -2.426 1 96.5 122 GLU B CA 1
ATOM 3292 C C . GLU B 1 122 ? 21.391 -22.266 -2.225 1 96.5 122 GLU B C 1
ATOM 3294 O O . GLU B 1 122 ? 20.531 -23.125 -2.021 1 96.5 122 GLU B O 1
ATOM 3299 N N . PHE B 1 123 ? 21.141 -20.984 -2.268 1 97.31 123 PHE B N 1
ATOM 3300 C CA . PHE B 1 123 ? 19.781 -20.484 -2.102 1 97.31 123 PHE B CA 1
ATOM 3301 C C . PHE B 1 123 ? 18.891 -20.969 -3.24 1 97.31 123 PHE B C 1
ATOM 3303 O O . PHE B 1 123 ? 17.766 -21.438 -3.006 1 97.31 123 PHE B O 1
ATOM 3310 N N . LEU B 1 124 ? 19.375 -20.922 -4.469 1 97.75 124 LEU B N 1
ATOM 3311 C CA . LEU B 1 124 ? 18.609 -21.328 -5.645 1 97.75 124 LEU B CA 1
ATOM 3312 C C . LEU B 1 124 ? 18.281 -22.812 -5.594 1 97.75 124 LEU B C 1
ATOM 3314 O O . LEU B 1 124 ? 17.156 -23.219 -5.898 1 97.75 124 LEU B O 1
ATOM 3318 N N . GLN B 1 125 ? 19.25 -23.594 -5.148 1 96.94 125 GLN B N 1
ATOM 3319 C CA . GLN B 1 125 ? 19.078 -25.031 -5.07 1 96.94 125 GLN B CA 1
ATOM 3320 C C . GLN B 1 125 ? 18.109 -25.406 -3.947 1 96.94 125 GLN B C 1
ATOM 3322 O O . GLN B 1 125 ? 17.234 -26.25 -4.133 1 96.94 125 GLN B O 1
ATOM 3327 N N . LYS B 1 126 ? 18.266 -24.719 -2.848 1 97.5 126 LYS B N 1
ATOM 3328 C CA . LYS B 1 126 ? 17.438 -25 -1.682 1 97.5 126 LYS B CA 1
ATOM 3329 C C . LYS B 1 126 ? 15.961 -24.812 -2.012 1 97.5 126 LYS B C 1
ATOM 3331 O O . LYS B 1 126 ? 15.117 -25.609 -1.577 1 97.5 126 LYS B O 1
ATOM 3336 N N . HIS B 1 127 ? 15.695 -23.828 -2.826 1 97.94 127 HIS B N 1
ATOM 3337 C CA . HIS B 1 127 ? 14.312 -23.5 -3.115 1 97.94 127 HIS B CA 1
ATOM 3338 C C . HIS B 1 127 ? 13.898 -23.984 -4.5 1 97.94 127 HIS B C 1
ATOM 3340 O O . HIS B 1 127 ? 12.812 -23.641 -4.984 1 97.94 127 HIS B O 1
ATOM 3346 N N . LYS B 1 128 ? 14.82 -24.75 -5.164 1 97.5 128 LYS B N 1
ATOM 3347 C CA . LYS B 1 128 ? 14.562 -25.359 -6.469 1 97.5 128 LYS B CA 1
ATOM 3348 C C . LYS B 1 128 ? 14.109 -24.297 -7.477 1 97.5 128 LYS B C 1
ATOM 3350 O O . LYS B 1 128 ? 13.109 -24.484 -8.172 1 97.5 128 LYS B O 1
ATOM 3355 N N . ILE B 1 129 ? 14.805 -23.203 -7.496 1 98.38 129 ILE B N 1
ATOM 3356 C CA . ILE B 1 129 ? 14.461 -22.078 -8.359 1 98.38 129 ILE B CA 1
ATOM 3357 C C . ILE B 1 129 ? 14.945 -22.344 -9.781 1 98.38 129 ILE B C 1
ATOM 3359 O O . ILE B 1 129 ? 16.109 -22.672 -9.992 1 98.38 129 ILE B O 1
ATOM 3363 N N . ASP B 1 130 ? 14.055 -22.234 -10.734 1 98.19 130 ASP B N 1
ATOM 3364 C CA . ASP B 1 130 ? 14.422 -22.391 -12.133 1 98.19 130 ASP B CA 1
ATOM 3365 C C . ASP B 1 130 ? 14.914 -21.062 -12.719 1 98.19 130 ASP B C 1
ATOM 3367 O O . ASP B 1 130 ? 15.891 -21.031 -13.469 1 98.19 130 ASP B O 1
ATOM 3371 N N . PHE B 1 131 ? 14.195 -19.953 -12.398 1 98.25 131 PHE B N 1
ATOM 3372 C CA . PHE B 1 131 ? 14.531 -18.641 -12.938 1 98.25 131 PHE B CA 1
ATOM 3373 C C . PHE B 1 131 ? 14.344 -17.562 -11.875 1 98.25 131 PHE B C 1
ATOM 3375 O O . PHE B 1 131 ? 13.555 -17.734 -10.945 1 98.25 131 PHE B O 1
ATOM 3382 N N . VAL B 1 132 ? 15.094 -16.484 -12.047 1 98.19 132 VAL B N 1
ATOM 3383 C CA . VAL B 1 132 ? 14.945 -15.258 -11.258 1 98.19 132 VAL B CA 1
ATOM 3384 C C . VAL B 1 132 ? 14.438 -14.125 -12.156 1 98.19 132 VAL B C 1
ATOM 3386 O O . VAL B 1 132 ? 15 -13.875 -13.227 1 98.19 132 VAL B O 1
ATOM 3389 N N . ALA B 1 133 ? 13.352 -13.539 -11.727 1 97.44 133 ALA B N 1
ATOM 3390 C CA . ALA B 1 133 ? 12.797 -12.438 -12.508 1 97.44 133 ALA B CA 1
ATOM 3391 C C . ALA B 1 133 ? 12.953 -11.109 -11.758 1 97.44 133 ALA B C 1
ATOM 3393 O O . ALA B 1 133 ? 12.617 -11.016 -10.578 1 97.44 133 ALA B O 1
ATOM 3394 N N . HIS B 1 134 ? 13.453 -10.125 -12.383 1 95.69 134 HIS B N 1
ATOM 3395 C CA . HIS B 1 134 ? 13.68 -8.781 -11.852 1 95.69 134 HIS B CA 1
ATOM 3396 C C . HIS B 1 134 ? 13.828 -7.762 -12.977 1 95.69 134 HIS B C 1
ATOM 3398 O O . HIS B 1 134 ? 13.961 -8.133 -14.141 1 95.69 134 HIS B O 1
ATOM 3404 N N . ASP B 1 135 ? 13.609 -6.535 -12.633 1 91.06 135 ASP B N 1
ATOM 3405 C CA . ASP B 1 135 ? 13.867 -5.539 -13.672 1 91.06 135 ASP B CA 1
ATOM 3406 C C . ASP B 1 135 ? 15.328 -5.598 -14.133 1 91.06 135 ASP B C 1
ATOM 3408 O O . ASP B 1 135 ? 16.219 -5.984 -13.367 1 91.06 135 ASP B O 1
ATOM 3412 N N . ASP B 1 136 ? 15.664 -5.238 -15.273 1 85.19 136 ASP B N 1
ATOM 3413 C CA . ASP B 1 136 ? 16.922 -5.531 -15.93 1 85.19 136 ASP B CA 1
ATOM 3414 C C . ASP B 1 136 ? 18 -4.52 -15.539 1 85.19 136 ASP B C 1
ATOM 3416 O O . ASP B 1 136 ? 19.188 -4.703 -15.852 1 85.19 136 ASP B O 1
ATOM 3420 N N . ILE B 1 137 ? 17.75 -3.561 -14.844 1 82.5 137 ILE B N 1
ATOM 3421 C CA . ILE B 1 137 ? 18.734 -2.568 -14.445 1 82.5 137 ILE B CA 1
ATOM 3422 C C . ILE B 1 137 ? 19.719 -3.189 -13.445 1 82.5 137 ILE B C 1
ATOM 3424 O O . ILE B 1 137 ? 19.297 -3.879 -12.516 1 82.5 137 ILE B O 1
ATOM 3428 N N . PRO B 1 138 ? 21 -2.977 -13.734 1 81.06 138 PRO B N 1
ATOM 3429 C CA . PRO B 1 138 ? 21.969 -3.537 -12.797 1 81.06 138 PRO B CA 1
ATOM 3430 C C . PRO B 1 138 ? 21.859 -2.943 -11.398 1 81.06 138 PRO B C 1
ATOM 3432 O O . PRO B 1 138 ? 21.641 -1.739 -11.25 1 81.06 138 PRO B O 1
ATOM 3435 N N . TYR B 1 139 ? 21.969 -3.818 -10.461 1 81 139 TYR B N 1
ATOM 3436 C CA . TYR B 1 139 ? 21.953 -3.416 -9.062 1 81 139 TYR B CA 1
ATOM 3437 C C . TYR B 1 139 ? 23.328 -3.574 -8.43 1 81 139 TYR B C 1
ATOM 3439 O O . TYR B 1 139 ? 23.859 -4.684 -8.344 1 81 139 TYR B O 1
ATOM 3447 N N . LYS B 1 140 ? 23.797 -2.416 -7.949 1 78.06 140 LYS B N 1
ATOM 3448 C CA . LYS B 1 140 ? 25.156 -2.42 -7.41 1 78.06 140 LYS B CA 1
ATOM 3449 C C . LYS B 1 140 ? 25.188 -3.021 -6.008 1 78.06 140 LYS B C 1
ATOM 3451 O O . LYS B 1 140 ? 24.281 -2.797 -5.207 1 78.06 140 LYS B O 1
ATOM 3456 N N . GLY B 1 141 ? 26.062 -3.879 -5.809 1 75.94 141 GLY B N 1
ATOM 3457 C CA . GLY B 1 141 ? 26.359 -4.395 -4.477 1 75.94 141 GLY B CA 1
ATOM 3458 C C . GLY B 1 141 ? 27.656 -3.885 -3.912 1 75.94 141 GLY B C 1
ATOM 3459 O O . GLY B 1 141 ? 28.266 -2.959 -4.461 1 75.94 141 GLY B O 1
ATOM 3460 N N . GLU B 1 142 ? 28.094 -4.273 -2.686 1 71.88 142 GLU B N 1
ATOM 3461 C CA . GLU B 1 142 ? 29.328 -3.844 -2.059 1 71.88 142 GLU B CA 1
ATOM 3462 C C . GLU B 1 142 ? 30.516 -4.055 -2.99 1 71.88 142 GLU B C 1
ATOM 3464 O O . GLU B 1 142 ? 31.328 -3.143 -3.201 1 71.88 142 GLU B O 1
ATOM 3469 N N . ASP B 1 143 ? 30.672 -5.227 -3.627 1 74.62 143 ASP B N 1
ATOM 3470 C CA . ASP B 1 143 ? 31.828 -5.504 -4.473 1 74.62 143 ASP B CA 1
ATOM 3471 C C . ASP B 1 143 ? 31.406 -6.012 -5.844 1 74.62 143 ASP B C 1
ATOM 3473 O O . ASP B 1 143 ? 32.156 -6.738 -6.508 1 74.62 143 ASP B O 1
ATOM 3477 N N . LYS B 1 144 ? 30.188 -5.723 -6.129 1 82.62 144 LYS B N 1
ATOM 3478 C CA . LYS B 1 144 ? 29.672 -6.211 -7.402 1 82.62 144 LYS B CA 1
ATOM 3479 C C . LYS B 1 144 ? 28.953 -5.102 -8.164 1 82.62 144 LYS B C 1
ATOM 3481 O O . LYS B 1 144 ? 28.266 -4.277 -7.57 1 82.62 144 LYS B O 1
ATOM 3486 N N . ASP B 1 145 ? 29.125 -5.156 -9.477 1 84.12 145 ASP B N 1
ATOM 3487 C CA . ASP B 1 145 ? 28.438 -4.191 -10.328 1 84.12 145 ASP B CA 1
ATOM 3488 C C . ASP B 1 145 ? 26.969 -4.555 -10.492 1 84.12 145 ASP B C 1
ATOM 3490 O O . ASP B 1 145 ? 26.125 -3.682 -10.727 1 84.12 145 ASP B O 1
ATOM 3494 N N . ASP B 1 146 ? 26.781 -5.844 -10.398 1 90.25 146 ASP B N 1
ATOM 3495 C CA . ASP B 1 146 ? 25.422 -6.367 -10.508 1 90.25 146 ASP B CA 1
ATOM 3496 C C . ASP B 1 146 ? 25.25 -7.613 -9.648 1 90.25 146 ASP B C 1
ATOM 3498 O O . ASP B 1 146 ? 25.875 -8.648 -9.898 1 90.25 146 ASP B O 1
ATOM 3502 N N . ILE B 1 147 ? 24.312 -7.512 -8.742 1 90 147 ILE B N 1
ATOM 3503 C CA . ILE B 1 147 ? 24.141 -8.594 -7.777 1 90 147 ILE B CA 1
ATOM 3504 C C . ILE B 1 147 ? 23.453 -9.781 -8.453 1 90 147 ILE B C 1
ATOM 3506 O O . ILE B 1 147 ? 23.422 -10.883 -7.91 1 90 147 ILE B O 1
ATOM 3510 N N . TYR B 1 148 ? 22.969 -9.609 -9.703 1 93.19 148 TYR B N 1
ATOM 3511 C CA . TYR B 1 148 ? 22.297 -10.688 -10.422 1 93.19 148 TYR B CA 1
ATOM 3512 C C . TYR B 1 148 ? 23.188 -11.234 -11.531 1 93.19 148 TYR B C 1
ATOM 3514 O O . TYR B 1 148 ? 22.75 -12.055 -12.336 1 93.19 148 TYR B O 1
ATOM 3522 N N . LYS B 1 149 ? 24.406 -10.797 -11.648 1 91.5 149 LYS B N 1
ATOM 3523 C CA . LYS B 1 149 ? 25.281 -11.148 -12.75 1 91.5 149 LYS B CA 1
ATOM 3524 C C . LYS B 1 149 ? 25.438 -12.664 -12.875 1 91.5 149 LYS B C 1
ATOM 3526 O O . LYS B 1 149 ? 25.359 -13.219 -13.969 1 91.5 149 LYS B O 1
ATOM 3531 N N . PHE B 1 150 ? 25.703 -13.336 -11.773 1 92.06 150 PHE B N 1
ATOM 3532 C CA . PHE B 1 150 ? 25.938 -14.773 -11.828 1 92.06 150 PHE B CA 1
ATOM 3533 C C . PHE B 1 150 ? 24.688 -15.508 -12.312 1 92.06 150 PHE B C 1
ATOM 3535 O O . PHE B 1 150 ? 24.781 -16.5 -13.039 1 92.06 150 PHE B O 1
ATOM 3542 N N . VAL B 1 151 ? 23.484 -15.039 -11.938 1 94.81 151 VAL B N 1
ATOM 3543 C CA . VAL B 1 151 ? 22.219 -15.625 -12.383 1 94.81 151 VAL B CA 1
ATOM 3544 C C . VAL B 1 151 ? 22.047 -15.383 -13.883 1 94.81 151 VAL B C 1
ATOM 3546 O O . VAL B 1 151 ? 21.578 -16.266 -14.609 1 94.81 151 VAL B O 1
ATOM 3549 N N . LYS B 1 152 ? 22.375 -14.203 -14.32 1 92.44 152 LYS B N 1
ATOM 3550 C CA . LYS B 1 152 ? 22.328 -13.859 -15.742 1 92.44 152 LYS B CA 1
ATOM 3551 C C . LYS B 1 152 ? 23.281 -14.734 -16.547 1 92.44 152 LYS B C 1
ATOM 3553 O O . LYS B 1 152 ? 22.922 -15.242 -17.609 1 92.44 152 LYS B O 1
ATOM 3558 N N . ASP B 1 153 ? 24.453 -14.969 -15.953 1 93.31 153 ASP B N 1
ATOM 3559 C CA . ASP B 1 153 ? 25.469 -15.766 -16.625 1 93.31 153 ASP B CA 1
ATOM 3560 C C . ASP B 1 153 ? 25.016 -17.219 -16.781 1 93.31 153 ASP B C 1
ATOM 3562 O O . ASP B 1 153 ? 25.375 -17.891 -17.75 1 93.31 153 ASP B O 1
ATOM 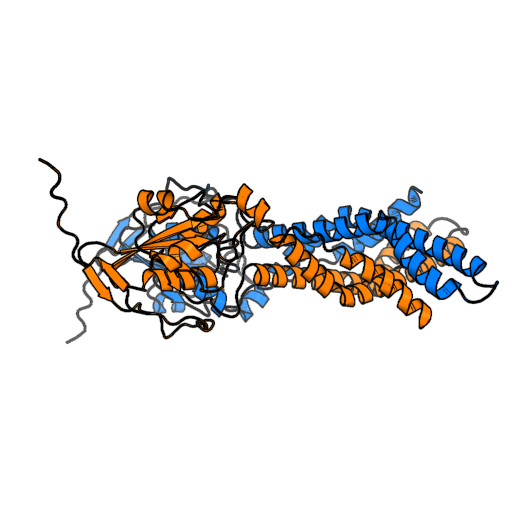3566 N N . MET B 1 154 ? 24.234 -17.625 -15.883 1 94.88 154 MET B N 1
ATOM 3567 C CA . MET B 1 154 ? 23.734 -19 -15.906 1 94.88 154 MET B CA 1
ATOM 3568 C C . MET B 1 154 ? 22.516 -19.125 -16.812 1 94.88 154 MET B C 1
ATOM 3570 O O . MET B 1 154 ? 21.984 -20.219 -16.984 1 94.88 154 MET B O 1
ATOM 3574 N N . GLY B 1 155 ? 22 -18 -17.328 1 93.31 155 GLY B N 1
ATOM 3575 C CA . GLY B 1 155 ? 20.828 -18.016 -18.172 1 93.31 155 GLY B CA 1
ATOM 3576 C C . GLY B 1 155 ? 19.531 -18.203 -17.406 1 93.31 155 GLY B C 1
ATOM 3577 O O . GLY B 1 155 ? 18.531 -18.641 -17.969 1 93.31 155 GLY B O 1
ATOM 3578 N N . MET B 1 156 ? 19.578 -17.875 -16.125 1 96.06 156 MET B N 1
ATOM 3579 C CA . MET B 1 156 ? 18.438 -18.109 -15.266 1 96.06 156 MET B CA 1
ATOM 3580 C C . MET B 1 156 ? 17.703 -16.797 -14.969 1 96.06 156 MET B C 1
ATOM 3582 O O . MET B 1 156 ? 16.734 -16.781 -14.203 1 96.06 156 MET B O 1
ATOM 3586 N N . PHE B 1 157 ? 18.141 -15.695 -15.578 1 96.12 157 PHE B N 1
ATOM 3587 C CA . PHE B 1 157 ? 17.547 -14.398 -15.312 1 96.12 157 PHE B CA 1
ATOM 3588 C C . PHE B 1 157 ? 16.531 -14.039 -16.391 1 96.12 157 PHE B C 1
ATOM 3590 O O . PHE B 1 157 ? 16.797 -14.156 -17.578 1 96.12 157 PHE B O 1
ATOM 3597 N N . ILE B 1 158 ? 15.383 -13.664 -15.992 1 96.38 158 ILE B N 1
ATOM 3598 C CA . ILE B 1 158 ? 14.344 -13.203 -16.906 1 96.38 158 ILE B CA 1
ATOM 3599 C C . ILE B 1 158 ? 13.961 -11.766 -16.562 1 96.38 158 ILE B C 1
ATOM 3601 O O . ILE B 1 158 ? 13.469 -11.492 -15.453 1 96.38 158 ILE B O 1
ATOM 3605 N N . PRO B 1 159 ? 14.109 -10.828 -17.469 1 94.69 159 PRO B N 1
ATOM 3606 C CA . PRO B 1 159 ? 13.781 -9.43 -17.172 1 94.69 159 PRO B CA 1
ATOM 3607 C C . PRO B 1 159 ? 12.273 -9.172 -17.156 1 94.69 159 PRO B C 1
ATOM 3609 O O . PRO B 1 159 ? 11.539 -9.742 -17.969 1 94.69 159 PRO B O 1
ATOM 3612 N N . ILE B 1 160 ? 11.836 -8.422 -16.188 1 94.19 160 ILE B N 1
ATOM 3613 C CA . ILE B 1 160 ? 10.469 -7.922 -16.156 1 94.19 160 ILE B CA 1
ATOM 3614 C C . ILE B 1 160 ? 10.484 -6.395 -16.062 1 94.19 160 ILE B C 1
ATOM 3616 O O . ILE B 1 160 ? 11.508 -5.797 -15.727 1 94.19 160 ILE B O 1
ATOM 3620 N N . ARG B 1 161 ? 9.328 -5.836 -16.375 1 90.88 161 ARG B N 1
ATOM 3621 C CA . ARG B 1 161 ? 9.281 -4.387 -16.516 1 90.88 161 ARG B CA 1
ATOM 3622 C C . ARG B 1 161 ? 8.672 -3.734 -15.266 1 90.88 161 ARG B C 1
ATOM 3624 O O . ARG B 1 161 ? 7.73 -4.262 -14.68 1 90.88 161 ARG B O 1
ATOM 3631 N N . ARG B 1 162 ? 9.18 -2.533 -14.953 1 90.69 162 ARG B N 1
ATOM 3632 C CA . ARG B 1 162 ? 8.609 -1.719 -13.891 1 90.69 162 ARG B CA 1
ATOM 3633 C C . ARG B 1 162 ? 7.395 -0.938 -14.383 1 90.69 162 ARG B C 1
ATOM 3635 O O . ARG B 1 162 ? 7.301 -0.607 -15.57 1 90.69 162 ARG B O 1
ATOM 3642 N N . THR B 1 163 ? 6.523 -0.7 -13.508 1 91.44 163 THR B N 1
ATOM 3643 C CA . THR B 1 163 ? 5.359 0.12 -13.828 1 91.44 163 THR B CA 1
ATOM 3644 C C . THR B 1 163 ? 5.719 1.604 -13.797 1 91.44 163 THR B C 1
ATOM 3646 O O . THR B 1 163 ? 6.355 2.072 -12.852 1 91.44 163 THR B O 1
ATOM 3649 N N . LYS B 1 164 ? 5.352 2.318 -14.789 1 89.19 164 LYS B N 1
ATOM 3650 C CA . LYS B 1 164 ? 5.648 3.746 -14.828 1 89.19 164 LYS B CA 1
ATOM 3651 C C . LYS B 1 164 ? 4.801 4.516 -13.82 1 89.19 164 LYS B C 1
ATOM 3653 O O . LYS B 1 164 ? 3.617 4.223 -13.648 1 89.19 164 LYS B O 1
ATOM 3658 N N . GLY B 1 165 ? 5.441 5.516 -13.195 1 86.44 165 GLY B N 1
ATOM 3659 C CA . GLY B 1 165 ? 4.676 6.504 -12.445 1 86.44 165 GLY B CA 1
ATOM 3660 C C . GLY B 1 165 ? 4.418 6.098 -11.008 1 86.44 165 GLY B C 1
ATOM 3661 O O . GLY B 1 165 ? 3.633 6.742 -10.312 1 86.44 165 GLY B O 1
ATOM 3662 N N . ILE B 1 166 ? 4.969 4.98 -10.586 1 91.81 166 ILE B N 1
ATOM 3663 C CA . ILE B 1 166 ? 4.727 4.559 -9.211 1 91.81 166 ILE B CA 1
ATOM 3664 C C . ILE B 1 166 ? 6.008 3.984 -8.609 1 91.81 166 ILE B C 1
ATOM 3666 O O . ILE B 1 166 ? 6.746 3.268 -9.289 1 91.81 166 ILE B O 1
ATOM 3670 N N . SER B 1 167 ? 6.359 4.426 -7.465 1 91.19 167 SER B N 1
ATOM 3671 C CA . SER B 1 167 ? 7.477 3.93 -6.668 1 91.19 167 SER B CA 1
ATOM 3672 C C . SER B 1 167 ? 7.277 4.242 -5.188 1 91.19 167 SER B C 1
ATOM 3674 O O . SER B 1 167 ? 6.512 5.145 -4.836 1 91.19 167 SER B O 1
ATOM 3676 N N . THR B 1 168 ? 7.824 3.398 -4.328 1 92.75 168 THR B N 1
ATOM 3677 C CA . THR B 1 168 ? 7.773 3.68 -2.898 1 92.75 168 THR B CA 1
ATOM 3678 C C . THR B 1 168 ? 8.273 5.094 -2.607 1 92.75 168 THR B C 1
ATOM 3680 O O . THR B 1 168 ? 7.617 5.855 -1.896 1 92.75 168 THR B O 1
ATOM 3683 N N . SER B 1 169 ? 9.438 5.477 -3.182 1 86.81 169 SER B N 1
ATOM 3684 C CA . SER B 1 169 ? 9.984 6.816 -3.008 1 86.81 169 SER B CA 1
ATOM 3685 C C . SER B 1 169 ? 9.016 7.883 -3.502 1 86.81 169 SER B C 1
ATOM 3687 O O . SER B 1 169 ? 8.883 8.945 -2.887 1 86.81 169 SER B O 1
ATOM 3689 N N . GLY B 1 170 ? 8.406 7.547 -4.602 1 88.44 170 GLY B N 1
ATOM 3690 C CA . GLY B 1 170 ? 7.418 8.477 -5.125 1 88.44 170 GLY B CA 1
ATOM 3691 C C . GLY B 1 170 ? 6.246 8.688 -4.184 1 88.44 170 GLY B C 1
ATOM 3692 O O . GLY B 1 170 ? 5.773 9.82 -4.02 1 88.44 170 GLY B O 1
ATOM 3693 N N . ILE B 1 171 ? 5.734 7.695 -3.557 1 93.12 171 ILE B N 1
ATOM 3694 C CA . ILE B 1 171 ? 4.629 7.762 -2.607 1 93.12 171 ILE B CA 1
ATOM 3695 C C . ILE B 1 171 ? 5.031 8.602 -1.398 1 93.12 171 ILE B C 1
ATOM 3697 O O . ILE B 1 171 ? 4.309 9.516 -0.997 1 93.12 171 ILE B O 1
ATOM 3701 N N . ILE B 1 172 ? 6.156 8.266 -0.837 1 90.25 172 ILE B N 1
ATOM 3702 C CA . ILE B 1 172 ? 6.66 8.969 0.334 1 90.25 172 ILE B CA 1
ATOM 3703 C C . ILE B 1 172 ? 6.832 10.453 0.005 1 90.25 172 ILE B C 1
ATOM 3705 O O . ILE B 1 172 ? 6.418 11.32 0.78 1 90.25 172 ILE B O 1
ATOM 3709 N N . THR B 1 173 ? 7.445 10.719 -1.165 1 86.81 173 THR B N 1
ATOM 3710 C CA . THR B 1 173 ? 7.664 12.094 -1.606 1 86.81 173 THR B CA 1
ATOM 3711 C C . THR B 1 173 ? 6.344 12.852 -1.681 1 86.81 173 THR B C 1
ATOM 3713 O O . THR B 1 173 ? 6.25 13.992 -1.212 1 86.81 173 THR B O 1
ATOM 3716 N N . SER B 1 174 ? 5.395 12.219 -2.242 1 88.44 174 SER B N 1
ATOM 3717 C CA . SER B 1 174 ? 4.09 12.852 -2.383 1 88.44 174 SER B CA 1
ATOM 3718 C C . SER B 1 174 ? 3.492 13.195 -1.023 1 88.44 174 SER B C 1
ATOM 3720 O O . SER B 1 174 ? 2.984 14.305 -0.825 1 88.44 174 SER B O 1
ATOM 3722 N N . ILE B 1 175 ? 3.533 12.32 -0.107 1 90.19 175 ILE B N 1
ATOM 3723 C CA . ILE B 1 175 ? 2.986 12.5 1.232 1 90.19 175 ILE B CA 1
ATOM 3724 C C . ILE B 1 175 ? 3.721 13.633 1.94 1 90.19 175 ILE B C 1
ATOM 3726 O O . ILE B 1 175 ? 3.092 14.516 2.533 1 90.19 175 ILE B O 1
ATOM 3730 N N . VAL B 1 176 ? 5.004 13.625 1.853 1 86.88 176 VAL B N 1
ATOM 3731 C CA . VAL B 1 176 ? 5.828 14.617 2.533 1 86.88 176 VAL B CA 1
ATOM 3732 C C . VAL B 1 176 ? 5.598 15.992 1.914 1 86.88 176 VAL B C 1
ATOM 3734 O O . VAL B 1 176 ? 5.57 17 2.621 1 86.88 176 VAL B O 1
ATOM 3737 N N . LYS B 1 177 ? 5.5 16 0.61 1 83.94 177 LYS B N 1
ATOM 3738 C CA . LYS B 1 177 ? 5.223 17.266 -0.068 1 83.94 177 LYS B CA 1
ATOM 3739 C C . LYS B 1 177 ? 3.898 17.859 0.399 1 83.94 177 LYS B C 1
ATOM 3741 O O . LYS B 1 177 ? 3.799 19.062 0.623 1 83.94 177 LYS B O 1
ATOM 3746 N N . ASN B 1 178 ? 2.902 17.047 0.495 1 82.69 178 ASN B N 1
ATOM 3747 C CA . ASN B 1 178 ? 1.604 17.5 0.981 1 82.69 178 ASN B CA 1
ATOM 3748 C C . ASN B 1 178 ? 1.693 18.031 2.412 1 82.69 178 ASN B C 1
ATOM 3750 O O . ASN B 1 178 ? 1.067 19.031 2.75 1 82.69 178 ASN B O 1
ATOM 3754 N N . TYR B 1 179 ? 2.418 17.297 3.174 1 82.81 179 TYR B N 1
ATOM 3755 C CA . TYR B 1 179 ? 2.625 17.734 4.551 1 82.81 179 TYR B CA 1
ATOM 3756 C C . TYR B 1 179 ? 3.33 19.078 4.605 1 82.81 179 TYR B C 1
ATOM 3758 O O . TYR B 1 179 ? 2.941 19.969 5.375 1 82.81 179 TYR B O 1
ATOM 3766 N N . ASP B 1 180 ? 4.328 19.188 3.828 1 76.81 180 ASP B N 1
ATOM 3767 C CA . ASP B 1 180 ? 5.094 20.422 3.762 1 76.81 180 ASP B CA 1
ATOM 3768 C C . ASP B 1 180 ? 4.203 21.594 3.361 1 76.81 180 ASP B C 1
ATOM 3770 O O . ASP B 1 180 ? 4.293 22.672 3.945 1 76.81 180 ASP B O 1
ATOM 3774 N N . MET B 1 181 ? 3.428 21.391 2.404 1 76.12 181 MET B N 1
ATOM 3775 C CA . MET B 1 181 ? 2.508 22.422 1.938 1 76.12 181 MET B CA 1
ATOM 3776 C C . MET B 1 181 ? 1.526 22.812 3.037 1 76.12 181 MET B C 1
ATOM 3778 O O . MET B 1 181 ? 1.22 24 3.207 1 76.12 181 MET B O 1
ATOM 3782 N N . TYR B 1 182 ? 1.03 21.906 3.723 1 77.12 182 TYR B N 1
ATOM 3783 C CA . TYR B 1 182 ? 0.125 22.141 4.844 1 77.12 182 TYR B CA 1
ATOM 3784 C C . TYR B 1 182 ? 0.783 23.016 5.902 1 77.12 182 TYR B C 1
ATOM 3786 O O . TYR B 1 182 ? 0.175 23.969 6.395 1 77.12 182 TYR B O 1
ATOM 3794 N N . VAL B 1 183 ? 1.99 22.625 6.262 1 72.75 183 VAL B N 1
ATOM 3795 C CA . VAL B 1 183 ? 2.732 23.359 7.281 1 72.75 183 VAL B CA 1
ATOM 3796 C C . VAL B 1 183 ? 2.951 24.797 6.82 1 72.75 183 VAL B C 1
ATOM 3798 O O . VAL B 1 183 ? 2.732 25.75 7.582 1 72.75 183 VAL B O 1
ATOM 3801 N N . ARG B 1 184 ? 3.25 24.906 5.625 1 68.81 184 ARG B N 1
ATOM 3802 C CA . ARG B 1 184 ? 3.52 26.234 5.066 1 68.81 184 ARG B CA 1
ATOM 3803 C C . ARG B 1 184 ? 2.26 27.094 5.062 1 68.81 184 ARG B C 1
ATOM 3805 O O . ARG B 1 184 ? 2.299 28.266 5.453 1 68.81 184 ARG B O 1
ATOM 3812 N N . ARG B 1 185 ? 1.253 26.562 4.539 1 68.06 185 ARG B N 1
ATOM 3813 C CA . ARG B 1 185 ? -0.01 27.281 4.469 1 68.06 185 ARG B CA 1
ATOM 3814 C C . ARG B 1 185 ? -0.462 27.734 5.855 1 68.06 185 ARG B C 1
ATOM 3816 O O . ARG B 1 185 ? -0.972 28.844 6.023 1 68.06 185 ARG B O 1
ATOM 3823 N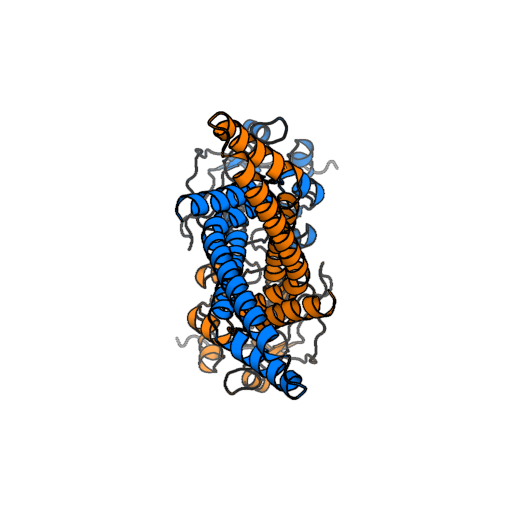 N . ASN B 1 186 ? -0.333 26.891 6.84 1 63.75 186 ASN B N 1
ATOM 3824 C CA . ASN B 1 186 ? -0.737 27.203 8.203 1 63.75 186 ASN B CA 1
ATOM 3825 C C . ASN B 1 186 ? 0.166 28.266 8.828 1 63.75 186 ASN B C 1
ATOM 3827 O O . ASN B 1 186 ? -0.3 29.109 9.586 1 63.75 186 ASN B O 1
ATOM 3831 N N . LEU B 1 187 ? 1.438 28.141 8.492 1 61.78 187 LEU B N 1
ATOM 3832 C CA . LEU B 1 187 ? 2.375 29.156 8.961 1 61.78 187 LEU B CA 1
ATOM 3833 C C . LEU B 1 187 ? 2.082 30.516 8.32 1 61.78 187 LEU B C 1
ATOM 3835 O O . LEU B 1 187 ? 2.156 31.547 8.984 1 61.78 187 LEU B O 1
ATOM 3839 N N . GLU B 1 188 ? 1.822 30.438 7.055 1 61.62 188 GLU B N 1
ATOM 3840 C CA . GLU B 1 188 ? 1.49 31.672 6.328 1 61.62 188 GLU B CA 1
ATOM 3841 C C . GLU B 1 188 ? 0.205 32.281 6.859 1 61.62 188 GLU B C 1
ATOM 3843 O O . GLU B 1 188 ? 0.102 33.531 6.961 1 61.62 188 GLU B O 1
ATOM 3848 N N . ARG B 1 189 ? -0.747 31.484 7.074 1 57.62 189 ARG B N 1
ATOM 3849 C CA . ARG B 1 189 ? -2.016 31.953 7.617 1 57.62 189 ARG B CA 1
ATOM 3850 C C . ARG B 1 189 ? -1.831 32.531 9.023 1 57.62 189 ARG B C 1
ATOM 3852 O O . ARG B 1 189 ? -2.514 33.469 9.406 1 57.62 189 ARG B O 1
ATOM 3859 N N . GLY B 1 190 ? -1.119 31.766 9.805 1 49.5 190 GLY B N 1
ATOM 3860 C CA . GLY B 1 190 ? -0.832 32.281 11.133 1 49.5 190 GLY B CA 1
ATOM 3861 C C . GLY B 1 190 ? -0.098 33.594 11.109 1 49.5 190 GLY B C 1
ATOM 3862 O O . GLY B 1 190 ? -0.266 34.438 12.016 1 49.5 190 GLY B O 1
ATOM 3863 N N . VAL B 1 191 ? 0.888 33.688 10.219 1 48.19 191 VAL B N 1
ATOM 3864 C CA . VAL B 1 191 ? 1.608 34.969 10.094 1 48.19 191 VAL B CA 1
ATOM 3865 C C . VAL B 1 191 ? 0.666 36.031 9.57 1 48.19 191 VAL B C 1
ATOM 3867 O O . VAL B 1 191 ? 0.845 37.219 9.867 1 48.19 191 VAL B O 1
ATOM 3870 N N . SER B 1 192 ? -0.195 35.562 8.828 1 43.91 192 SER B N 1
ATOM 3871 C CA . SER B 1 192 ? -1.15 36.562 8.422 1 43.91 192 SER B CA 1
ATOM 3872 C C . SER B 1 192 ? -1.928 37.125 9.617 1 43.91 192 SER B C 1
ATOM 3874 O O . SER B 1 192 ? -2.125 36.406 10.609 1 43.91 192 SER B O 1
ATOM 3876 N N . ALA B 1 193 ? -2.02 38.406 9.766 1 37.59 193 ALA B N 1
ATOM 3877 C CA . ALA B 1 193 ? -2.307 39.5 10.695 1 37.59 193 ALA B CA 1
ATOM 3878 C C . ALA B 1 193 ? -3.547 39.219 11.531 1 37.59 193 ALA B C 1
ATOM 3880 O O . ALA B 1 193 ? -3.627 39.594 12.695 1 37.59 193 ALA B O 1
ATOM 3881 N N . LYS B 1 194 ? -4.656 38.875 10.953 1 39.5 194 LYS B N 1
ATOM 3882 C CA . LYS B 1 194 ? -5.91 39.156 11.648 1 39.5 194 LYS B CA 1
ATOM 3883 C C . LYS B 1 194 ? -6.07 38.25 12.875 1 39.5 194 LYS B C 1
ATOM 3885 O O . LYS B 1 194 ? -6.543 38.688 13.922 1 39.5 194 LYS B O 1
ATOM 3890 N N . ASP B 1 195 ? -5.586 37.094 12.82 1 38.06 195 ASP B N 1
ATOM 3891 C CA . ASP B 1 195 ? -5.887 36.156 13.891 1 38.06 195 ASP B CA 1
ATOM 3892 C C . ASP B 1 195 ? -4.855 36.25 15.016 1 38.06 195 ASP B C 1
ATOM 3894 O O . ASP B 1 195 ? -5.168 35.969 16.172 1 38.06 195 ASP B O 1
ATOM 3898 N N . LEU B 1 196 ? -3.615 36.5 14.711 1 39.25 196 LEU B N 1
ATOM 3899 C CA . LEU B 1 196 ? -2.699 36.875 15.781 1 39.25 196 LEU B CA 1
ATOM 3900 C C . LEU B 1 196 ? -3.182 38.125 16.5 1 39.25 196 LEU B C 1
ATOM 3902 O O . LEU B 1 196 ? -2.988 38.281 17.703 1 39.25 196 LEU B O 1
ATOM 3906 N N . ASN B 1 197 ? -3.805 38.969 15.742 1 38.31 197 ASN B N 1
ATOM 3907 C CA . ASN B 1 197 ? -4.383 40.188 16.328 1 38.31 197 ASN B CA 1
ATOM 3908 C C . ASN B 1 197 ? -5.484 39.844 17.328 1 38.31 197 ASN B C 1
ATOM 3910 O O . ASN B 1 197 ? -5.59 40.469 18.375 1 38.31 197 ASN B O 1
ATOM 3914 N N . ILE B 1 198 ? -6.289 38.875 16.969 1 38.69 198 ILE B N 1
ATOM 3915 C CA . ILE B 1 198 ? -7.449 38.656 17.828 1 38.69 198 ILE B CA 1
ATOM 3916 C C . ILE B 1 198 ? -7.02 37.969 19.109 1 38.69 198 ILE B C 1
ATOM 3918 O O . ILE B 1 198 ? -7.43 38.375 20.203 1 38.69 198 ILE B O 1
ATOM 3922 N N . SER B 1 199 ? -6.238 36.938 19.016 1 38.06 199 SER B N 1
ATOM 3923 C CA . SER B 1 199 ? -5.883 36.219 20.234 1 38.06 199 SER B CA 1
ATOM 3924 C C . SER B 1 199 ? -4.914 37.031 21.094 1 38.06 199 SER B C 1
ATOM 3926 O O . SER B 1 199 ? -5.039 37.094 22.312 1 38.06 199 SER B O 1
ATOM 3928 N N . PHE B 1 200 ? -3.951 37.75 20.453 1 36.72 200 PHE B N 1
ATOM 3929 C CA . PHE B 1 200 ? -3.098 38.688 21.188 1 36.72 200 PHE B CA 1
ATOM 3930 C C . PHE B 1 200 ? -3.92 39.844 21.766 1 36.72 200 PHE B C 1
ATOM 3932 O O . PHE B 1 200 ? -3.73 40.219 22.922 1 36.72 200 PHE B O 1
ATOM 3939 N N . LEU B 1 201 ? -4.855 40.312 20.922 1 37.41 201 LEU B N 1
ATOM 3940 C CA . LEU B 1 201 ? -5.723 41.375 21.422 1 37.41 201 LEU B CA 1
ATOM 3941 C C . LEU B 1 201 ? -6.582 40.875 22.578 1 37.41 201 LEU B C 1
ATOM 3943 O O . LEU B 1 201 ? -6.801 41.594 23.562 1 37.41 201 LEU B O 1
ATOM 3947 N N . GLN B 1 202 ? -7.059 39.625 22.469 1 39.31 202 GLN B N 1
ATOM 3948 C CA . GLN B 1 202 ? -7.875 39.125 23.562 1 39.31 202 GLN B CA 1
ATOM 3949 C C . GLN B 1 202 ? -7.027 38.844 24.797 1 39.31 202 GLN B C 1
ATOM 3951 O O . GLN B 1 202 ? -7.449 39.156 25.922 1 39.31 202 GLN B O 1
ATOM 3956 N N . MET B 1 203 ? -5.824 38.312 24.578 1 36.53 203 MET B N 1
ATOM 3957 C CA . MET B 1 203 ? -4.938 38.125 25.719 1 36.53 203 MET B CA 1
ATOM 3958 C C . MET B 1 203 ? -4.516 39.438 26.328 1 36.53 203 MET B C 1
ATOM 3960 O O . MET B 1 203 ? -4.469 39.594 27.562 1 36.53 203 MET B O 1
ATOM 3964 N N . LYS B 1 204 ? -4.293 40.375 25.438 1 35.53 204 LYS B N 1
ATOM 3965 C CA . LYS B 1 204 ? -3.928 41.688 25.953 1 35.53 204 LYS B CA 1
ATOM 3966 C C . LYS B 1 204 ? -5.113 42.375 26.641 1 35.53 204 LYS B C 1
ATOM 3968 O O . LYS B 1 204 ? -4.941 43.062 27.641 1 35.53 204 LYS B O 1
ATOM 3973 N N . ARG B 1 205 ? -6.344 42.156 26.094 1 36.75 205 ARG B N 1
ATOM 3974 C CA . ARG B 1 205 ? -7.492 42.75 26.781 1 36.75 205 ARG B CA 1
ATOM 3975 C C . ARG B 1 205 ? -7.598 42.25 28.219 1 36.75 205 ARG B C 1
ATOM 3977 O O . ARG B 1 205 ? -7.879 43.031 29.125 1 36.75 205 ARG B O 1
ATOM 3984 N N . ILE B 1 206 ? -7.34 41.031 28.391 1 38.5 206 ILE B N 1
ATOM 3985 C CA . ILE B 1 206 ? -7.457 40.531 29.75 1 38.5 206 ILE B CA 1
ATOM 3986 C C . ILE B 1 206 ? -6.348 41.125 30.625 1 38.5 206 ILE B C 1
ATOM 3988 O O . ILE B 1 206 ? -6.598 41.531 31.75 1 38.5 206 ILE B O 1
ATOM 3992 N N . LYS B 1 207 ? -5.152 41.188 29.984 1 35.31 207 LYS B N 1
ATOM 3993 C CA . LYS B 1 207 ? -4.098 41.719 30.859 1 35.31 207 LYS B CA 1
ATOM 3994 C C . LYS B 1 207 ? -4.176 43.25 30.969 1 35.31 207 LYS B C 1
ATOM 3996 O O . LYS B 1 207 ? -3.633 43.844 31.891 1 35.31 207 LYS B O 1
ATOM 4001 N N . MET B 1 208 ? -4.605 43.875 29.922 1 36.06 208 MET B N 1
ATOM 4002 C CA . MET B 1 208 ? -4.672 45.344 29.969 1 36.06 208 MET B CA 1
ATOM 4003 C C . MET B 1 208 ? -5.578 45.812 31.094 1 36.06 208 MET B C 1
ATOM 4005 O O . MET B 1 208 ? -5.602 47 31.422 1 36.06 208 MET B O 1
ATOM 4009 N N . SER B 1 209 ? -6.527 45.188 31.5 1 36.28 209 SER B N 1
ATOM 4010 C CA . SER B 1 209 ? -7.16 45.938 32.594 1 36.28 209 SER B CA 1
ATOM 4011 C C . SER B 1 209 ? -6.129 46.438 33.594 1 36.28 209 SER B C 1
ATOM 4013 O O . SER B 1 209 ? -6.359 47.406 34.281 1 36.28 209 SER B O 1
ATOM 4015 N N . LYS B 1 210 ? -5.105 45.719 34.031 1 37.16 210 LYS B N 1
ATOM 4016 C CA . LYS B 1 210 ? -4.348 46.375 35.094 1 37.16 210 LYS B CA 1
ATOM 4017 C C . LYS B 1 210 ? -3.504 47.531 34.562 1 37.16 210 LYS B C 1
ATOM 4019 O O . LYS B 1 210 ? -3.234 47.594 33.375 1 37.16 210 LYS B O 1
ATOM 4024 N N . LYS B 1 211 ? -2.328 48.312 35.094 1 37.84 211 LYS B N 1
ATOM 4025 C CA . LYS B 1 211 ? -1.798 49.656 35.25 1 37.84 211 LYS B CA 1
ATOM 4026 C C . LYS B 1 211 ? -1.254 50.219 33.938 1 37.84 211 LYS B C 1
ATOM 4028 O O . LYS B 1 211 ? -0.932 49.438 33.031 1 37.84 211 LYS B O 1
ATOM 4033 N N . MET B 1 212 ? -0.704 51.625 33.75 1 37 212 MET B N 1
ATOM 4034 C CA . MET B 1 212 ? -0.084 52.688 32.969 1 37 212 MET B CA 1
ATOM 4035 C C . MET B 1 212 ? 1.126 52.188 32.188 1 37 212 MET B C 1
ATOM 4037 O O . MET B 1 212 ? 1.313 52.562 31.031 1 37 212 MET B O 1
ATOM 4041 N N . ASN B 1 213 ? 2.141 51.594 32.906 1 34.38 213 ASN B N 1
ATOM 4042 C CA . ASN B 1 213 ? 3.477 51.188 32.469 1 34.38 213 ASN B CA 1
ATOM 4043 C C . ASN B 1 213 ? 3.416 50.156 31.328 1 34.38 213 ASN B C 1
ATOM 4045 O O . ASN B 1 213 ? 4.449 49.781 30.797 1 34.38 213 ASN B O 1
ATOM 4049 N N . GLU B 1 214 ? 2.373 49.594 30.922 1 37.38 214 GLU B N 1
ATOM 4050 C CA . GLU B 1 214 ? 2.094 48.438 30.094 1 37.38 214 GLU B CA 1
ATOM 4051 C C . GLU B 1 214 ? 2.061 48.812 28.609 1 37.38 214 GLU B C 1
ATOM 4053 O O . GLU B 1 214 ? 2.156 47.938 27.75 1 37.38 214 GLU B O 1
ATOM 4058 N N . MET B 1 215 ? 1.861 50 28.25 1 37.84 215 MET B N 1
ATOM 4059 C CA . MET B 1 215 ? 1.829 50.5 26.875 1 37.84 215 MET B CA 1
ATOM 4060 C C . MET B 1 215 ? 3.195 50.375 26.219 1 37.84 215 MET B C 1
ATOM 4062 O O . MET B 1 215 ? 3.289 50 25.047 1 37.84 215 MET B O 1
ATOM 4066 N N . ILE B 1 216 ? 4.25 50.969 26.844 1 38.69 216 ILE B N 1
ATOM 4067 C CA . ILE B 1 216 ? 5.594 50.938 26.266 1 38.69 216 ILE B CA 1
ATOM 4068 C C . ILE B 1 216 ? 5.98 49.5 25.953 1 38.69 216 ILE B C 1
ATOM 4070 O O . ILE B 1 216 ? 6.543 49.219 24.891 1 38.69 216 ILE B O 1
ATOM 4074 N N . LYS B 1 217 ? 5.695 48.625 26.859 1 42.22 217 LYS B N 1
ATOM 4075 C CA . LYS B 1 217 ? 6.062 47.219 26.703 1 42.22 217 LYS B CA 1
ATOM 4076 C C . LYS B 1 217 ? 5.281 46.562 25.578 1 42.22 217 LYS B C 1
ATOM 4078 O O . LYS B 1 217 ? 5.781 45.656 24.906 1 42.22 217 LYS B O 1
ATOM 4083 N N . ASN B 1 218 ? 4.148 47.125 25.25 1 42.84 218 ASN B N 1
ATOM 4084 C CA . ASN B 1 218 ? 3.289 46.562 24.203 1 42.84 218 ASN B CA 1
ATOM 4085 C C . ASN B 1 218 ? 3.83 46.875 22.812 1 42.84 218 ASN B C 1
ATOM 4087 O O . ASN B 1 218 ? 3.764 46.031 21.922 1 42.84 218 ASN B O 1
ATOM 4091 N N . VAL B 1 219 ? 4.238 48.156 22.609 1 47.94 219 VAL B N 1
ATOM 4092 C CA . VAL B 1 219 ? 4.785 48.531 21.312 1 47.94 219 VAL B CA 1
ATOM 4093 C C . VAL B 1 219 ? 5.996 47.656 20.984 1 47.94 219 VAL B C 1
ATOM 4095 O O . VAL B 1 219 ? 6.152 47.188 19.859 1 47.94 219 VAL B O 1
ATOM 4098 N N . ASP B 1 220 ? 6.812 47.469 22.016 1 48.31 220 ASP B N 1
ATOM 4099 C CA . ASP B 1 220 ? 8.008 46.625 21.828 1 48.31 220 ASP B CA 1
ATOM 4100 C C . ASP B 1 220 ? 7.633 45.188 21.531 1 48.31 220 ASP B C 1
ATOM 4102 O O . ASP B 1 220 ? 8.234 44.531 20.656 1 48.31 220 ASP B O 1
ATOM 4106 N N . ILE B 1 221 ? 6.496 44.875 22.141 1 47.03 221 ILE B N 1
ATOM 4107 C CA . ILE B 1 221 ? 6.082 43.469 21.938 1 47.03 221 ILE B CA 1
ATOM 4108 C C . ILE B 1 221 ? 5.48 43.312 20.531 1 47.03 221 ILE B C 1
ATOM 4110 O O . ILE B 1 221 ? 5.77 42.344 19.828 1 47.03 221 ILE B O 1
ATOM 4114 N N . GLN B 1 222 ? 4.609 44.312 20.172 1 48.16 222 GLN B N 1
ATOM 4115 C CA . GLN B 1 222 ? 4.031 44.281 18.828 1 48.16 222 GLN B CA 1
ATOM 4116 C C . GLN B 1 222 ? 5.117 44.312 17.766 1 48.16 222 GLN B C 1
ATOM 4118 O O . GLN B 1 222 ? 5.031 43.594 16.766 1 48.16 222 GLN B O 1
ATOM 4123 N N . ARG B 1 223 ? 6.035 45.219 17.938 1 51.53 223 ARG B N 1
ATOM 4124 C CA . ARG B 1 223 ? 7.156 45.281 17 1 51.53 223 ARG B CA 1
ATOM 4125 C C . ARG B 1 223 ? 7.902 43.938 16.953 1 51.53 223 ARG B C 1
ATOM 4127 O O . ARG B 1 223 ? 8.297 43.469 15.883 1 51.53 223 ARG B O 1
ATOM 4134 N N . GLU B 1 224 ? 8.008 43.438 18.094 1 47.78 224 GLU B N 1
ATOM 4135 C CA . GLU B 1 224 ? 8.703 42.156 18.156 1 47.78 224 GLU B CA 1
ATOM 4136 C C . GLU B 1 224 ? 7.902 41.031 17.453 1 47.78 224 GLU B C 1
ATOM 4138 O O . GLU B 1 224 ? 8.477 40.219 16.734 1 47.78 224 GLU B O 1
ATOM 4143 N N . ILE B 1 225 ? 6.629 41.156 17.719 1 49.47 225 ILE B N 1
ATOM 4144 C CA . ILE B 1 225 ? 5.758 40.188 17.047 1 49.47 225 ILE B CA 1
ATOM 4145 C C . ILE B 1 225 ? 5.82 40.406 15.539 1 49.47 225 ILE B C 1
ATOM 4147 O O . ILE B 1 225 ? 5.902 39.406 14.789 1 49.47 225 ILE B O 1
ATOM 4151 N N . ASP B 1 226 ? 5.727 41.625 15.18 1 51.19 226 ASP B N 1
ATOM 4152 C CA . ASP B 1 226 ? 5.805 41.906 13.75 1 51.19 226 ASP B CA 1
ATOM 4153 C C . ASP B 1 226 ? 7.129 41.438 13.164 1 51.19 226 ASP B C 1
ATOM 4155 O O . ASP B 1 226 ? 7.168 40.938 12.031 1 51.19 226 ASP B O 1
ATOM 4159 N N . ASP B 1 227 ? 8.117 41.656 13.922 1 49.78 227 ASP B N 1
ATOM 4160 C CA . ASP B 1 227 ? 9.43 41.188 13.469 1 49.78 227 ASP B CA 1
ATOM 4161 C C . ASP B 1 227 ? 9.469 39.656 13.352 1 49.78 227 ASP B C 1
ATOM 4163 O O . ASP B 1 227 ? 10.008 39.125 12.383 1 49.78 227 ASP B O 1
ATOM 4167 N N . ILE B 1 228 ? 8.859 39.125 14.289 1 48.72 228 ILE B N 1
ATOM 4168 C CA . ILE B 1 228 ? 8.828 37.656 14.281 1 48.72 228 ILE B CA 1
ATOM 4169 C C . ILE B 1 228 ? 8.031 37.156 13.07 1 48.72 228 ILE B C 1
ATOM 4171 O O . ILE B 1 228 ? 8.453 36.25 12.375 1 48.72 228 ILE B O 1
ATOM 4175 N N . ARG B 1 229 ? 7.027 37.906 12.891 1 51.78 229 ARG B N 1
ATOM 4176 C CA . ARG B 1 229 ? 6.188 37.562 11.742 1 51.78 229 ARG B CA 1
ATOM 4177 C C . ARG B 1 229 ? 6.973 37.688 10.438 1 51.78 229 ARG B C 1
ATOM 4179 O O . ARG B 1 229 ? 6.863 36.812 9.555 1 51.78 229 ARG B O 1
ATOM 4186 N N . ARG B 1 230 ? 7.531 38.812 10.359 1 51.75 230 ARG B N 1
ATOM 4187 C CA . ARG B 1 230 ? 8.336 39.031 9.156 1 51.75 230 ARG B CA 1
ATOM 4188 C C . ARG B 1 230 ? 9.383 37.938 8.992 1 51.75 230 ARG B C 1
ATOM 4190 O O . ARG B 1 230 ? 9.602 37.438 7.887 1 51.75 230 ARG B O 1
ATOM 4197 N N . GLU B 1 231 ? 9.852 37.656 10.102 1 47.69 231 GLU B N 1
ATOM 4198 C CA . GLU B 1 231 ? 10.906 36.656 10.062 1 47.69 231 GLU B CA 1
ATOM 4199 C C . GLU B 1 231 ? 10.352 35.281 9.68 1 47.69 231 GLU B C 1
ATOM 4201 O O . GLU B 1 231 ? 10.961 34.531 8.906 1 47.69 231 GLU B O 1
ATOM 4206 N N . ILE B 1 232 ? 9.242 35 10.164 1 50.88 232 ILE B N 1
ATOM 4207 C CA . ILE B 1 232 ? 8.609 33.75 9.844 1 50.88 232 ILE B CA 1
ATOM 4208 C C . ILE B 1 232 ? 8.25 33.688 8.359 1 50.88 232 ILE B C 1
ATOM 4210 O O . ILE B 1 232 ? 8.453 32.688 7.695 1 50.88 232 ILE B O 1
ATOM 4214 N N . ARG B 1 233 ? 7.75 34.812 7.934 1 54 233 ARG B N 1
ATOM 4215 C CA . ARG B 1 233 ? 7.41 34.906 6.52 1 54 233 ARG B CA 1
ATOM 4216 C C . ARG B 1 233 ? 8.633 34.656 5.645 1 54 233 ARG B C 1
ATOM 4218 O O . ARG B 1 233 ? 8.547 33.969 4.629 1 54 233 ARG B O 1
ATOM 4225 N N . ILE B 1 234 ? 9.703 35.312 6.094 1 48.91 234 ILE B N 1
ATOM 4226 C CA . ILE B 1 234 ? 10.938 35.156 5.348 1 48.91 234 ILE B CA 1
ATOM 4227 C C . ILE B 1 234 ? 11.367 33.688 5.398 1 48.91 234 ILE B C 1
ATOM 4229 O O . ILE B 1 234 ? 11.742 33.094 4.375 1 48.91 234 ILE B O 1
ATOM 4233 N N . ALA B 1 235 ? 11.219 33.156 6.543 1 51.06 235 ALA B N 1
ATOM 4234 C CA . ALA B 1 235 ? 11.594 31.766 6.723 1 51.06 235 ALA B CA 1
ATOM 4235 C C . ALA B 1 235 ? 10.727 30.859 5.867 1 51.06 235 ALA B C 1
ATOM 4237 O O . ALA B 1 235 ? 11.227 29.891 5.266 1 51.06 235 ALA B O 1
ATOM 4238 N N . MET B 1 236 ? 9.562 31.219 5.816 1 55.53 236 MET B N 1
ATOM 4239 C CA . MET B 1 236 ? 8.617 30.422 5.047 1 55.53 236 MET B CA 1
ATOM 4240 C C . MET B 1 236 ? 8.922 30.5 3.555 1 55.53 236 MET B C 1
ATOM 4242 O O . MET B 1 236 ? 8.797 2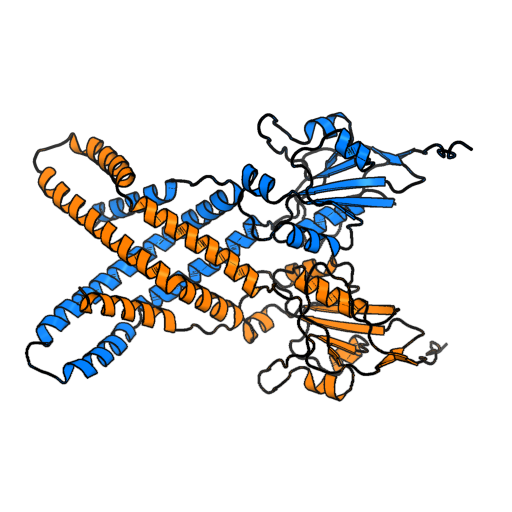9.5 2.836 1 55.53 236 MET B O 1
ATOM 4246 N N . ARG B 1 237 ? 9.156 31.703 3.133 1 55.12 237 ARG B N 1
ATOM 4247 C CA . ARG B 1 237 ? 9.523 31.875 1.731 1 55.12 237 ARG B CA 1
ATOM 4248 C C . ARG B 1 237 ? 10.758 31.047 1.389 1 55.12 237 ARG B C 1
ATOM 4250 O O . ARG B 1 237 ? 10.828 30.438 0.322 1 55.12 237 ARG B O 1
ATOM 4257 N N . TYR B 1 238 ? 11.562 31.094 2.32 1 49.97 238 TYR B N 1
ATOM 4258 C CA . TYR B 1 238 ? 12.773 30.297 2.148 1 49.97 238 TYR B CA 1
ATOM 4259 C C . TYR B 1 238 ? 12.453 28.797 2.164 1 49.97 238 TYR B C 1
ATOM 4261 O O . TYR B 1 238 ? 12.992 28.031 1.357 1 49.97 238 TYR B O 1
ATOM 4269 N N . TRP B 1 239 ? 11.648 28.516 2.996 1 57.84 239 TRP B N 1
ATOM 4270 C CA . TRP B 1 239 ? 11.227 27.109 3.09 1 57.84 239 TRP B CA 1
ATOM 4271 C C . TRP B 1 239 ? 10.648 26.625 1.766 1 57.84 239 TRP B C 1
ATOM 4273 O O . TRP B 1 239 ? 10.953 25.516 1.322 1 57.84 239 TRP B O 1
ATOM 4283 N N . GLU B 1 240 ? 9.93 27.516 1.23 1 60.44 240 GLU B N 1
ATOM 4284 C CA . GLU B 1 240 ? 9.336 27.156 -0.054 1 60.44 240 GLU B CA 1
ATOM 4285 C C . GLU B 1 240 ? 10.406 26.828 -1.088 1 60.44 240 GLU B C 1
ATOM 4287 O O . GLU B 1 240 ? 10.242 25.906 -1.896 1 60.44 240 GLU B O 1
ATOM 4292 N N . ARG B 1 241 ? 11.484 27.625 -0.942 1 55.53 241 ARG B N 1
ATOM 4293 C CA . ARG B 1 241 ? 12.57 27.438 -1.899 1 55.53 241 ARG B CA 1
ATOM 4294 C C . ARG B 1 241 ? 13.352 26.156 -1.604 1 55.53 241 ARG B C 1
ATOM 4296 O O . ARG B 1 241 ? 13.766 25.453 -2.523 1 55.53 241 ARG B O 1
ATOM 4303 N N . VAL B 1 242 ? 13.344 25.891 -0.314 1 58.25 242 VAL B N 1
ATOM 4304 C CA . VAL B 1 242 ? 14.258 24.828 0.062 1 58.25 242 VAL B CA 1
ATOM 4305 C C . VAL B 1 242 ? 13.477 23.531 0.276 1 58.25 242 VAL B C 1
ATOM 4307 O O . VAL B 1 242 ? 14.062 22.453 0.325 1 58.25 242 VAL B O 1
ATOM 4310 N N . SER B 1 243 ? 12.219 23.656 0.317 1 65.19 243 SER B N 1
ATOM 4311 C CA . SER B 1 243 ? 11.367 22.516 0.63 1 65.19 243 SER B CA 1
ATOM 4312 C C . SER B 1 243 ? 11.68 21.328 -0.28 1 65.19 243 SER B C 1
ATOM 4314 O O . SER B 1 243 ? 11.797 20.203 0.188 1 65.19 243 SER B O 1
ATOM 4316 N N . ASN B 1 244 ? 11.797 21.625 -1.533 1 69.25 244 ASN B N 1
ATOM 4317 C CA . ASN B 1 244 ? 12.086 20.547 -2.469 1 69.25 244 ASN B CA 1
ATOM 4318 C C . ASN B 1 244 ? 13.43 19.891 -2.17 1 69.25 244 ASN B C 1
ATOM 4320 O O . ASN B 1 244 ? 13.57 18.672 -2.305 1 69.25 244 ASN B O 1
ATOM 4324 N N . GLU B 1 245 ? 14.305 20.734 -1.764 1 68.88 245 GLU B N 1
ATOM 4325 C CA . GLU B 1 245 ? 15.617 20.203 -1.422 1 68.88 245 GLU B CA 1
ATOM 4326 C C . GLU B 1 245 ? 15.562 19.359 -0.15 1 68.88 245 GLU B C 1
ATOM 4328 O O . GLU B 1 245 ? 16.203 18.312 -0.063 1 68.88 245 GLU B O 1
ATOM 4333 N N . ILE B 1 246 ? 14.82 19.844 0.773 1 68.5 246 ILE B N 1
ATOM 4334 C CA . ILE B 1 246 ? 14.672 19.125 2.031 1 68.5 246 ILE B CA 1
ATOM 4335 C C . ILE B 1 246 ? 13.984 17.781 1.779 1 68.5 246 ILE B C 1
ATOM 4337 O O . ILE B 1 246 ? 14.43 16.75 2.277 1 68.5 246 ILE B O 1
ATOM 4341 N N . ILE B 1 247 ? 13.016 17.844 1.013 1 72.12 247 ILE B N 1
ATOM 4342 C CA . ILE B 1 247 ? 12.266 16.625 0.708 1 72.12 247 ILE B CA 1
ATOM 4343 C C . ILE B 1 247 ? 13.164 15.641 -0.045 1 72.12 247 ILE B C 1
ATOM 4345 O O . ILE B 1 247 ? 13.188 14.453 0.269 1 72.12 247 ILE B O 1
ATOM 4349 N N . SER B 1 248 ? 13.891 16.172 -1.016 1 73.75 248 SER B N 1
ATOM 4350 C CA . SER B 1 248 ? 14.82 15.312 -1.75 1 73.75 248 SER B CA 1
ATOM 4351 C C . SER B 1 248 ? 15.875 14.719 -0.821 1 73.75 248 SER B C 1
ATOM 4353 O O . SER B 1 248 ? 16.219 13.539 -0.942 1 73.75 248 SER B O 1
ATOM 4355 N N . GLY B 1 249 ? 16.406 15.578 0.062 1 73.94 249 GLY B N 1
ATOM 4356 C CA . GLY B 1 249 ? 17.359 15.102 1.052 1 73.94 249 GLY B CA 1
ATOM 4357 C C . GLY B 1 249 ? 16.781 14.023 1.955 1 73.94 249 GLY B C 1
ATOM 4358 O O . GLY B 1 249 ? 17.469 13.055 2.279 1 73.94 249 GLY B O 1
ATOM 4359 N N . PHE B 1 250 ? 15.609 14.266 2.279 1 75.75 250 PHE B N 1
ATOM 4360 C CA . PHE B 1 250 ? 14.938 13.273 3.115 1 75.75 250 PHE B CA 1
ATOM 4361 C C . PHE B 1 250 ? 14.828 11.938 2.393 1 75.75 250 PHE B C 1
ATOM 4363 O O . PHE B 1 250 ? 15.156 10.891 2.959 1 75.75 250 PHE B O 1
ATOM 4370 N N . ILE B 1 251 ? 14.406 11.961 1.181 1 75.5 251 ILE B N 1
ATOM 4371 C CA . ILE B 1 251 ? 14.219 10.734 0.405 1 75.5 251 ILE B CA 1
ATOM 4372 C C . ILE B 1 251 ? 15.555 10.023 0.229 1 75.5 251 ILE B C 1
ATOM 4374 O O . ILE B 1 251 ? 15.641 8.797 0.356 1 75.5 251 ILE B O 1
ATOM 4378 N N . GLU B 1 252 ? 16.547 10.805 -0.079 1 73.62 252 GLU B N 1
ATOM 4379 C CA . GLU B 1 252 ? 17.891 10.242 -0.228 1 73.62 252 GLU B CA 1
ATOM 4380 C C . GLU B 1 252 ? 18.359 9.602 1.073 1 73.62 252 GLU B C 1
ATOM 4382 O O . GLU B 1 252 ? 18.906 8.492 1.063 1 73.62 252 GLU B O 1
ATOM 4387 N N . ASN B 1 253 ? 18.141 10.344 2.119 1 70.62 253 ASN B N 1
ATOM 4388 C CA . ASN B 1 253 ? 18.516 9.836 3.434 1 70.62 253 ASN B CA 1
ATOM 4389 C C . ASN B 1 253 ? 17.719 8.602 3.809 1 70.62 253 ASN B C 1
ATOM 4391 O O . ASN B 1 253 ? 18.25 7.66 4.406 1 70.62 253 ASN B O 1
ATOM 4395 N N . PHE B 1 254 ? 16.562 8.711 3.492 1 68.56 254 PHE B N 1
ATOM 4396 C CA . PHE B 1 254 ? 15.664 7.605 3.811 1 68.56 254 PHE B CA 1
ATOM 4397 C C . PHE B 1 254 ? 16.094 6.328 3.098 1 68.56 254 PHE B C 1
ATOM 4399 O O . PHE B 1 254 ? 16.094 5.25 3.693 1 68.56 254 PHE B O 1
ATOM 4406 N N . TYR B 1 255 ? 16.547 6.355 1.891 1 69 255 TYR B N 1
ATOM 4407 C CA . TYR B 1 255 ? 16.828 5.152 1.119 1 69 255 TYR B CA 1
ATOM 4408 C C . TYR B 1 255 ? 18.328 4.898 1.03 1 69 255 TYR B C 1
ATOM 4410 O O . TYR B 1 255 ? 18.766 3.787 0.713 1 69 255 TYR B O 1
ATOM 4418 N N . HIS B 1 256 ? 19.125 5.922 1.175 1 65.56 256 HIS B N 1
ATOM 4419 C CA . HIS B 1 256 ? 20.547 5.68 0.995 1 65.56 256 HIS B CA 1
ATOM 4420 C C . HIS B 1 256 ? 21.328 5.984 2.271 1 65.56 256 HIS B C 1
ATOM 4422 O O . HIS B 1 256 ? 22.516 5.691 2.363 1 65.56 256 HIS B O 1
ATOM 4428 N N . GLY B 1 257 ? 20.672 6.309 3.322 1 55.88 257 GLY B N 1
ATOM 4429 C CA . GLY B 1 257 ? 21.312 6.586 4.594 1 55.88 257 GLY B CA 1
ATOM 4430 C C . GLY B 1 257 ? 22.281 7.754 4.527 1 55.88 257 GLY B C 1
ATOM 4431 O O . GLY B 1 257 ? 23.109 7.938 5.426 1 55.88 257 GLY B O 1
ATOM 4432 N N . LYS B 1 258 ? 22.484 8.484 3.373 1 50.81 258 LYS B N 1
ATOM 4433 C CA . LYS B 1 258 ? 23.5 9.523 3.217 1 50.81 258 LYS B CA 1
ATOM 4434 C C . LYS B 1 258 ? 22.969 10.875 3.695 1 50.81 258 LYS B C 1
ATOM 4436 O O . LYS B 1 258 ? 21.844 11.266 3.359 1 50.81 258 LYS B O 1
ATOM 4441 N N . SER B 1 259 ? 23.281 11.211 4.828 1 48.09 259 SER B N 1
ATOM 4442 C CA . SER B 1 259 ? 22.938 12.523 5.371 1 48.09 259 SER B CA 1
ATOM 4443 C C . SER B 1 259 ? 23.469 13.641 4.496 1 48.09 259 SER B C 1
ATOM 4445 O O . SER B 1 259 ? 24.672 13.711 4.23 1 48.09 259 SER B O 1
ATOM 4447 N N . SER B 1 260 ? 22.797 14.023 3.473 1 44.91 260 SER B N 1
ATOM 4448 C CA . SER B 1 260 ? 23.344 15.102 2.656 1 44.91 260 SER B CA 1
ATOM 4449 C C . SER B 1 260 ? 23.422 16.406 3.443 1 44.91 260 SER B C 1
ATOM 4451 O O . SER B 1 260 ? 22.438 16.844 4.02 1 44.91 260 SER B O 1
ATOM 4453 N N . ASN B 1 261 ? 24.547 16.719 3.871 1 45 261 ASN B N 1
ATOM 4454 C CA . ASN B 1 261 ? 24.969 17.969 4.492 1 45 261 ASN B CA 1
ATOM 4455 C C . ASN B 1 261 ? 24.516 19.172 3.67 1 45 261 ASN B C 1
ATOM 4457 O O . ASN B 1 261 ? 24.781 20.312 4.039 1 45 261 ASN B O 1
ATOM 4461 N N . ARG B 1 262 ? 23.984 18.906 2.586 1 47.97 262 ARG B N 1
ATOM 4462 C CA . ARG B 1 262 ? 23.797 19.984 1.633 1 47.97 262 ARG B CA 1
ATOM 4463 C C . ARG B 1 262 ? 22.672 20.922 2.072 1 47.97 262 ARG B C 1
ATOM 4465 O O . ARG B 1 262 ? 22.609 22.078 1.653 1 47.97 262 ARG B O 1
ATOM 4472 N N . PHE B 1 263 ? 21.859 20.562 2.879 1 47.03 263 PHE B N 1
ATOM 4473 C CA . PHE B 1 263 ? 20.688 21.359 3.225 1 47.03 263 PHE B CA 1
ATOM 4474 C C . PHE B 1 263 ? 21.078 22.594 4.012 1 47.03 263 PHE B C 1
ATOM 4476 O O . PHE B 1 263 ? 20.641 23.703 3.695 1 47.03 263 PHE B O 1
ATOM 4483 N N . ILE B 1 264 ? 21.891 22.438 4.941 1 44.91 264 ILE B N 1
ATOM 4484 C CA . ILE B 1 264 ? 22.297 23.562 5.785 1 44.91 264 ILE B CA 1
ATOM 4485 C C . ILE B 1 264 ? 23.109 24.562 4.965 1 44.91 264 ILE B C 1
ATOM 4487 O O . ILE B 1 264 ? 22.938 25.781 5.102 1 44.91 264 ILE B O 1
ATOM 4491 N N . ASP B 1 265 ? 23.875 23.906 4.16 1 45.34 265 ASP B N 1
ATOM 4492 C CA . ASP B 1 265 ? 24.703 24.812 3.361 1 45.34 265 ASP B CA 1
ATOM 4493 C C . ASP B 1 265 ? 23.844 25.766 2.533 1 45.34 265 ASP B C 1
ATOM 4495 O O . ASP B 1 265 ? 24.156 26.938 2.414 1 45.34 265 ASP B O 1
ATOM 4499 N N . ARG B 1 266 ? 22.812 25.234 2.17 1 45.81 266 ARG B N 1
ATOM 4500 C CA . ARG B 1 266 ? 21.969 26.047 1.302 1 45.81 266 ARG B CA 1
ATOM 4501 C C . ARG B 1 266 ? 21.125 27.031 2.115 1 45.81 266 ARG B C 1
ATOM 4503 O O . ARG B 1 266 ? 20.938 28.172 1.711 1 45.81 266 ARG B O 1
ATOM 4510 N N . LEU B 1 267 ? 20.766 26.562 3.283 1 45.06 267 LEU B N 1
ATOM 4511 C CA . LEU B 1 267 ? 20.031 27.469 4.16 1 45.06 267 LEU B CA 1
ATOM 4512 C C . LEU B 1 267 ? 20.891 28.672 4.539 1 45.06 267 LEU B C 1
ATOM 4514 O O . LEU B 1 267 ? 20.406 29.812 4.508 1 45.06 267 LEU B O 1
ATOM 4518 N N . VAL B 1 268 ? 22.094 28.422 4.801 1 43.53 268 VAL B N 1
ATOM 4519 C CA . VAL B 1 268 ? 23.031 29.484 5.172 1 43.53 268 VAL B CA 1
ATOM 4520 C C . VAL B 1 268 ? 23.297 30.391 3.969 1 43.53 268 VAL B C 1
ATOM 4522 O O . VAL B 1 268 ? 23.375 31.609 4.102 1 43.53 268 VAL B O 1
ATOM 4525 N N . GLY B 1 269 ? 23.453 29.672 2.855 1 42.34 269 GLY B N 1
ATOM 4526 C CA . GLY B 1 269 ? 23.703 30.438 1.65 1 42.34 269 GLY B CA 1
ATOM 4527 C C . GLY B 1 269 ? 22.594 31.406 1.31 1 42.34 269 GLY B C 1
ATOM 4528 O O . GLY B 1 269 ? 22.859 32.531 0.877 1 42.34 269 GLY B O 1
ATOM 4529 N N . LEU B 1 270 ? 21.516 31 1.483 1 42.44 270 LEU B N 1
ATOM 4530 C CA . LEU B 1 270 ? 20.359 31.812 1.099 1 42.44 270 LEU B CA 1
ATOM 4531 C C . LEU B 1 270 ? 20.172 32.969 2.062 1 42.44 270 LEU B C 1
ATOM 4533 O O . LEU B 1 270 ? 19.812 34.062 1.647 1 42.44 270 LEU B O 1
ATOM 4537 N N . VAL B 1 271 ? 20.422 32.719 3.318 1 40.5 271 VAL B N 1
ATOM 4538 C CA . VAL B 1 271 ? 20.406 33.812 4.281 1 40.5 271 VAL B CA 1
ATOM 4539 C C . VAL B 1 271 ? 21.438 34.875 3.881 1 40.5 271 VAL B C 1
ATOM 4541 O O . VAL B 1 271 ? 21.188 36.062 4.012 1 40.5 271 VAL B O 1
ATOM 4544 N N . LYS B 1 272 ? 22.375 34.469 3.211 1 41.34 272 LYS B N 1
ATOM 4545 C CA . LYS B 1 272 ? 23.438 35.375 2.77 1 41.34 272 LYS B CA 1
ATOM 4546 C C . LYS B 1 272 ? 22.984 36.188 1.563 1 41.34 272 LYS B C 1
ATOM 4548 O O . LYS B 1 272 ? 23.297 37.375 1.462 1 41.34 272 LYS B O 1
ATOM 4553 N N . LEU B 1 273 ? 22.391 35.531 0.621 1 39.03 273 LEU B N 1
ATOM 4554 C CA . LEU B 1 273 ? 22.047 36.219 -0.618 1 39.03 273 LEU B CA 1
ATOM 4555 C C . LEU B 1 273 ? 21.047 37.344 -0.359 1 39.03 273 LEU B C 1
ATOM 4557 O O . LEU B 1 273 ? 21.062 38.375 -1.043 1 39.03 273 LEU B O 1
ATOM 4561 N N . LYS B 1 274 ? 20.188 37.219 0.396 1 39.44 274 LYS B N 1
ATOM 4562 C CA . LYS B 1 274 ? 19.219 38.281 0.603 1 39.44 274 LYS B CA 1
ATOM 4563 C C . LYS B 1 274 ? 19.891 39.5 1.245 1 39.44 274 LYS B C 1
ATOM 4565 O O . LYS B 1 274 ? 19.422 40.656 1.07 1 39.44 274 LYS B O 1
ATOM 4570 N N . LYS B 1 275 ? 20.875 39.312 2.049 1 38.38 275 LYS B N 1
ATOM 4571 C CA . LYS B 1 275 ? 21.5 40.5 2.615 1 38.38 275 LYS B CA 1
ATOM 4572 C C . LYS B 1 275 ? 22.203 41.344 1.537 1 38.38 275 LYS B C 1
ATOM 4574 O O . LYS B 1 275 ? 22.297 42.562 1.641 1 38.38 275 LYS B O 1
ATOM 4579 N N . GLU B 1 276 ? 22.625 40.562 0.565 1 38.31 276 GLU B N 1
ATOM 4580 C CA . GLU B 1 276 ? 23.281 41.375 -0.462 1 38.31 276 GLU B CA 1
ATOM 4581 C C . GLU B 1 276 ? 22.266 42.125 -1.294 1 38.31 276 GLU B C 1
ATOM 4583 O O . GLU B 1 276 ? 22.562 43.219 -1.81 1 38.31 276 GLU B O 1
ATOM 4588 N N . ASN B 1 277 ? 21.109 41.594 -1.42 1 36.81 277 ASN B N 1
ATOM 4589 C CA . ASN B 1 277 ? 20.188 42.312 -2.289 1 36.81 277 ASN B CA 1
ATOM 4590 C C . ASN B 1 277 ? 19.234 43.188 -1.486 1 36.81 277 ASN B C 1
ATOM 4592 O O . ASN B 1 277 ? 18.312 43.781 -2.045 1 36.81 277 ASN B O 1
ATOM 4596 N N . ALA B 1 278 ? 19.266 43.156 -0.154 1 37.12 278 ALA B N 1
ATOM 4597 C CA . ALA B 1 278 ? 18.562 44.219 0.569 1 37.12 278 ALA B CA 1
ATOM 4598 C C . ALA B 1 278 ? 19.484 45.406 0.844 1 37.12 278 ALA B C 1
ATOM 4600 O O . ALA B 1 278 ? 20.703 45.25 0.967 1 37.12 278 ALA B O 1
#